Protein AF-A0A1I8M624-F1 (afdb_monomer)

InterPro domains:
  IPR000182 GNAT domain [PS51186] (148-276)
  IPR000182 GNAT domain [PS51186] (440-563)
  IPR013653 GCN5-related N-acetyltransferase Rv2170-like domain [PF08445] (186-267)
  IPR013653 GCN5-related N-acetyltransferase Rv2170-like domain [PF08445] (478-559)
  IPR016181 Acyl-CoA N-acyltransferase [SSF55729] (29-270)
  IPR016181 Acyl-CoA N-acyltransferase [SSF55729] (299-562)
  IPR053225 Acyl-CoA N-acyltransferase VerG-like [PTHR20958] (294-559)

Mean predicted aligned error: 15.52 Å

Radius of gyration: 29.76 Å; Cα contacts (8 Å, |Δi|>4): 1018; chains: 1; bounding box: 74×45×85 Å

Foldseek 3Di:
DQDKDWDDLVCLVLLLCVCPPVPLFQLSNLLSVLVNLQCVVPVPQPKIKIFRDVCCSPFSWIWIARPLQLEIETDTNDLDCPRNLVVLLVDAQQGWHPWAFPSCVVSVVVNCVSNPDDPVQKDKFKWFKWFDDLVLLLPDDLDDDPQKDKDQDALVCLCVLLLPDPPHDVVVSVVSNSQSVRFTKIFMDGPNDTFWIWTADSSREIDSGDGHPVCPPVCVSVNRLSVVSSVCSVVVHTYIHTGGPPPPVVVVSCVVSVIDGSGMIMTMHGLLLDQDDDDDDDDDDDDDDDPPPKGKYWDDLVCLVLLLVVCPVVLLFFQGNLLSVLVNLLCVVPVPQQKIKIFIPPCCNPWSWIWIARPLQLEIGTDTNDLDCVRVLVNLLSDALQHKDPWHAPSCVVSVVSSCVVNPDDPVFKDKFKWFKKFDDLVLLLPDDADDDPQKDKDQDALVCLCVLLVPDPPRDVCSSVVSNSQSVSFGKIFIDRDNDGAWIWTADSRREIDSTDGHPVCPPVCVSVNRLSVVSNVCSVVVHTYMHIGGPPPPVVVVSCVVSVIDGSGMTMIMHTD

Structure (mmCIF, N/CA/C/O backbone):
data_AF-A0A1I8M624-F1
#
_entry.id   AF-A0A1I8M624-F1
#
loop_
_atom_site.group_PDB
_atom_site.id
_atom_site.type_symbol
_atom_site.label_atom_id
_atom_site.label_alt_id
_atom_site.label_comp_id
_atom_site.label_asym_id
_atom_site.label_entity_id
_atom_site.label_seq_id
_atom_site.pdbx_PDB_ins_code
_atom_site.Cartn_x
_atom_site.Cartn_y
_atom_site.Cartn_z
_atom_site.occupancy
_atom_site.B_iso_or_equiv
_atom_site.auth_seq_id
_atom_site.auth_comp_id
_atom_site.auth_asym_id
_atom_site.auth_atom_id
_atom_site.pdbx_PDB_model_num
ATOM 1 N N . MET A 1 1 ? 33.980 -14.137 -7.070 1.00 47.69 1 MET A N 1
ATOM 2 C CA . MET A 1 1 ? 32.976 -13.184 -7.578 1.00 47.69 1 MET A CA 1
ATOM 3 C C . MET A 1 1 ? 33.209 -13.047 -9.061 1.00 47.69 1 MET A C 1
ATOM 5 O O . MET A 1 1 ? 34.289 -12.598 -9.438 1.00 47.69 1 MET A O 1
ATOM 9 N N . ASN A 1 2 ? 32.258 -13.488 -9.880 1.00 55.88 2 ASN A N 1
ATOM 10 C CA . ASN A 1 2 ? 32.285 -13.161 -11.298 1.00 55.88 2 ASN A CA 1
ATOM 11 C C . ASN A 1 2 ? 32.070 -11.649 -11.438 1.00 55.88 2 ASN A C 1
ATOM 13 O O . ASN A 1 2 ? 31.269 -11.053 -10.720 1.00 55.88 2 ASN A O 1
ATOM 17 N N . LYS A 1 3 ? 32.881 -11.004 -12.275 1.00 74.88 3 LYS A N 1
ATOM 18 C CA . LYS A 1 3 ? 32.845 -9.555 -12.479 1.00 74.88 3 LYS A CA 1
ATOM 19 C C . LYS A 1 3 ? 31.921 -9.279 -13.658 1.00 74.88 3 LYS A C 1
ATOM 21 O O . LYS A 1 3 ? 32.157 -9.836 -14.724 1.00 74.88 3 LYS A O 1
ATOM 26 N N . LEU A 1 4 ? 30.920 -8.414 -13.480 1.00 90.69 4 LEU A N 1
ATOM 27 C CA . LEU A 1 4 ? 30.087 -7.946 -14.590 1.00 90.69 4 LEU A CA 1
ATOM 28 C C . LEU A 1 4 ? 30.964 -7.380 -15.714 1.00 90.69 4 LEU A C 1
ATOM 30 O O . LEU A 1 4 ? 31.842 -6.545 -15.472 1.00 90.69 4 LEU A O 1
ATOM 34 N N . ILE A 1 5 ? 30.692 -7.818 -16.939 1.00 93.25 5 ILE A N 1
ATOM 35 C CA . ILE A 1 5 ? 31.308 -7.309 -18.160 1.00 93.25 5 ILE A CA 1
ATOM 36 C C . ILE A 1 5 ? 30.244 -6.526 -18.922 1.00 93.25 5 ILE A C 1
ATOM 38 O O . ILE A 1 5 ? 29.187 -7.058 -19.264 1.00 93.25 5 ILE A O 1
ATOM 42 N N . GLU A 1 6 ? 30.523 -5.250 -19.172 1.00 96.25 6 GLU A N 1
ATOM 43 C CA . GLU A 1 6 ? 29.693 -4.410 -20.033 1.00 96.25 6 GLU A CA 1
ATOM 44 C C . GLU A 1 6 ? 29.797 -4.905 -21.480 1.00 96.25 6 GLU A C 1
ATOM 46 O O . GLU A 1 6 ? 30.897 -5.085 -22.003 1.00 96.25 6 GLU A O 1
ATOM 51 N N . ILE A 1 7 ? 28.650 -5.137 -22.116 1.00 97.31 7 ILE A N 1
ATOM 52 C CA . ILE A 1 7 ? 28.550 -5.436 -23.541 1.00 97.31 7 ILE A CA 1
ATOM 53 C C . ILE A 1 7 ? 28.667 -4.099 -24.282 1.00 97.31 7 ILE A C 1
ATOM 55 O O . ILE A 1 7 ? 27.784 -3.248 -24.115 1.00 97.31 7 ILE A O 1
ATOM 59 N N . PRO A 1 8 ? 29.722 -3.895 -25.095 1.00 96.69 8 PRO A N 1
ATOM 60 C CA . PRO A 1 8 ? 29.909 -2.651 -25.836 1.00 96.69 8 PRO A CA 1
ATOM 61 C C . PRO A 1 8 ? 28.700 -2.319 -26.721 1.00 96.69 8 PRO A C 1
ATOM 63 O O . PRO A 1 8 ? 28.048 -3.224 -27.249 1.00 96.69 8 PRO A O 1
ATOM 66 N N . THR A 1 9 ? 28.384 -1.033 -26.888 1.00 96.94 9 THR A N 1
ATOM 67 C CA . THR A 1 9 ? 27.175 -0.580 -27.603 1.00 96.94 9 THR A CA 1
ATOM 68 C C . THR A 1 9 ? 27.160 -1.013 -29.070 1.00 96.94 9 THR A C 1
ATOM 70 O O . THR A 1 9 ? 26.095 -1.308 -29.613 1.00 96.94 9 THR A O 1
ATOM 73 N N . GLU A 1 10 ? 28.328 -1.155 -29.700 1.00 96.88 10 GLU A N 1
ATOM 74 C CA . GLU A 1 10 ? 28.492 -1.703 -31.051 1.00 96.88 10 GLU A CA 1
ATOM 75 C C . GLU A 1 10 ? 28.023 -3.160 -31.185 1.00 96.88 10 GLU A C 1
ATOM 77 O O . GLU A 1 10 ? 27.667 -3.593 -32.280 1.00 96.88 10 GLU A O 1
ATOM 82 N N . ASN A 1 11 ? 27.966 -3.896 -30.072 1.00 97.69 11 ASN A N 1
ATOM 83 C CA . ASN A 1 11 ? 27.562 -5.298 -30.018 1.00 97.69 11 ASN A CA 1
ATOM 84 C C . ASN A 1 11 ? 26.082 -5.482 -29.641 1.00 97.69 11 ASN A C 1
ATOM 86 O O . ASN A 1 11 ? 25.567 -6.598 -29.709 1.00 97.69 11 ASN A O 1
ATOM 90 N N . TRP A 1 12 ? 25.360 -4.417 -29.276 1.00 97.69 12 TRP A N 1
ATOM 91 C CA . TRP A 1 12 ? 23.930 -4.513 -28.957 1.00 97.69 12 TRP A CA 1
ATOM 92 C C . TRP A 1 12 ? 23.077 -5.005 -30.136 1.00 97.69 12 TRP A C 1
ATOM 94 O O . TRP A 1 12 ? 22.178 -5.807 -29.887 1.00 97.69 12 TRP A O 1
ATOM 104 N N . PRO A 1 13 ? 23.341 -4.626 -31.408 1.00 97.19 13 PRO A N 1
ATOM 105 C CA . PRO A 1 13 ? 22.649 -5.226 -32.549 1.00 97.19 13 PRO A CA 1
ATOM 106 C C . PRO A 1 13 ? 22.856 -6.741 -32.636 1.00 97.19 13 PRO A C 1
ATOM 108 O O . PRO A 1 13 ? 21.897 -7.463 -32.878 1.00 97.19 13 PRO A O 1
ATOM 111 N N . GLN A 1 14 ? 24.072 -7.233 -32.363 1.00 96.81 14 GLN A N 1
ATOM 112 C CA . GLN A 1 14 ? 24.344 -8.672 -32.333 1.00 96.81 14 GLN A CA 1
ATOM 113 C C . GLN A 1 14 ? 23.522 -9.362 -31.238 1.00 96.81 14 GLN A C 1
ATOM 115 O O . GLN A 1 14 ? 22.907 -10.387 -31.508 1.00 96.81 14 GLN A O 1
ATOM 120 N N . LEU A 1 15 ? 23.474 -8.794 -30.027 1.00 96.69 15 LEU A N 1
ATOM 121 C CA . LEU A 1 15 ? 22.658 -9.323 -28.929 1.00 96.69 15 LEU A CA 1
ATOM 122 C C . LEU A 1 15 ? 21.161 -9.315 -29.274 1.00 96.69 15 LEU A C 1
ATOM 124 O O . LEU A 1 15 ? 20.481 -10.311 -29.046 1.00 96.69 15 LEU A O 1
ATOM 128 N N . ARG A 1 16 ? 20.650 -8.213 -29.836 1.00 95.00 16 ARG A N 1
ATOM 129 C CA . ARG A 1 16 ? 19.259 -8.083 -30.299 1.00 95.00 16 ARG A CA 1
ATOM 130 C C . ARG A 1 16 ? 18.907 -9.194 -31.289 1.00 95.00 16 ARG A C 1
ATOM 132 O O . ARG A 1 16 ? 17.864 -9.825 -31.148 1.00 95.00 16 ARG A O 1
ATOM 139 N N . ASP A 1 17 ? 19.777 -9.440 -32.266 1.00 94.19 17 ASP A N 1
ATOM 140 C CA . ASP A 1 17 ? 19.519 -10.380 -33.359 1.00 94.19 17 ASP A CA 1
ATOM 141 C C . ASP A 1 17 ? 19.485 -11.844 -32.896 1.00 94.19 17 ASP A C 1
ATOM 143 O O . ASP A 1 17 ? 18.838 -12.660 -33.547 1.00 94.19 17 ASP A O 1
ATOM 147 N N . LEU A 1 18 ? 20.069 -12.177 -31.735 1.00 94.06 18 LEU A N 1
ATOM 148 C CA . LEU A 1 18 ? 19.888 -13.495 -31.108 1.00 94.06 18 LEU A CA 1
ATOM 149 C C . LEU A 1 18 ? 18.432 -13.762 -30.707 1.00 94.06 18 LEU A C 1
ATOM 151 O O . LEU A 1 18 ? 18.015 -14.912 -30.653 1.00 94.06 18 LEU A O 1
ATOM 155 N N . TYR A 1 19 ? 17.653 -12.714 -30.433 1.00 92.00 19 TYR A N 1
ATOM 156 C CA . TYR A 1 19 ? 16.232 -12.820 -30.100 1.00 92.00 19 TYR A CA 1
ATOM 157 C C . TYR A 1 19 ? 15.322 -12.767 -31.338 1.00 92.00 19 TYR A C 1
ATOM 159 O O . TYR A 1 19 ? 14.106 -12.926 -31.210 1.00 92.00 19 TYR A O 1
ATOM 167 N N . ALA A 1 20 ? 15.871 -12.561 -32.540 1.00 87.56 20 ALA A N 1
ATOM 168 C CA . ALA A 1 20 ? 15.082 -12.554 -33.767 1.00 87.56 20 ALA A CA 1
ATOM 169 C C . ALA A 1 20 ? 14.506 -13.953 -34.055 1.00 87.56 20 ALA A C 1
ATOM 171 O O . ALA A 1 20 ? 15.210 -14.957 -33.989 1.00 87.56 20 ALA A O 1
ATOM 172 N N . GLY A 1 21 ? 13.214 -14.029 -34.386 1.00 76.12 21 GLY A N 1
ATOM 173 C CA . GLY A 1 21 ? 12.532 -15.301 -34.667 1.00 76.12 21 GLY A CA 1
ATOM 174 C C . GLY A 1 21 ? 12.129 -16.113 -33.428 1.00 76.12 21 GLY A C 1
ATOM 175 O O . GLY A 1 21 ? 11.518 -17.168 -33.577 1.00 76.12 21 GLY A O 1
ATOM 176 N N . HIS A 1 22 ? 12.407 -15.620 -32.217 1.00 76.44 22 HIS A N 1
ATOM 177 C CA . HIS A 1 22 ? 11.886 -16.183 -30.972 1.00 76.44 22 HIS A CA 1
ATOM 178 C C . HIS A 1 22 ? 10.578 -15.484 -30.584 1.00 76.44 22 HIS A C 1
ATOM 180 O O . HIS A 1 22 ? 10.564 -14.580 -29.749 1.00 76.44 22 HIS A O 1
ATOM 186 N N . GLU A 1 23 ? 9.472 -15.893 -31.213 1.00 62.94 23 GLU A N 1
ATOM 187 C CA . GLU A 1 23 ? 8.129 -15.333 -30.965 1.00 62.94 23 GLU A CA 1
ATOM 188 C C . GLU A 1 23 ? 7.706 -15.452 -29.491 1.00 62.94 23 GLU A C 1
ATOM 190 O O . GLU A 1 23 ? 7.034 -14.577 -28.951 1.00 62.94 23 GLU A O 1
ATOM 195 N N . ASP A 1 24 ? 8.185 -16.486 -28.798 1.00 62.44 24 ASP A N 1
ATOM 196 C CA . ASP A 1 24 ? 7.971 -16.713 -27.370 1.00 62.44 24 ASP A CA 1
ATOM 197 C C . ASP A 1 24 ? 8.836 -15.817 -26.467 1.00 62.44 24 ASP A C 1
ATOM 199 O O . ASP A 1 24 ? 8.778 -15.952 -25.249 1.00 62.44 24 ASP A O 1
ATOM 203 N N . LYS A 1 25 ? 9.675 -14.939 -27.036 1.00 66.62 25 LYS A N 1
ATOM 204 C CA . LYS A 1 25 ? 10.601 -14.018 -26.341 1.00 66.62 25 LYS A CA 1
ATOM 205 C C . LYS A 1 25 ? 10.621 -12.627 -26.984 1.00 66.62 25 LYS A C 1
ATOM 207 O O . LYS A 1 25 ? 11.582 -11.869 -26.828 1.00 66.62 25 LYS A O 1
ATOM 212 N N . ALA A 1 26 ? 9.554 -12.284 -27.701 1.00 58.78 26 ALA A N 1
ATOM 213 C CA . ALA A 1 26 ? 9.524 -11.149 -28.616 1.00 58.78 26 ALA A CA 1
ATOM 214 C C . ALA A 1 26 ? 9.691 -9.777 -27.924 1.00 58.78 26 ALA A C 1
ATOM 216 O O . ALA A 1 26 ? 10.246 -8.840 -28.503 1.00 58.78 26 ALA A O 1
ATOM 217 N N . SER A 1 27 ? 9.341 -9.672 -26.632 1.00 72.12 27 SER A N 1
ATOM 218 C CA . SER A 1 27 ? 9.581 -8.455 -25.843 1.00 72.12 27 SER A CA 1
ATOM 219 C C . SER A 1 27 ? 11.064 -8.059 -25.787 1.00 72.12 27 SER A C 1
ATOM 221 O O . SER A 1 27 ? 11.374 -6.868 -25.732 1.00 72.12 27 SER A O 1
ATOM 223 N N . CYS A 1 28 ? 11.998 -9.011 -25.868 1.00 85.25 28 CYS A N 1
ATOM 224 C CA . CYS A 1 28 ? 13.434 -8.738 -25.767 1.00 85.25 28 CYS A CA 1
ATOM 225 C C . CYS A 1 28 ? 14.035 -8.095 -27.001 1.00 85.25 28 CYS A C 1
ATOM 227 O O . CYS A 1 28 ? 14.834 -7.167 -26.861 1.00 85.25 28 CYS A O 1
ATOM 229 N N . TYR A 1 29 ? 13.630 -8.543 -28.191 1.00 90.19 29 TYR A N 1
ATOM 230 C CA . TYR A 1 29 ? 14.084 -7.925 -29.431 1.00 90.19 29 TYR A CA 1
ATOM 231 C C . TYR A 1 29 ? 13.714 -6.435 -29.435 1.00 90.19 29 TYR A C 1
ATOM 233 O O . TYR A 1 29 ? 14.582 -5.577 -29.607 1.00 90.19 29 TYR A O 1
ATOM 241 N N . ASN A 1 30 ? 12.447 -6.119 -29.142 1.00 89.75 30 ASN A N 1
ATOM 242 C CA . ASN A 1 30 ? 11.951 -4.740 -29.120 1.00 89.75 30 ASN A CA 1
ATOM 243 C C . ASN A 1 30 ? 12.599 -3.902 -28.010 1.00 89.75 30 ASN A C 1
ATOM 245 O O . ASN A 1 30 ? 12.913 -2.733 -28.231 1.00 89.75 30 ASN A O 1
ATOM 249 N N . THR A 1 31 ? 12.856 -4.496 -26.840 1.00 94.75 31 THR A N 1
ATOM 250 C CA . THR A 1 31 ? 13.548 -3.819 -25.732 1.00 94.75 31 THR A CA 1
ATOM 251 C C . THR A 1 31 ? 14.966 -3.404 -26.133 1.00 94.75 31 THR A C 1
ATOM 253 O O . THR A 1 31 ? 15.327 -2.234 -26.021 1.00 94.75 31 THR A O 1
ATOM 256 N N . ILE A 1 32 ? 15.774 -4.334 -26.657 1.00 96.31 32 ILE A N 1
ATOM 257 C CA . ILE A 1 32 ? 17.158 -4.029 -27.052 1.00 96.31 32 ILE A CA 1
ATOM 258 C C . ILE A 1 32 ? 17.172 -3.071 -28.251 1.00 96.31 32 ILE A C 1
ATOM 260 O O . ILE A 1 32 ? 17.987 -2.150 -28.285 1.00 96.31 32 ILE A O 1
ATOM 264 N N . GLN A 1 33 ? 16.247 -3.226 -29.205 1.00 95.00 33 GLN A N 1
ATOM 265 C CA . GLN A 1 33 ? 16.088 -2.280 -30.311 1.00 95.00 33 GLN A CA 1
ATOM 266 C C . GLN A 1 33 ? 15.796 -0.860 -29.805 1.00 95.00 33 GLN A C 1
ATOM 268 O O . GLN A 1 33 ? 16.461 0.084 -30.227 1.00 95.00 33 GLN A O 1
ATOM 273 N N . THR A 1 34 ? 14.878 -0.720 -28.846 1.00 96.25 34 THR A N 1
ATOM 274 C CA . THR A 1 34 ? 14.554 0.564 -28.207 1.00 96.25 34 THR A CA 1
ATOM 275 C C . THR A 1 34 ? 15.799 1.183 -27.565 1.00 96.25 34 THR A C 1
ATOM 277 O O . THR A 1 34 ? 16.076 2.363 -27.760 1.00 96.25 34 THR A O 1
ATOM 280 N N . PHE A 1 35 ? 16.616 0.386 -26.872 1.00 98.00 35 PHE A N 1
ATOM 281 C CA . PHE A 1 35 ? 17.868 0.850 -26.264 1.00 98.00 35 PHE A CA 1
ATOM 282 C C . PHE A 1 35 ? 18.914 1.304 -27.286 1.00 98.00 35 PHE A C 1
ATOM 284 O O . PHE A 1 35 ? 19.569 2.327 -27.074 1.00 98.00 35 PHE A O 1
ATOM 291 N N . ILE A 1 36 ? 19.053 0.586 -28.405 1.00 97.94 36 ILE A N 1
ATOM 292 C CA . ILE A 1 36 ? 19.929 0.984 -29.519 1.00 97.94 36 ILE A CA 1
ATOM 293 C C . ILE A 1 36 ? 19.490 2.341 -30.075 1.00 97.94 36 ILE A C 1
ATOM 295 O O . ILE A 1 36 ? 20.326 3.221 -30.295 1.00 97.94 36 ILE A O 1
ATOM 299 N N . ASP A 1 37 ? 18.187 2.529 -30.287 1.00 97.12 37 ASP A N 1
ATOM 300 C CA . ASP A 1 37 ? 17.650 3.775 -30.828 1.00 97.12 37 ASP A CA 1
ATOM 301 C C . ASP A 1 37 ? 17.787 4.937 -29.837 1.00 97.12 37 ASP A C 1
ATOM 303 O O . ASP A 1 37 ? 18.104 6.055 -30.248 1.00 97.12 37 ASP A O 1
ATOM 307 N N . TRP A 1 38 ? 17.633 4.679 -28.536 1.00 97.81 38 TRP A N 1
ATOM 308 C CA . TRP A 1 38 ? 17.861 5.668 -27.484 1.00 97.81 38 TRP A CA 1
ATOM 309 C C . TRP A 1 38 ? 19.313 6.118 -27.409 1.00 97.81 38 TRP A C 1
ATOM 311 O O . TRP A 1 38 ? 19.559 7.316 -27.421 1.00 97.81 38 TRP A O 1
ATOM 321 N N . ILE A 1 39 ? 20.280 5.196 -27.396 1.00 97.62 39 ILE A N 1
ATOM 322 C CA . ILE A 1 39 ? 21.706 5.559 -27.357 1.00 97.62 39 ILE A CA 1
ATOM 323 C C . ILE A 1 39 ? 22.152 6.242 -28.652 1.00 97.62 39 ILE A C 1
ATOM 325 O O . ILE A 1 39 ? 23.014 7.118 -28.618 1.00 97.62 39 ILE A O 1
ATOM 329 N N . ARG A 1 40 ? 21.551 5.905 -29.800 1.00 97.06 40 ARG A N 1
ATOM 330 C CA . ARG A 1 40 ? 21.812 6.623 -31.055 1.00 97.06 40 ARG A CA 1
ATOM 331 C C . ARG A 1 40 ? 21.326 8.076 -30.994 1.00 97.06 40 ARG A C 1
ATOM 333 O O . ARG A 1 40 ? 21.998 8.951 -31.534 1.00 97.06 40 ARG A O 1
ATOM 340 N N . GLN A 1 41 ? 20.170 8.323 -30.377 1.00 97.31 41 GLN A N 1
ATOM 341 C CA . GLN A 1 41 ? 19.604 9.667 -30.218 1.00 97.31 41 GLN A CA 1
ATOM 342 C C . GLN A 1 41 ? 20.286 10.464 -29.095 1.00 97.31 41 GLN A C 1
ATOM 344 O O . GLN A 1 41 ? 20.544 11.655 -29.252 1.00 97.31 41 GLN A O 1
ATOM 349 N N . GLU A 1 42 ? 20.602 9.810 -27.980 1.00 96.88 42 GLU A N 1
ATOM 350 C CA . GLU A 1 42 ? 21.175 10.402 -26.774 1.00 96.88 42 GLU A CA 1
ATOM 351 C C . GLU A 1 42 ? 22.320 9.521 -26.236 1.00 96.88 42 GLU A C 1
ATOM 353 O O . GLU A 1 42 ? 22.131 8.749 -25.293 1.00 96.88 42 GLU A O 1
ATOM 358 N N . PRO A 1 43 ? 23.543 9.643 -26.794 1.00 95.88 43 PRO A N 1
ATOM 359 C CA . PRO A 1 43 ? 24.688 8.819 -26.390 1.00 95.88 43 PRO A CA 1
ATOM 360 C C . PRO A 1 43 ? 25.102 8.964 -24.918 1.00 95.88 43 PRO A C 1
ATOM 362 O O . PRO A 1 43 ? 25.837 8.129 -24.399 1.00 95.88 43 PRO A O 1
ATOM 365 N N . SER A 1 44 ? 24.667 10.037 -24.249 1.00 94.38 44 SER A N 1
ATOM 366 C CA . SER A 1 44 ? 24.919 10.299 -22.828 1.00 94.38 44 SER A CA 1
ATOM 367 C C . SER A 1 44 ? 23.918 9.634 -21.882 1.00 94.38 44 SER A C 1
ATOM 369 O O . SER A 1 44 ? 24.081 9.759 -20.667 1.00 94.38 44 SER A O 1
ATOM 371 N N . LEU A 1 45 ? 22.871 8.976 -22.396 1.00 94.81 45 LEU A N 1
ATOM 372 C CA . LEU A 1 45 ? 21.883 8.300 -21.561 1.00 94.81 45 LEU A CA 1
ATOM 373 C C . LEU A 1 45 ? 22.593 7.229 -20.709 1.00 94.81 45 LEU A C 1
ATOM 375 O O . LEU A 1 45 ? 23.295 6.384 -21.269 1.00 94.81 45 LEU A O 1
ATOM 379 N N . PRO A 1 46 ? 22.435 7.224 -19.371 1.00 94.06 46 PRO A N 1
ATOM 380 C CA . PRO A 1 46 ? 23.119 6.275 -18.500 1.00 94.06 46 PRO A CA 1
ATOM 381 C C . PRO A 1 46 ? 22.405 4.916 -18.552 1.00 94.06 46 PRO A C 1
ATOM 383 O O . PRO A 1 46 ? 21.688 4.516 -17.632 1.00 94.06 46 PRO A O 1
ATOM 386 N N . LEU A 1 47 ? 22.589 4.227 -19.675 1.00 97.62 47 LEU A N 1
ATOM 387 C CA . LEU A 1 47 ? 22.030 2.927 -20.006 1.00 97.62 47 LEU A CA 1
ATOM 388 C C . LEU A 1 47 ? 23.165 1.995 -20.423 1.00 97.62 47 LEU A C 1
ATOM 390 O O . LEU A 1 47 ? 23.929 2.303 -21.336 1.00 97.62 47 LEU A O 1
ATOM 394 N N . LYS A 1 48 ? 23.270 0.851 -19.749 1.00 97.56 48 LYS A N 1
ATOM 395 C CA . LYS A 1 48 ? 24.311 -0.153 -20.003 1.00 97.56 48 LYS A CA 1
ATOM 396 C C . LYS A 1 48 ? 23.719 -1.549 -20.057 1.00 97.56 48 LYS A C 1
ATOM 398 O O . LYS A 1 48 ? 22.734 -1.810 -19.374 1.00 97.56 48 LYS A O 1
ATOM 403 N N . ILE A 1 49 ? 24.338 -2.442 -20.826 1.00 98.25 49 ILE A N 1
ATOM 404 C CA . ILE A 1 49 ? 23.985 -3.866 -20.883 1.00 98.25 49 ILE A CA 1
ATOM 405 C C . ILE A 1 49 ? 25.172 -4.683 -20.378 1.00 98.25 49 ILE A C 1
ATOM 407 O O . ILE A 1 49 ? 26.308 -4.428 -20.771 1.00 98.25 49 ILE A O 1
ATOM 411 N N . TYR A 1 50 ? 24.912 -5.656 -19.510 1.00 97.12 50 TYR A N 1
ATOM 412 C CA . TYR A 1 50 ? 25.917 -6.477 -18.845 1.00 97.12 50 TYR A CA 1
ATOM 413 C C . TYR A 1 50 ? 25.706 -7.974 -19.087 1.00 97.12 50 TYR A C 1
ATOM 415 O O . TYR A 1 50 ? 24.587 -8.432 -19.317 1.00 97.12 50 TYR A O 1
ATOM 423 N N . SER A 1 51 ? 26.804 -8.720 -18.968 1.00 95.44 51 SER A N 1
ATOM 424 C CA . SER A 1 51 ? 26.906 -10.187 -18.981 1.00 95.44 51 SER A CA 1
ATOM 425 C C . SER A 1 51 ? 27.999 -10.643 -17.996 1.00 95.44 51 SER A C 1
ATOM 427 O O . SER A 1 51 ? 28.718 -9.801 -17.450 1.00 95.44 51 SER A O 1
ATOM 429 N N . LEU A 1 52 ? 28.160 -11.951 -17.752 1.00 91.00 52 LEU A N 1
ATOM 430 C CA . LEU A 1 52 ? 29.280 -12.471 -16.938 1.00 91.00 52 LEU A CA 1
ATOM 431 C C . LEU A 1 52 ? 30.549 -12.733 -17.750 1.00 91.00 52 LEU A C 1
ATOM 433 O O . LEU A 1 52 ? 31.654 -12.701 -17.212 1.00 91.00 52 LEU A O 1
ATOM 437 N N . ASN A 1 53 ? 30.394 -13.054 -19.029 1.00 86.19 53 ASN A N 1
ATOM 438 C CA . ASN A 1 53 ? 31.463 -13.509 -19.904 1.00 86.19 53 ASN A CA 1
ATOM 439 C C . ASN A 1 53 ? 31.062 -13.278 -21.372 1.00 86.19 53 ASN A C 1
ATOM 441 O O . ASN A 1 53 ? 29.950 -12.855 -21.667 1.00 86.19 53 ASN A O 1
ATOM 445 N N . SER A 1 54 ? 31.955 -13.586 -22.309 1.00 84.81 54 SER A N 1
ATOM 446 C CA . SER A 1 54 ? 31.668 -13.543 -23.747 1.00 84.81 54 SER A CA 1
ATOM 447 C C . SER A 1 54 ? 30.893 -14.770 -24.258 1.00 84.81 54 SER A C 1
ATOM 449 O O . SER A 1 54 ? 31.107 -15.192 -25.391 1.00 84.81 54 SER A O 1
ATOM 451 N N . GLU A 1 55 ? 30.074 -15.419 -23.430 1.00 89.56 55 GLU A N 1
ATOM 452 C CA . GLU A 1 55 ? 29.146 -16.464 -23.881 1.00 89.56 55 GLU A CA 1
ATOM 453 C C . GLU A 1 55 ? 27.757 -15.891 -24.183 1.00 89.56 55 GLU A C 1
ATOM 455 O O . GLU A 1 55 ? 26.954 -16.578 -24.816 1.00 89.56 55 GLU A O 1
ATOM 460 N N . TRP A 1 56 ? 27.492 -14.619 -23.840 1.00 92.94 56 TRP A N 1
ATOM 461 C CA . TRP A 1 56 ? 26.241 -13.928 -24.184 1.00 92.94 56 TRP A CA 1
ATOM 462 C C . TRP A 1 56 ? 25.939 -13.978 -25.688 1.00 92.94 56 TRP A C 1
ATOM 464 O O . TRP A 1 56 ? 24.773 -13.999 -26.072 1.00 92.94 56 TRP A O 1
ATOM 474 N N . GLN A 1 57 ? 26.966 -14.068 -26.546 1.00 93.56 57 GLN A N 1
ATOM 475 C CA . GLN A 1 57 ? 26.833 -14.233 -27.998 1.00 93.56 57 GLN A CA 1
ATOM 476 C C . GLN A 1 57 ? 26.105 -15.527 -28.399 1.00 93.56 57 GLN A C 1
ATOM 478 O O . GLN A 1 57 ? 25.643 -15.634 -29.530 1.00 93.56 57 GLN A O 1
ATOM 483 N N . MET A 1 58 ? 26.038 -16.517 -27.507 1.00 90.00 58 MET A N 1
ATOM 484 C CA . MET A 1 58 ? 25.346 -17.792 -27.716 1.00 90.00 58 MET A CA 1
ATOM 485 C C . MET A 1 58 ? 24.131 -17.929 -26.799 1.00 90.00 58 MET A C 1
ATOM 487 O O . MET A 1 58 ? 23.091 -18.424 -27.222 1.00 90.00 58 MET A O 1
ATOM 491 N N . THR A 1 59 ? 24.261 -17.517 -25.535 1.00 92.31 59 THR A N 1
ATOM 492 C CA . THR A 1 59 ? 23.215 -17.694 -24.518 1.00 92.31 59 THR A CA 1
ATOM 493 C C . THR A 1 59 ? 22.145 -16.612 -24.588 1.00 92.31 59 THR A C 1
ATOM 495 O O . THR A 1 59 ? 21.060 -16.783 -24.034 1.00 92.31 59 THR A O 1
ATOM 498 N N . GLY A 1 60 ? 22.447 -15.476 -25.223 1.00 93.94 60 GLY A N 1
ATOM 499 C CA . GLY A 1 60 ? 21.612 -14.281 -25.197 1.00 93.94 60 GLY A CA 1
ATOM 500 C C . GLY A 1 60 ? 21.402 -13.719 -23.789 1.00 93.94 60 GLY A C 1
ATOM 501 O O . GLY A 1 60 ? 20.551 -12.851 -23.625 1.00 93.94 60 GLY A O 1
ATOM 502 N N . THR A 1 61 ? 22.108 -14.210 -22.764 1.00 95.88 61 THR A N 1
ATOM 503 C CA . THR A 1 61 ? 21.915 -13.787 -21.375 1.00 95.88 61 THR A CA 1
ATOM 504 C C . THR A 1 61 ? 22.389 -12.346 -21.196 1.00 95.88 61 THR A C 1
ATOM 506 O O . THR A 1 61 ? 23.550 -12.032 -21.459 1.00 95.88 61 THR A O 1
ATOM 509 N N . TYR A 1 62 ? 21.504 -11.466 -20.724 1.00 96.50 62 TYR A N 1
ATOM 510 C CA . TYR A 1 62 ? 21.844 -10.073 -20.449 1.00 96.50 62 TYR A CA 1
ATOM 511 C C . TYR A 1 62 ? 21.050 -9.479 -19.283 1.00 96.50 62 TYR A C 1
ATOM 513 O O . TYR A 1 62 ? 19.913 -9.870 -19.002 1.00 96.50 62 TYR A O 1
ATOM 521 N N . VAL A 1 63 ? 21.640 -8.455 -18.665 1.00 97.50 63 VAL A N 1
ATOM 522 C CA . VAL A 1 63 ? 20.956 -7.518 -17.767 1.00 97.50 63 VAL A CA 1
ATOM 523 C C . VAL A 1 63 ? 21.269 -6.094 -18.219 1.00 97.50 63 VAL A C 1
ATOM 525 O O . VAL A 1 63 ? 22.424 -5.680 -18.243 1.00 97.50 63 VAL A O 1
ATOM 528 N N . ALA A 1 64 ? 20.245 -5.342 -18.606 1.00 97.81 64 ALA A N 1
ATOM 529 C CA . ALA A 1 64 ? 20.328 -3.939 -18.975 1.00 97.81 64 ALA A CA 1
ATOM 530 C C . ALA A 1 64 ? 19.903 -3.053 -17.801 1.00 97.81 64 ALA A C 1
ATOM 532 O O . ALA A 1 64 ? 18.846 -3.270 -17.217 1.00 97.81 64 ALA A O 1
ATOM 533 N N . HIS A 1 65 ? 20.698 -2.038 -17.478 1.00 96.75 65 HIS A N 1
ATOM 534 C CA . HIS A 1 65 ? 20.455 -1.115 -16.376 1.00 96.75 65 HIS A CA 1
ATOM 535 C C . HIS A 1 65 ? 20.253 0.302 -16.908 1.00 96.75 65 HIS A C 1
ATOM 537 O O . HIS A 1 65 ? 21.193 0.936 -17.394 1.00 96.75 65 HIS A O 1
ATOM 543 N N . LEU A 1 66 ? 19.023 0.798 -16.787 1.00 93.88 66 LEU A N 1
ATOM 544 C CA . LEU A 1 66 ? 18.661 2.189 -17.019 1.00 93.88 66 LEU A CA 1
ATOM 545 C C . LEU A 1 66 ? 18.784 2.958 -15.696 1.00 93.88 66 LEU A C 1
ATOM 547 O O . LEU A 1 66 ? 17.827 3.078 -14.926 1.00 93.88 66 LEU A O 1
ATOM 551 N N . MET A 1 67 ? 19.984 3.476 -15.435 1.00 88.50 67 MET A N 1
ATOM 552 C CA . MET A 1 67 ? 20.365 4.030 -14.130 1.00 88.50 67 MET A CA 1
ATOM 553 C C . MET A 1 67 ? 19.549 5.265 -13.743 1.00 88.50 67 MET A C 1
ATOM 555 O O . MET A 1 67 ? 19.194 5.421 -12.581 1.00 88.50 67 MET A O 1
ATOM 559 N N . ALA A 1 68 ? 19.196 6.119 -14.712 1.00 79.94 68 ALA A N 1
ATOM 560 C CA . ALA A 1 68 ? 18.450 7.358 -14.460 1.00 79.94 68 ALA A CA 1
ATOM 561 C C . ALA A 1 68 ? 17.080 7.136 -13.789 1.00 79.94 68 ALA A C 1
ATOM 563 O O . ALA A 1 68 ? 16.533 8.065 -13.201 1.00 79.94 68 ALA A O 1
ATOM 564 N N . PHE A 1 69 ? 16.529 5.921 -13.883 1.00 84.81 69 PHE A N 1
ATOM 565 C CA . PHE A 1 69 ? 15.200 5.579 -13.371 1.00 84.81 69 PHE A CA 1
ATOM 566 C C . PHE A 1 69 ? 15.189 4.321 -12.506 1.00 84.81 69 PHE A C 1
ATOM 568 O O . PHE A 1 69 ? 14.114 3.820 -12.185 1.00 84.81 69 PHE A O 1
ATOM 575 N N . ASN A 1 70 ? 16.368 3.816 -12.132 1.00 86.25 70 ASN A N 1
ATOM 576 C CA . ASN A 1 70 ? 16.511 2.636 -11.288 1.00 86.25 70 ASN A CA 1
ATOM 577 C C . ASN A 1 70 ? 15.785 1.387 -11.838 1.00 86.25 70 ASN A C 1
ATOM 579 O O . ASN A 1 70 ? 15.200 0.611 -11.079 1.00 86.25 70 ASN A O 1
ATOM 583 N N . GLN A 1 71 ? 15.772 1.220 -13.168 1.00 93.62 71 GLN A N 1
ATOM 584 C CA . GLN A 1 71 ? 15.103 0.102 -13.843 1.00 93.62 71 GLN A CA 1
ATOM 585 C C . GLN A 1 71 ? 16.117 -0.867 -14.438 1.00 93.62 71 GLN A C 1
ATOM 587 O O . GLN A 1 71 ? 17.075 -0.462 -15.102 1.00 93.62 71 GLN A O 1
ATOM 592 N N . VAL A 1 72 ? 15.855 -2.154 -14.245 1.00 97.25 72 VAL A N 1
ATOM 593 C CA . VAL A 1 72 ? 16.662 -3.251 -14.761 1.00 97.25 72 VAL A CA 1
ATOM 594 C C . VAL A 1 72 ? 15.801 -4.135 -15.656 1.00 97.25 72 VAL A C 1
ATOM 596 O O . VAL A 1 72 ? 14.728 -4.575 -15.259 1.00 97.25 72 VAL A O 1
ATOM 599 N N . PHE A 1 73 ? 16.279 -4.426 -16.859 1.00 97.44 73 PHE A N 1
ATOM 600 C CA . PHE A 1 73 ? 15.632 -5.309 -17.830 1.00 97.44 73 PHE A CA 1
ATOM 601 C C . PHE A 1 73 ? 16.533 -6.509 -18.050 1.00 97.44 73 PHE A C 1
ATOM 603 O O . PHE A 1 73 ? 17.746 -6.350 -18.146 1.00 97.44 73 PHE A O 1
ATOM 610 N N . CYS A 1 74 ? 15.983 -7.711 -18.133 1.00 96.56 74 CYS A N 1
ATOM 611 C CA . CYS A 1 74 ? 16.823 -8.898 -18.192 1.00 96.56 74 CYS A CA 1
ATOM 612 C C . CYS A 1 74 ? 16.160 -10.026 -18.969 1.00 96.56 74 CYS A C 1
ATOM 614 O O . CYS A 1 74 ? 14.933 -10.150 -18.958 1.00 96.56 74 CYS A O 1
ATOM 616 N N . ASN A 1 75 ? 16.976 -10.836 -19.647 1.00 95.12 75 ASN A N 1
ATOM 617 C CA . ASN A 1 75 ? 16.528 -12.101 -20.212 1.00 95.12 75 ASN A CA 1
ATOM 618 C C . ASN A 1 75 ? 17.698 -13.035 -20.578 1.00 95.12 75 ASN A C 1
ATOM 620 O O . ASN A 1 75 ? 18.865 -12.660 -20.486 1.00 95.12 75 ASN A O 1
ATOM 624 N N . THR A 1 76 ? 17.373 -14.264 -20.979 1.00 94.50 76 THR A N 1
ATOM 625 C CA . THR A 1 76 ? 18.294 -15.289 -21.494 1.00 94.50 76 THR A CA 1
ATOM 626 C C . THR A 1 76 ? 17.582 -16.209 -22.485 1.00 94.50 76 THR A C 1
ATOM 628 O O . THR A 1 76 ? 16.395 -16.473 -22.309 1.00 94.50 76 THR A O 1
ATOM 631 N N . LEU A 1 77 ? 18.266 -16.743 -23.500 1.00 93.06 77 LEU A N 1
ATOM 632 C CA . LEU A 1 77 ? 17.720 -17.798 -24.368 1.00 93.06 77 LEU A CA 1
ATOM 633 C C . LEU A 1 77 ? 17.805 -19.192 -23.729 1.0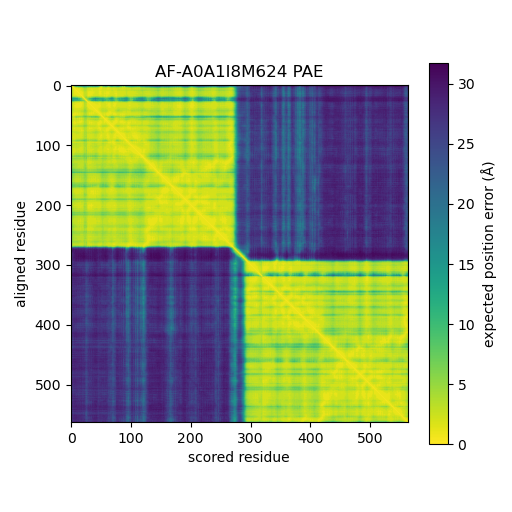0 93.06 77 LEU A C 1
ATOM 635 O O . LEU A 1 77 ? 17.175 -20.121 -24.230 1.00 93.06 77 LEU A O 1
ATOM 639 N N . LYS A 1 78 ? 18.556 -19.346 -22.632 1.00 92.62 78 LYS A N 1
ATOM 640 C CA . LYS A 1 78 ? 18.685 -20.617 -21.915 1.00 92.62 78 LYS A CA 1
ATOM 641 C C . LYS A 1 78 ? 17.438 -20.936 -21.084 1.00 92.62 78 LYS A C 1
ATOM 643 O O . LYS A 1 78 ? 16.818 -20.049 -20.498 1.00 92.62 78 LYS A O 1
ATOM 648 N N . ASP A 1 79 ? 17.147 -22.229 -20.957 1.00 91.25 79 ASP A N 1
ATOM 649 C CA . ASP A 1 79 ? 16.182 -22.739 -19.972 1.00 91.25 79 ASP A CA 1
ATOM 650 C C . ASP A 1 79 ? 16.754 -22.684 -18.547 1.00 91.25 79 ASP A C 1
ATOM 652 O O . ASP A 1 79 ? 16.038 -22.425 -17.582 1.00 91.25 79 ASP A O 1
ATOM 656 N N . ASP A 1 80 ? 18.064 -22.909 -18.413 1.00 95.00 80 ASP A N 1
ATOM 657 C CA . ASP A 1 80 ? 18.792 -2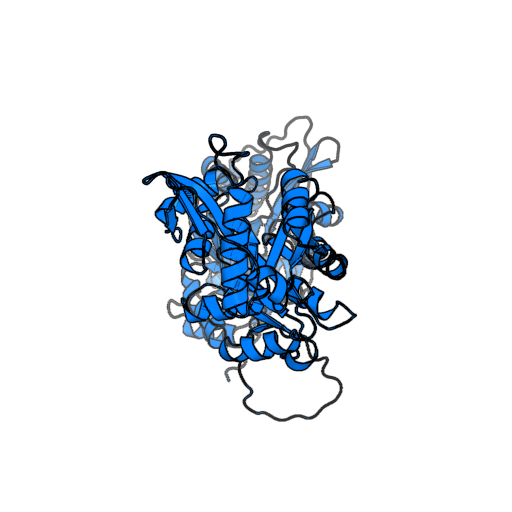2.745 -17.157 1.00 95.00 80 ASP A CA 1
ATOM 658 C C . ASP A 1 80 ? 19.018 -21.258 -16.855 1.00 95.00 80 ASP A C 1
ATOM 660 O O . ASP A 1 80 ? 19.793 -20.579 -17.533 1.00 95.00 80 ASP A O 1
ATOM 664 N N . LEU A 1 81 ? 18.358 -20.777 -15.800 1.00 96.38 81 LEU A N 1
ATOM 665 C CA . LEU A 1 81 ? 18.368 -19.375 -15.389 1.00 96.38 81 LEU A CA 1
ATOM 666 C C . LEU A 1 81 ? 19.511 -19.018 -14.423 1.00 96.38 81 LEU A C 1
ATOM 668 O O . LEU A 1 81 ? 19.590 -17.871 -13.987 1.00 96.38 81 LEU A O 1
ATOM 672 N N . SER A 1 82 ? 20.392 -19.965 -14.078 1.00 94.88 82 SER A N 1
ATOM 673 C CA . SER A 1 82 ? 21.444 -19.763 -13.067 1.00 94.88 82 SER A CA 1
ATOM 674 C C . SER A 1 82 ? 22.384 -18.605 -13.416 1.00 94.88 82 SER A C 1
ATOM 676 O O . SER A 1 82 ? 22.697 -17.784 -12.558 1.00 94.88 82 SER A O 1
ATOM 678 N N . GLU A 1 83 ? 22.778 -18.503 -14.689 1.00 94.69 83 GLU A N 1
ATOM 679 C CA . GLU A 1 83 ? 23.618 -17.410 -15.200 1.00 94.69 83 GLU A CA 1
ATOM 680 C C . GLU A 1 83 ? 22.918 -16.051 -15.045 1.00 94.69 83 GLU A C 1
ATOM 682 O O . GLU A 1 83 ? 23.516 -15.086 -14.576 1.00 94.69 83 GLU A O 1
ATOM 687 N N . LEU A 1 84 ? 21.624 -15.983 -15.378 1.00 96.25 84 LEU A N 1
ATOM 688 C CA . LEU A 1 84 ? 20.829 -14.762 -15.259 1.00 96.25 84 LEU A CA 1
ATOM 689 C C . LEU A 1 84 ? 20.694 -14.319 -13.797 1.00 96.25 84 LEU A C 1
ATOM 691 O O . LEU A 1 84 ? 20.877 -13.141 -13.496 1.00 96.25 84 LEU A O 1
ATOM 695 N N . THR A 1 85 ? 20.411 -15.257 -12.887 1.00 96.31 85 THR A N 1
ATOM 696 C CA . THR A 1 85 ? 20.366 -14.983 -11.446 1.00 96.31 85 THR A CA 1
ATOM 697 C C . THR A 1 85 ? 21.710 -14.473 -10.934 1.00 96.31 85 THR A C 1
ATOM 699 O O . THR A 1 85 ? 21.740 -13.526 -10.155 1.00 96.31 85 THR A O 1
ATOM 702 N N . GLU A 1 86 ? 22.827 -15.052 -11.378 1.00 95.00 86 GLU A N 1
ATOM 703 C CA . GLU A 1 86 ? 24.157 -14.607 -10.959 1.00 95.00 86 GLU A CA 1
ATOM 704 C C . GLU A 1 86 ? 24.468 -13.173 -11.424 1.00 95.00 86 GLU A C 1
ATOM 706 O O . GLU A 1 86 ? 25.015 -12.387 -10.647 1.00 95.00 86 GLU A O 1
ATOM 711 N N . ILE A 1 87 ? 24.061 -12.793 -12.642 1.00 95.06 87 ILE A N 1
ATOM 712 C CA . ILE A 1 87 ? 24.172 -11.401 -13.107 1.00 95.06 87 ILE A CA 1
ATOM 713 C C . ILE A 1 87 ? 23.299 -10.482 -12.250 1.00 95.06 87 ILE A C 1
ATOM 715 O O . ILE A 1 87 ? 23.784 -9.451 -11.792 1.00 95.06 87 ILE A O 1
ATOM 719 N N . LEU A 1 88 ? 22.032 -10.844 -12.011 1.00 95.56 88 LEU A N 1
ATOM 720 C CA . LEU A 1 88 ? 21.113 -10.049 -11.187 1.00 95.56 88 LEU A CA 1
ATOM 721 C C . LEU A 1 88 ? 21.646 -9.858 -9.758 1.00 95.56 88 LEU A C 1
ATOM 723 O O . LEU A 1 88 ? 21.586 -8.751 -9.236 1.00 95.56 88 LEU A O 1
ATOM 727 N N . ASN A 1 89 ? 22.265 -10.882 -9.165 1.00 94.06 89 ASN A N 1
ATOM 728 C CA . ASN A 1 89 ? 22.881 -10.828 -7.831 1.00 94.06 89 ASN A CA 1
ATOM 729 C C . ASN A 1 89 ? 24.084 -9.872 -7.727 1.00 94.06 89 ASN A C 1
ATOM 731 O O . ASN A 1 89 ? 24.588 -9.636 -6.630 1.00 94.06 89 ASN A O 1
ATOM 735 N N . CYS A 1 90 ? 24.561 -9.317 -8.845 1.00 91.31 90 CYS A N 1
ATOM 736 C CA . CYS A 1 90 ? 25.561 -8.251 -8.842 1.00 91.31 90 CYS A CA 1
ATOM 737 C C . CYS A 1 90 ? 24.953 -6.850 -8.636 1.00 91.31 90 CYS A C 1
ATOM 739 O O . CYS A 1 90 ? 25.705 -5.888 -8.481 1.00 91.31 90 CYS A O 1
ATOM 741 N N . PHE A 1 91 ? 23.624 -6.726 -8.663 1.00 87.12 91 PHE A N 1
ATOM 742 C CA . PHE A 1 91 ? 22.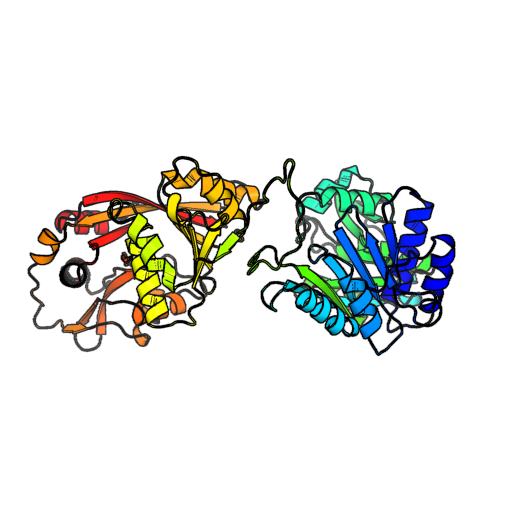885 -5.486 -8.443 1.00 87.12 91 PHE A CA 1
ATOM 743 C C . PHE A 1 91 ? 22.289 -5.453 -7.030 1.00 87.12 91 PHE A C 1
ATOM 745 O O . PHE A 1 91 ? 21.998 -6.498 -6.445 1.00 87.12 91 PHE A O 1
ATOM 752 N N . ASP A 1 92 ? 22.088 -4.255 -6.475 1.00 85.81 92 ASP A N 1
ATOM 753 C CA . ASP A 1 92 ? 21.340 -4.110 -5.224 1.00 85.81 92 ASP A CA 1
ATOM 754 C C . ASP A 1 92 ? 19.843 -4.381 -5.441 1.00 85.81 92 ASP A C 1
ATOM 756 O O . ASP A 1 92 ? 19.373 -4.437 -6.573 1.00 85.81 92 ASP A O 1
ATOM 760 N N . ASN A 1 93 ? 19.085 -4.591 -4.365 1.00 83.75 93 ASN A N 1
ATOM 761 C CA . ASN A 1 93 ? 17.661 -4.938 -4.429 1.00 83.75 93 ASN A CA 1
ATOM 762 C C . ASN A 1 93 ? 16.714 -3.732 -4.533 1.00 83.75 93 ASN A C 1
ATOM 764 O O . ASN A 1 93 ? 15.500 -3.907 -4.469 1.00 83.75 93 ASN A O 1
ATOM 768 N N . GLY A 1 94 ? 17.237 -2.518 -4.715 1.00 82.00 94 GLY A N 1
ATOM 769 C CA . GLY A 1 94 ? 16.437 -1.306 -4.861 1.00 82.00 94 GLY A CA 1
ATOM 770 C C . GLY A 1 94 ? 15.819 -1.139 -6.250 1.00 82.00 94 GLY A C 1
ATOM 771 O O . GLY A 1 94 ? 14.924 -0.309 -6.414 1.00 82.00 94 GLY A O 1
ATOM 772 N N . HIS A 1 95 ? 16.277 -1.892 -7.251 1.00 86.25 95 HIS A N 1
ATOM 773 C CA . HIS A 1 95 ? 15.843 -1.740 -8.639 1.00 86.25 95 HIS A CA 1
ATOM 774 C C . HIS A 1 95 ? 14.439 -2.302 -8.913 1.00 86.25 95 HIS A C 1
ATOM 776 O O . HIS A 1 95 ? 14.032 -3.343 -8.390 1.00 86.25 95 HIS A O 1
ATOM 782 N N . LEU A 1 96 ? 13.717 -1.653 -9.831 1.00 91.25 96 LEU A N 1
ATOM 783 C CA . LEU A 1 96 ? 12.561 -2.261 -10.489 1.00 91.25 96 LEU A CA 1
ATOM 784 C C . LEU A 1 96 ? 13.066 -3.227 -11.564 1.00 91.25 96 LEU A C 1
ATOM 786 O O . LEU A 1 96 ? 13.625 -2.784 -12.570 1.00 91.25 96 LEU A O 1
ATOM 790 N N . ILE A 1 97 ? 12.813 -4.524 -11.393 1.00 97.00 97 ILE A N 1
ATOM 791 C CA . ILE A 1 97 ? 13.044 -5.515 -12.444 1.00 97.00 97 ILE A CA 1
ATOM 792 C C . ILE A 1 97 ? 11.836 -5.503 -13.376 1.00 97.00 97 ILE A C 1
ATOM 794 O O . ILE A 1 97 ? 10.705 -5.833 -13.003 1.00 97.00 97 ILE A O 1
ATOM 798 N N . ALA A 1 98 ? 12.076 -5.040 -14.591 1.00 94.12 98 ALA A N 1
ATOM 799 C CA . ALA A 1 98 ? 11.081 -4.410 -15.422 1.00 94.12 98 ALA A CA 1
ATOM 800 C C . ALA A 1 98 ? 10.757 -5.282 -16.646 1.00 94.12 98 ALA A C 1
ATOM 802 O O . ALA A 1 98 ? 11.606 -5.509 -17.505 1.00 94.12 98 ALA A O 1
ATOM 803 N N . GLY A 1 99 ? 9.512 -5.756 -16.741 1.00 92.44 99 GLY A N 1
ATOM 804 C CA . GLY A 1 99 ? 8.938 -6.253 -17.991 1.00 92.44 99 GLY A CA 1
ATOM 805 C C . GLY A 1 99 ? 9.485 -7.595 -18.465 1.00 92.44 99 GLY A C 1
ATOM 806 O O . GLY A 1 99 ? 9.576 -7.826 -19.669 1.00 92.44 99 GLY A O 1
ATOM 807 N N . PHE A 1 100 ? 9.858 -8.469 -17.532 1.00 93.81 100 PHE A N 1
ATOM 808 C CA . PHE A 1 100 ? 10.372 -9.801 -17.841 1.00 93.81 100 PHE A CA 1
ATOM 809 C C . PHE A 1 100 ? 9.234 -10.822 -17.949 1.00 93.81 100 PHE A C 1
ATOM 811 O O . PHE A 1 100 ? 8.156 -10.648 -17.384 1.00 93.81 100 PHE A O 1
ATOM 818 N N . GLN A 1 101 ? 9.470 -11.899 -18.686 1.00 91.38 101 GLN A N 1
ATOM 819 C CA . GLN A 1 101 ? 8.460 -12.916 -18.989 1.00 91.38 101 GLN A CA 1
ATOM 820 C C . GLN A 1 101 ? 8.238 -13.880 -17.820 1.00 91.38 101 GLN A C 1
ATOM 822 O O . GLN A 1 101 ? 9.144 -14.085 -17.013 1.00 91.38 101 GLN A O 1
ATOM 827 N N . GLU A 1 102 ? 7.079 -14.545 -17.765 1.00 92.12 102 GLU A N 1
ATOM 828 C CA . GLU A 1 102 ? 6.717 -15.483 -16.684 1.00 92.12 102 GLU A CA 1
ATOM 829 C C . GLU A 1 102 ? 7.808 -16.531 -16.401 1.00 92.12 102 GLU A C 1
ATOM 831 O O . GLU A 1 102 ? 8.113 -16.804 -15.242 1.00 92.12 102 GLU A O 1
ATOM 836 N N . ARG A 1 103 ? 8.484 -17.051 -17.436 1.00 92.69 103 ARG A N 1
ATOM 837 C CA . ARG A 1 103 ? 9.574 -18.033 -17.271 1.00 92.69 103 ARG A CA 1
ATOM 838 C C . ARG A 1 103 ? 10.790 -17.509 -16.503 1.00 92.69 103 ARG A C 1
ATOM 840 O O . ARG A 1 103 ? 11.536 -18.305 -15.954 1.00 92.69 103 ARG A O 1
ATOM 847 N N . VAL A 1 104 ? 11.021 -16.195 -16.508 1.00 94.88 104 VAL A N 1
ATOM 848 C CA . VAL A 1 104 ? 12.167 -15.541 -15.853 1.00 94.88 104 VAL A CA 1
ATOM 849 C C . VAL A 1 104 ? 11.860 -15.256 -14.376 1.00 94.88 104 VAL A C 1
ATOM 851 O O . VAL A 1 104 ? 12.778 -15.054 -13.580 1.00 94.88 104 VAL A O 1
ATOM 854 N N . LEU A 1 105 ? 10.585 -15.333 -13.973 1.00 95.06 105 LEU A N 1
ATOM 855 C CA . LEU A 1 105 ? 10.134 -15.093 -12.601 1.00 95.06 105 LEU A CA 1
ATOM 856 C C . LEU A 1 105 ? 10.905 -15.886 -11.535 1.00 95.06 105 LEU A C 1
ATOM 858 O O . LEU A 1 105 ? 11.286 -15.265 -10.547 1.00 95.06 105 LEU A O 1
ATOM 862 N N . PRO A 1 106 ? 11.231 -17.186 -11.703 1.00 96.81 106 PRO A N 1
ATOM 863 C CA . PRO A 1 106 ? 12.015 -17.915 -10.708 1.00 96.81 106 PRO A CA 1
ATOM 864 C C . PRO A 1 106 ? 13.416 -17.330 -10.476 1.00 96.81 106 PRO A C 1
ATOM 866 O O . PRO A 1 106 ? 13.889 -17.329 -9.341 1.00 96.81 106 PRO A O 1
ATOM 869 N N . ALA A 1 107 ? 14.073 -16.808 -11.517 1.00 97.44 107 ALA A N 1
ATOM 870 C CA . ALA A 1 107 ? 15.384 -16.173 -11.381 1.00 97.44 107 ALA A CA 1
ATOM 871 C C . ALA A 1 107 ? 15.309 -14.827 -10.664 1.00 97.44 107 ALA A C 1
ATOM 873 O O . ALA A 1 107 ? 16.169 -14.546 -9.832 1.00 97.44 107 ALA A O 1
ATOM 874 N N . VAL A 1 108 ? 14.286 -14.021 -10.957 1.00 97.31 108 VAL A N 1
ATOM 875 C CA . VAL A 1 108 ? 14.081 -12.718 -10.307 1.00 97.31 108 VAL A CA 1
ATOM 876 C C . VAL A 1 108 ? 13.663 -12.903 -8.849 1.00 97.31 108 VAL A C 1
ATOM 878 O O . VAL A 1 108 ? 14.213 -12.254 -7.962 1.00 97.31 108 VAL A O 1
ATOM 881 N N . ASP A 1 109 ? 12.772 -13.860 -8.577 1.00 96.62 109 ASP A N 1
ATOM 882 C CA . ASP A 1 109 ? 12.422 -14.284 -7.223 1.00 96.62 109 ASP A CA 1
ATOM 883 C C . ASP A 1 109 ? 13.661 -14.725 -6.442 1.00 96.62 109 ASP A C 1
ATOM 885 O O . ASP A 1 109 ? 13.839 -14.325 -5.293 1.00 96.62 109 ASP A O 1
ATOM 889 N N . LYS A 1 110 ? 14.513 -15.553 -7.058 1.00 96.81 110 LYS A N 1
ATOM 890 C CA . LYS A 1 110 ? 15.758 -16.009 -6.442 1.00 96.81 110 LYS A CA 1
ATOM 891 C C . LYS A 1 110 ? 16.712 -14.849 -6.175 1.00 96.81 110 LYS A C 1
ATOM 893 O O . LYS A 1 110 ? 17.287 -14.818 -5.098 1.00 96.81 110 LYS A O 1
ATOM 898 N N . TYR A 1 111 ? 16.836 -13.894 -7.091 1.00 95.75 111 TYR A N 1
ATOM 899 C CA . TYR A 1 111 ? 17.657 -12.700 -6.895 1.00 95.75 111 TYR A CA 1
ATOM 900 C C . TYR A 1 111 ? 17.214 -11.881 -5.672 1.00 95.75 111 TYR A C 1
ATOM 902 O O . TYR A 1 111 ? 18.030 -11.577 -4.803 1.00 95.75 111 TYR A O 1
ATOM 910 N N . PHE A 1 112 ? 15.914 -11.591 -5.534 1.00 93.81 112 PHE A N 1
ATOM 911 C CA . PHE A 1 112 ? 15.423 -10.868 -4.359 1.00 93.81 112 PHE A CA 1
ATOM 912 C C . PHE A 1 112 ? 15.659 -11.663 -3.063 1.00 93.81 112 PHE A C 1
ATOM 914 O O . PHE A 1 112 ? 16.085 -11.083 -2.064 1.00 93.81 112 PHE A O 1
ATOM 921 N N . LEU A 1 113 ? 15.464 -12.986 -3.076 1.00 93.38 113 LEU A N 1
ATOM 922 C CA . LEU A 1 113 ? 15.762 -13.846 -1.922 1.00 93.38 113 LEU A CA 1
ATOM 923 C C . LEU A 1 113 ? 17.261 -13.871 -1.573 1.00 93.38 113 LEU A C 1
ATOM 925 O O . LEU A 1 113 ? 17.624 -13.720 -0.409 1.00 93.38 113 LEU A O 1
ATOM 929 N N . ASP A 1 114 ? 18.130 -14.032 -2.572 1.00 92.25 114 ASP A N 1
ATOM 930 C CA . ASP A 1 114 ? 19.588 -14.062 -2.415 1.00 92.25 114 ASP A CA 1
ATOM 931 C C . ASP A 1 114 ? 20.124 -12.705 -1.920 1.00 92.25 114 ASP A C 1
ATOM 933 O O . ASP A 1 114 ? 21.126 -12.662 -1.206 1.00 92.25 114 ASP A O 1
ATOM 937 N N . SER A 1 115 ? 19.421 -11.603 -2.215 1.00 86.00 115 SER A N 1
ATOM 938 C CA . SER A 1 115 ? 19.710 -10.266 -1.674 1.00 86.00 115 SER A CA 1
ATOM 939 C C . SER A 1 115 ? 19.348 -10.091 -0.187 1.00 86.00 115 SER A C 1
ATOM 941 O O . SER A 1 115 ? 19.588 -9.029 0.388 1.00 86.00 115 SER A O 1
ATOM 943 N N . GLY A 1 116 ? 18.772 -11.120 0.446 1.00 84.38 116 GLY A N 1
ATOM 944 C CA . GLY A 1 116 ? 18.425 -11.142 1.868 1.00 84.38 116 GLY A CA 1
ATOM 945 C C . GLY A 1 116 ? 16.976 -10.770 2.191 1.00 84.38 116 GLY A C 1
ATOM 946 O O . GLY A 1 116 ? 16.652 -10.614 3.368 1.00 84.38 116 GLY A O 1
ATOM 947 N N . LEU A 1 117 ? 16.105 -10.636 1.187 1.00 81.69 117 LEU A N 1
ATOM 948 C CA . LEU A 1 117 ? 14.682 -10.361 1.396 1.00 81.69 117 LEU A CA 1
ATOM 949 C C . LEU A 1 117 ? 13.872 -11.647 1.604 1.00 81.69 117 LEU A C 1
ATOM 951 O O . LEU A 1 117 ? 14.138 -12.674 0.984 1.00 81.69 117 LEU A O 1
ATOM 955 N N . SER A 1 118 ? 12.817 -11.585 2.413 1.00 85.44 118 SER A N 1
ATOM 956 C CA . SER A 1 118 ? 11.762 -12.598 2.476 1.00 85.44 118 SER A CA 1
ATOM 957 C C . SER A 1 118 ? 10.651 -12.326 1.454 1.00 85.44 118 SER A C 1
ATOM 959 O O . SER A 1 118 ? 10.528 -11.230 0.907 1.00 85.44 118 SER A O 1
ATOM 961 N N . LYS A 1 119 ? 9.823 -13.343 1.174 1.00 82.88 119 LYS A N 1
ATOM 962 C CA . LYS A 1 119 ? 8.764 -13.302 0.141 1.00 82.88 119 LYS A CA 1
ATOM 963 C C . LYS A 1 119 ? 7.724 -12.190 0.329 1.00 82.88 119 LYS A C 1
ATOM 965 O O . LYS A 1 119 ? 7.056 -11.832 -0.630 1.00 82.88 119 LYS A O 1
ATOM 970 N N . ASP A 1 120 ? 7.570 -11.668 1.537 1.00 78.44 120 ASP A N 1
ATOM 971 C CA . ASP A 1 120 ? 6.679 -10.556 1.881 1.00 78.44 120 ASP A CA 1
ATOM 972 C C . ASP A 1 120 ? 7.302 -9.167 1.641 1.00 78.44 120 ASP A C 1
ATOM 974 O O . ASP A 1 120 ? 6.582 -8.169 1.594 1.00 78.44 120 ASP A O 1
ATOM 978 N N . GLN A 1 121 ? 8.622 -9.090 1.438 1.00 72.69 121 GLN A N 1
ATOM 979 C CA . GLN A 1 121 ? 9.365 -7.833 1.274 1.00 72.69 121 GLN A CA 1
ATOM 980 C C . GLN A 1 121 ? 9.533 -7.406 -0.190 1.00 72.69 121 GLN A C 1
ATOM 982 O O . GLN A 1 121 ? 10.060 -6.332 -0.468 1.00 72.69 121 GLN A O 1
ATOM 987 N N . PHE A 1 122 ? 9.078 -8.209 -1.146 1.00 86.56 122 PHE A N 1
ATOM 988 C CA . PHE A 1 122 ? 9.062 -7.848 -2.558 1.00 86.56 122 PHE A CA 1
ATOM 989 C C . PHE A 1 122 ? 7.783 -8.354 -3.213 1.00 86.56 122 PHE A C 1
ATOM 991 O O . PHE A 1 122 ? 7.188 -9.345 -2.796 1.00 86.56 122 PHE A O 1
ATOM 998 N N . GLY A 1 123 ? 7.329 -7.639 -4.232 1.00 87.19 123 GLY A N 1
ATOM 999 C CA . GLY A 1 123 ? 6.060 -7.902 -4.892 1.00 87.19 123 GLY A CA 1
ATOM 1000 C C . GLY A 1 123 ? 6.195 -7.753 -6.391 1.00 87.19 123 GLY A C 1
ATOM 1001 O O . GLY A 1 123 ? 7.134 -7.133 -6.887 1.00 87.19 123 GLY A O 1
ATOM 1002 N N . ASN A 1 124 ? 5.248 -8.325 -7.124 1.00 90.81 124 ASN A N 1
ATOM 1003 C CA . ASN A 1 124 ? 5.179 -8.151 -8.563 1.00 90.81 124 ASN A CA 1
ATOM 1004 C C . ASN A 1 124 ? 3.803 -7.657 -9.006 1.00 90.81 124 ASN A C 1
ATOM 1006 O O . ASN A 1 124 ? 2.775 -7.917 -8.379 1.00 90.81 124 ASN A O 1
ATOM 1010 N N . THR A 1 125 ? 3.797 -6.926 -10.115 1.00 89.81 125 THR A N 1
ATOM 1011 C CA . THR A 1 125 ? 2.597 -6.656 -10.899 1.00 89.81 125 THR A CA 1
ATOM 1012 C C . THR A 1 125 ? 2.634 -7.530 -12.139 1.00 89.81 125 THR A C 1
ATOM 1014 O O . THR A 1 125 ? 3.544 -7.414 -12.958 1.00 89.81 125 THR A O 1
ATOM 1017 N N . CYS A 1 126 ? 1.625 -8.385 -12.285 1.00 92.94 126 CYS A N 1
ATOM 1018 C CA . CYS A 1 126 ? 1.425 -9.191 -13.480 1.00 92.94 126 CYS A CA 1
ATOM 1019 C C . CYS A 1 126 ? 0.618 -8.408 -14.527 1.00 92.94 126 CYS A C 1
ATOM 1021 O O . CYS A 1 126 ? -0.427 -7.811 -14.230 1.00 92.94 126 CYS A O 1
ATOM 1023 N N . THR A 1 127 ? 1.094 -8.443 -15.766 1.00 94.38 127 THR A N 1
ATOM 1024 C CA . THR A 1 127 ? 0.420 -7.887 -16.938 1.00 94.38 127 THR A CA 1
ATOM 1025 C C . THR A 1 127 ? 0.300 -8.953 -18.019 1.00 94.38 127 THR A C 1
ATOM 1027 O O . THR A 1 127 ? 1.203 -9.766 -18.202 1.00 94.38 127 THR A O 1
ATOM 1030 N N . ILE A 1 128 ? -0.823 -8.954 -18.728 1.00 95.19 128 ILE A N 1
ATOM 1031 C CA . ILE A 1 128 ? -1.027 -9.778 -19.916 1.00 95.19 128 ILE A CA 1
ATOM 1032 C C . ILE A 1 128 ? -0.283 -9.118 -21.069 1.00 95.19 128 ILE A C 1
ATOM 1034 O O . ILE A 1 128 ? -0.443 -7.915 -21.292 1.00 95.19 128 ILE A O 1
ATOM 1038 N N . TRP A 1 129 ? 0.526 -9.898 -21.778 1.00 94.75 129 TRP A N 1
ATOM 1039 C CA . TRP A 1 129 ? 1.222 -9.459 -22.975 1.00 94.75 129 TRP A CA 1
ATOM 1040 C C . TRP A 1 129 ? 0.331 -9.701 -24.188 1.00 94.75 129 TRP A C 1
ATOM 1042 O O . TRP A 1 129 ? 0.101 -10.842 -24.596 1.00 94.75 129 TRP A O 1
ATOM 1052 N N . TYR A 1 130 ? -0.207 -8.616 -24.733 1.00 96.12 130 TYR A N 1
ATOM 1053 C CA . TYR A 1 130 ? -1.001 -8.651 -25.949 1.00 96.12 130 TYR A CA 1
ATOM 1054 C C . TYR A 1 130 ? -0.120 -8.442 -27.174 1.00 96.12 130 TYR A C 1
ATOM 1056 O O . TYR A 1 130 ? 0.759 -7.583 -27.159 1.00 96.12 130 TYR A O 1
ATOM 1064 N N . HIS A 1 131 ? -0.420 -9.167 -28.245 1.00 94.81 131 HIS A N 1
ATOM 1065 C CA . HIS A 1 131 ? 0.205 -9.041 -29.558 1.00 94.81 131 HIS A CA 1
ATOM 1066 C C . HIS A 1 131 ? -0.873 -8.929 -30.643 1.00 94.81 131 HIS A C 1
ATOM 1068 O O . HIS A 1 131 ? -1.931 -9.552 -30.538 1.00 94.81 131 HIS A O 1
ATOM 1074 N N . ILE A 1 132 ? -0.603 -8.169 -31.702 1.00 95.88 132 ILE A N 1
ATOM 1075 C CA . ILE A 1 132 ? -1.397 -8.185 -32.935 1.00 95.88 132 ILE A CA 1
ATOM 1076 C C . ILE A 1 132 ? -0.474 -8.334 -34.144 1.00 95.88 132 ILE A C 1
ATOM 1078 O O . ILE A 1 132 ? 0.622 -7.768 -34.169 1.00 95.88 132 ILE A O 1
ATOM 1082 N N . SER A 1 133 ? -0.924 -9.078 -35.157 1.00 94.81 133 SER A N 1
ATOM 1083 C CA . SER A 1 133 ? -0.119 -9.279 -36.357 1.00 94.81 133 SER A CA 1
ATOM 1084 C C . SER A 1 133 ? 0.074 -7.971 -37.125 1.00 94.81 133 SER A C 1
ATOM 1086 O O . SER A 1 133 ? -0.772 -7.070 -37.113 1.00 94.81 133 SER A O 1
ATOM 1088 N N . ARG A 1 134 ? 1.190 -7.884 -37.854 1.00 94.19 134 ARG A N 1
ATOM 1089 C CA . ARG A 1 134 ? 1.507 -6.730 -38.701 1.00 94.19 134 ARG A CA 1
ATOM 1090 C C . ARG A 1 134 ? 0.386 -6.431 -39.699 1.00 94.19 134 ARG A C 1
ATOM 1092 O O . ARG A 1 134 ? -0.004 -5.276 -39.841 1.00 94.19 134 ARG A O 1
ATOM 1099 N N . ASP A 1 135 ? -0.147 -7.455 -40.358 1.00 97.12 135 ASP A N 1
ATOM 1100 C CA . ASP A 1 135 ? -1.188 -7.289 -41.375 1.00 97.12 135 ASP A CA 1
ATOM 1101 C C . ASP A 1 135 ? -2.501 -6.770 -40.773 1.00 97.12 135 ASP A C 1
ATOM 1103 O O . ASP A 1 135 ? -3.135 -5.881 -41.342 1.00 97.12 135 ASP A O 1
ATOM 1107 N N . GLU A 1 136 ? -2.902 -7.263 -39.599 1.00 97.56 136 GLU A N 1
ATOM 1108 C CA . GLU A 1 136 ? -4.081 -6.749 -38.891 1.00 97.56 136 GLU A CA 1
ATOM 1109 C C . GLU A 1 136 ? -3.878 -5.289 -38.452 1.00 97.56 136 GLU A C 1
ATOM 1111 O O . GLU A 1 136 ? -4.765 -4.458 -38.657 1.00 97.56 136 GLU A O 1
ATOM 1116 N N . ALA A 1 137 ? -2.695 -4.947 -37.929 1.00 97.62 137 ALA A N 1
ATOM 1117 C CA . ALA A 1 137 ? -2.374 -3.585 -37.505 1.00 97.62 137 ALA A CA 1
ATOM 1118 C C . ALA A 1 137 ? -2.321 -2.582 -38.674 1.00 97.62 137 ALA A C 1
ATOM 1120 O O . ALA A 1 137 ? -2.827 -1.463 -38.553 1.00 97.62 137 ALA A O 1
ATOM 1121 N N . LEU A 1 138 ? -1.768 -2.973 -39.830 1.00 98.25 138 LEU A N 1
ATOM 1122 C CA . LEU A 1 138 ? -1.754 -2.145 -41.047 1.00 98.25 138 LEU A CA 1
ATOM 1123 C C . LEU A 1 138 ? -3.168 -1.831 -41.555 1.00 98.25 138 LEU A C 1
ATOM 1125 O O . LEU A 1 138 ? -3.428 -0.736 -42.069 1.00 98.25 138 LEU A O 1
ATOM 1129 N N . ASN A 1 139 ? -4.090 -2.775 -41.367 1.00 98.06 139 ASN A N 1
ATOM 1130 C CA . ASN A 1 139 ? -5.486 -2.658 -41.775 1.00 98.06 139 ASN A CA 1
ATOM 1131 C C . ASN A 1 139 ? -6.355 -1.848 -40.802 1.00 98.06 139 ASN A C 1
ATOM 1133 O O . ASN A 1 139 ? -7.553 -1.687 -41.046 1.00 98.06 139 ASN A O 1
ATOM 1137 N N . PHE A 1 140 ? -5.795 -1.294 -39.721 1.00 98.25 140 PHE A N 1
ATOM 1138 C CA . PHE A 1 140 ? -6.569 -0.435 -38.836 1.00 98.25 140 PHE A CA 1
ATOM 1139 C C . PHE A 1 140 ? -7.109 0.809 -39.552 1.00 98.25 140 PHE A C 1
ATOM 1141 O O . PHE A 1 140 ? -6.370 1.573 -40.181 1.00 98.25 140 PHE A O 1
ATOM 1148 N N . ASP A 1 141 ? -8.413 1.041 -39.378 1.00 96.12 141 ASP A N 1
ATOM 1149 C CA . ASP A 1 141 ? -9.046 2.318 -39.698 1.00 96.12 141 ASP A CA 1
ATOM 1150 C C . ASP A 1 141 ? -8.647 3.368 -38.656 1.00 96.12 141 ASP A C 1
ATOM 1152 O O . ASP A 1 141 ? -9.030 3.293 -37.481 1.00 96.12 141 ASP A O 1
ATOM 1156 N N . THR A 1 142 ? -7.854 4.329 -39.116 1.00 96.00 142 THR A N 1
ATOM 1157 C CA . THR A 1 142 ? -7.285 5.428 -38.337 1.00 96.00 142 THR A CA 1
ATOM 1158 C C . THR A 1 142 ? -7.919 6.777 -38.680 1.00 96.00 142 THR A C 1
ATOM 1160 O O . THR A 1 142 ? -7.327 7.820 -38.397 1.00 96.00 142 THR A O 1
ATOM 1163 N N . LYS A 1 143 ? -9.107 6.790 -39.306 1.00 96.62 143 LYS A N 1
ATOM 1164 C CA . LYS A 1 143 ? -9.817 8.033 -39.624 1.00 96.62 143 LYS A CA 1
ATOM 1165 C C . LYS A 1 143 ? -10.133 8.819 -38.347 1.00 96.62 143 LYS A C 1
ATOM 1167 O O . LYS A 1 143 ? -10.738 8.303 -37.408 1.00 96.62 143 LYS A O 1
ATOM 1172 N N . LEU A 1 144 ? -9.735 10.089 -38.333 1.00 96.69 144 LEU A N 1
ATOM 1173 C CA . LEU A 1 144 ? -10.001 10.999 -37.223 1.00 96.69 144 LEU A CA 1
ATOM 1174 C C . LEU A 1 144 ? -11.418 11.597 -37.337 1.00 96.69 144 LEU A C 1
ATOM 1176 O O . LEU A 1 144 ? -11.852 11.913 -38.449 1.00 96.69 144 LEU A O 1
ATOM 1180 N N . PRO A 1 145 ? -12.143 11.773 -36.216 1.00 95.19 145 PRO A N 1
ATOM 1181 C CA . PRO A 1 145 ? -13.337 12.621 -36.166 1.00 95.19 145 PRO A CA 1
ATOM 1182 C C . PRO A 1 145 ? -13.028 14.075 -36.566 1.00 95.19 145 PRO A C 1
ATOM 1184 O O . PRO A 1 145 ? -11.912 14.539 -36.353 1.00 95.19 145 PRO A O 1
ATOM 1187 N N . GLU A 1 146 ? -14.014 14.810 -37.098 1.00 90.62 146 GLU A N 1
ATOM 1188 C CA . GLU A 1 146 ? -13.815 16.162 -37.667 1.00 90.62 146 GLU A CA 1
ATOM 1189 C C . GLU A 1 146 ? -13.187 17.176 -36.695 1.00 90.62 146 GLU A C 1
ATOM 1191 O O . GLU A 1 146 ? -12.421 18.038 -37.117 1.00 90.62 146 GLU A O 1
ATOM 1196 N N . ASN A 1 147 ? -13.475 17.067 -35.396 1.00 94.00 147 ASN A N 1
ATOM 1197 C CA . ASN A 1 147 ? -12.993 17.980 -34.358 1.00 94.00 147 ASN A CA 1
ATOM 1198 C C . ASN A 1 147 ? -11.762 17.458 -33.591 1.00 94.00 147 ASN A C 1
ATOM 1200 O O . ASN A 1 147 ? -11.375 18.040 -32.577 1.00 94.00 147 ASN A O 1
ATOM 1204 N N . ILE A 1 148 ? -11.153 16.362 -34.052 1.00 98.12 148 ILE A N 1
ATOM 1205 C CA . ILE A 1 148 ? -10.007 15.728 -33.401 1.00 98.12 148 ILE A CA 1
ATOM 1206 C C . ILE A 1 148 ? -8.781 15.800 -34.302 1.00 98.12 148 ILE A C 1
ATOM 1208 O O . ILE A 1 148 ? -8.809 15.415 -35.468 1.00 98.12 148 ILE A O 1
ATOM 1212 N N . THR A 1 149 ? -7.659 16.221 -33.723 1.00 98.00 149 THR A N 1
ATOM 1213 C CA . THR A 1 149 ? -6.342 16.150 -34.372 1.00 98.00 149 THR A CA 1
ATOM 1214 C C . THR A 1 149 ? -5.443 15.164 -33.638 1.00 98.00 149 THR A C 1
ATOM 1216 O O . THR A 1 149 ? -5.510 15.062 -32.416 1.00 98.00 149 THR A O 1
ATOM 1219 N N . ALA A 1 150 ? -4.601 14.435 -34.371 1.00 98.12 150 ALA A N 1
ATOM 1220 C CA . ALA A 1 150 ? -3.599 13.535 -33.803 1.00 98.12 150 ALA A CA 1
ATOM 1221 C C . ALA A 1 150 ? -2.196 14.103 -34.035 1.00 98.12 150 ALA A C 1
ATOM 1223 O O . ALA A 1 150 ? -1.899 14.570 -35.135 1.00 98.12 150 ALA A O 1
ATOM 1224 N N . LYS A 1 151 ? -1.346 14.090 -33.005 1.00 97.12 151 LYS A N 1
ATOM 1225 C CA . LYS A 1 151 ? 0.026 14.623 -33.065 1.00 97.12 151 LYS A CA 1
ATOM 1226 C C . LYS A 1 151 ? 0.951 13.828 -32.154 1.00 97.12 151 LYS A C 1
ATOM 1228 O O . LYS A 1 151 ? 0.485 13.227 -31.184 1.00 97.12 151 LYS A O 1
ATOM 1233 N N . ASP A 1 152 ? 2.247 13.930 -32.411 1.00 97.56 152 ASP A N 1
ATOM 1234 C CA . ASP A 1 152 ? 3.261 13.530 -31.438 1.00 97.56 152 ASP A CA 1
ATOM 1235 C C . ASP A 1 152 ? 3.213 14.469 -30.232 1.00 97.56 152 ASP A C 1
ATOM 1237 O O . ASP A 1 152 ? 2.927 15.667 -30.353 1.00 97.56 152 ASP A O 1
ATOM 1241 N N . LEU A 1 153 ? 3.467 13.912 -29.054 1.00 98.25 153 LEU A N 1
ATOM 1242 C CA . LEU A 1 153 ? 3.573 14.688 -27.830 1.00 98.25 153 LEU A CA 1
ATOM 1243 C C . LEU A 1 153 ? 4.960 15.319 -27.731 1.00 98.25 153 LEU A C 1
ATOM 1245 O O . LEU A 1 153 ? 5.940 14.813 -28.267 1.00 98.25 153 LEU A O 1
ATOM 1249 N N . ASN A 1 154 ? 5.037 16.421 -26.995 1.00 97.25 154 ASN A N 1
ATOM 1250 C CA . ASN A 1 154 ? 6.290 16.987 -26.514 1.00 97.25 154 ASN A CA 1
ATOM 1251 C C . ASN A 1 154 ? 6.298 16.985 -24.974 1.00 97.25 154 ASN A C 1
ATOM 1253 O O . ASN A 1 154 ? 5.270 16.734 -24.334 1.00 97.25 154 ASN A O 1
ATOM 1257 N N . GLU A 1 155 ? 7.455 17.261 -24.376 1.00 97.56 155 GLU A N 1
ATOM 1258 C CA . GLU A 1 155 ? 7.670 17.152 -22.928 1.00 97.56 155 GLU A CA 1
ATOM 1259 C C . GLU A 1 155 ? 6.731 18.027 -22.076 1.00 97.56 155 GLU A C 1
ATOM 1261 O O . GLU A 1 155 ? 6.531 17.720 -20.900 1.00 97.56 155 GLU A O 1
ATOM 1266 N N . SER A 1 156 ? 6.092 19.066 -22.638 1.00 97.56 156 SER A N 1
ATOM 1267 C CA . SER A 1 156 ? 5.130 19.896 -21.898 1.00 97.56 156 SER A CA 1
ATOM 1268 C C . SER A 1 156 ? 3.892 19.120 -21.436 1.00 97.56 156 SER A C 1
ATOM 1270 O O . SER A 1 156 ? 3.206 19.567 -20.522 1.00 97.56 156 SER A O 1
ATOM 1272 N N . TYR A 1 157 ? 3.586 17.973 -22.053 1.00 97.81 157 TYR A N 1
ATOM 1273 C CA . TYR A 1 157 ? 2.460 17.116 -21.661 1.00 97.81 157 TYR A CA 1
ATOM 1274 C C . TYR A 1 157 ? 2.822 16.084 -20.587 1.00 97.81 157 TYR A C 1
ATOM 1276 O O . TYR A 1 157 ? 1.931 15.410 -20.073 1.00 97.81 157 TYR A O 1
ATOM 1284 N N . ALA A 1 158 ? 4.102 15.956 -20.220 1.00 96.00 158 ALA A N 1
ATOM 1285 C CA . ALA A 1 158 ? 4.553 14.917 -19.299 1.00 96.00 158 ALA A CA 1
ATOM 1286 C C . ALA A 1 158 ? 3.867 14.999 -17.928 1.00 96.00 158 ALA A C 1
ATOM 1288 O O . ALA A 1 158 ? 3.487 13.965 -17.389 1.00 96.00 158 ALA A O 1
ATOM 1289 N N . GLU A 1 159 ? 3.643 16.206 -17.399 1.00 93.62 159 GLU A N 1
ATOM 1290 C CA . GLU A 1 159 ? 2.931 16.411 -16.128 1.00 93.62 159 GLU A CA 1
ATOM 1291 C C . GLU A 1 159 ? 1.490 15.896 -16.187 1.00 93.62 159 GLU A C 1
ATOM 1293 O O . GLU A 1 159 ? 1.066 15.124 -15.330 1.00 93.62 159 GLU A O 1
ATOM 1298 N N . GLN A 1 160 ? 0.740 16.260 -17.235 1.00 95.25 160 GLN A N 1
ATOM 1299 C CA . GLN A 1 160 ? -0.642 15.802 -17.414 1.00 95.25 160 GLN A CA 1
ATOM 1300 C C . GLN A 1 160 ? -0.716 14.269 -17.440 1.00 95.25 160 GLN A C 1
ATOM 1302 O O . GLN A 1 160 ? -1.566 13.677 -16.776 1.00 95.25 160 GLN A O 1
ATOM 1307 N N . ILE A 1 161 ? 0.202 13.630 -18.168 1.00 95.19 161 ILE A N 1
ATOM 1308 C CA . ILE A 1 161 ? 0.272 12.171 -18.277 1.00 95.19 161 ILE A CA 1
ATOM 1309 C C . ILE A 1 161 ? 0.661 11.539 -16.937 1.00 95.19 161 ILE A C 1
ATOM 1311 O O . ILE A 1 161 ? 0.026 10.577 -16.502 1.00 95.19 161 ILE A O 1
ATOM 1315 N N . ASN A 1 162 ? 1.678 12.087 -16.269 1.00 87.50 162 ASN A N 1
ATOM 1316 C CA . ASN A 1 162 ? 2.189 11.560 -15.009 1.00 87.50 162 ASN A CA 1
ATOM 1317 C C . ASN A 1 162 ? 1.149 11.649 -13.884 1.00 87.50 162 ASN A C 1
ATOM 1319 O O . ASN A 1 162 ? 0.987 10.701 -13.119 1.00 87.50 162 ASN A O 1
ATOM 1323 N N . ASN A 1 163 ? 0.386 12.743 -13.824 1.00 85.31 163 ASN A N 1
ATOM 1324 C CA . ASN A 1 163 ? -0.622 12.989 -12.789 1.00 85.31 163 ASN A CA 1
ATOM 1325 C C . ASN A 1 163 ? -1.719 11.921 -12.737 1.00 85.31 163 ASN A C 1
ATOM 1327 O O . ASN A 1 163 ? -2.242 11.615 -11.665 1.00 85.31 163 ASN A O 1
ATOM 1331 N N . VAL A 1 164 ? -2.054 11.324 -13.881 1.00 80.31 164 VAL A N 1
ATOM 1332 C CA . VAL A 1 164 ? -3.082 10.279 -13.975 1.00 80.31 164 VAL A CA 1
ATOM 1333 C C . VAL A 1 164 ? -2.496 8.870 -14.078 1.00 80.31 164 VAL A C 1
ATOM 1335 O O . VAL A 1 164 ? -3.258 7.907 -14.191 1.00 80.31 164 VAL A O 1
ATOM 1338 N N . TRP A 1 165 ? -1.167 8.725 -14.035 1.00 82.38 165 TRP A N 1
ATOM 1339 C CA . TRP A 1 165 ? -0.505 7.426 -14.062 1.00 82.38 165 TRP A CA 1
ATOM 1340 C C . TRP A 1 165 ? -0.639 6.736 -12.690 1.00 82.38 165 TRP A C 1
ATOM 1342 O O . TRP A 1 165 ? -0.175 7.279 -11.683 1.00 82.38 165 TRP A O 1
ATOM 1352 N N . PRO A 1 166 ? -1.257 5.536 -12.607 1.00 72.44 166 PRO A N 1
ATOM 1353 C CA . PRO A 1 166 ? -1.463 4.850 -11.326 1.00 72.44 166 PRO A CA 1
ATOM 1354 C C . PRO A 1 166 ? -0.172 4.415 -10.626 1.00 72.44 166 PRO A C 1
ATOM 1356 O O . PRO A 1 166 ? -0.193 4.170 -9.427 1.00 72.44 166 PRO A O 1
ATOM 1359 N N . HIS A 1 167 ? 0.931 4.310 -11.372 1.00 73.62 167 HIS A N 1
ATOM 1360 C CA . HIS A 1 167 ? 2.238 3.887 -10.866 1.00 73.62 167 HIS A CA 1
ATOM 1361 C C . HIS A 1 167 ? 3.234 5.052 -10.761 1.00 73.62 167 HIS A C 1
ATOM 1363 O O . HIS A 1 167 ? 4.440 4.821 -10.715 1.00 73.62 167 HIS A O 1
ATOM 1369 N N . ARG A 1 168 ? 2.747 6.302 -10.753 1.00 76.75 168 ARG A N 1
ATOM 1370 C CA . ARG A 1 168 ? 3.607 7.473 -10.557 1.00 76.75 168 ARG A CA 1
ATOM 1371 C C . ARG A 1 168 ? 4.298 7.418 -9.193 1.00 76.75 168 ARG A C 1
ATOM 1373 O O . ARG A 1 168 ? 3.715 6.987 -8.201 1.00 76.75 168 ARG A O 1
ATOM 1380 N N . SER A 1 169 ? 5.518 7.924 -9.155 1.00 65.81 169 SER A N 1
ATOM 1381 C CA . SER A 1 169 ? 6.345 8.089 -7.958 1.00 65.81 169 SER A CA 1
ATOM 1382 C C . SER A 1 169 ? 7.041 9.448 -7.990 1.00 65.81 169 SER A C 1
ATOM 1384 O O . SER A 1 169 ? 6.973 10.168 -8.990 1.00 65.81 169 SER A O 1
ATOM 1386 N N . GLU A 1 170 ? 7.767 9.812 -6.940 1.00 64.56 170 GLU A N 1
ATOM 1387 C CA . GLU A 1 170 ? 8.691 10.942 -7.033 1.00 64.56 170 GLU A CA 1
ATOM 1388 C C . GLU A 1 170 ? 9.660 10.750 -8.219 1.00 64.56 170 GLU A C 1
ATOM 1390 O O . GLU A 1 170 ? 10.068 9.630 -8.534 1.00 64.56 170 GLU A O 1
ATOM 1395 N N . GLY A 1 171 ? 9.935 11.825 -8.965 1.00 71.88 171 GLY A N 1
ATOM 1396 C CA . GLY A 1 171 ? 10.797 11.799 -10.154 1.00 71.88 171 GLY A CA 1
ATOM 1397 C C . GLY A 1 171 ? 10.204 11.140 -11.411 1.00 71.88 171 GLY A C 1
ATOM 1398 O O . GLY A 1 171 ? 10.741 11.340 -12.502 1.00 71.88 171 GLY A O 1
ATOM 1399 N N . SER A 1 172 ? 9.073 10.430 -11.315 1.00 82.25 172 SER A N 1
ATOM 1400 C CA . SER A 1 172 ? 8.456 9.705 -12.444 1.00 82.25 172 SER A CA 1
ATOM 1401 C C . SER A 1 172 ? 8.091 10.579 -13.650 1.00 82.25 172 SER A C 1
ATOM 1403 O O . SER A 1 172 ? 8.148 10.112 -14.786 1.00 82.25 172 SER A O 1
ATOM 1405 N N . VAL A 1 173 ? 7.809 11.870 -13.453 1.00 89.75 173 VAL A N 1
ATOM 1406 C CA . VAL A 1 173 ? 7.567 12.798 -14.569 1.00 89.75 173 VAL A CA 1
ATOM 1407 C C . VAL A 1 173 ? 8.770 12.891 -15.512 1.00 89.75 173 VAL A C 1
ATOM 1409 O O . VAL A 1 173 ? 8.592 13.012 -16.722 1.00 89.75 173 VAL A O 1
ATOM 1412 N N . ASN A 1 174 ? 9.998 12.765 -14.999 1.00 91.06 174 ASN A N 1
ATOM 1413 C CA . ASN A 1 174 ? 11.203 12.768 -15.829 1.00 91.06 174 ASN A CA 1
ATOM 1414 C C . ASN A 1 174 ? 11.302 11.497 -16.681 1.00 91.06 174 ASN A C 1
ATOM 1416 O O . ASN A 1 174 ? 11.800 11.555 -17.804 1.00 91.06 174 ASN A O 1
ATOM 1420 N N . PHE A 1 175 ? 10.765 10.375 -16.193 1.00 92.12 175 PHE A N 1
ATOM 1421 C CA . PHE A 1 175 ? 10.644 9.150 -16.981 1.00 92.12 175 PHE A CA 1
ATOM 1422 C C . PHE A 1 175 ? 9.657 9.357 -18.129 1.00 92.12 175 PHE A C 1
ATOM 1424 O O . PHE A 1 175 ? 9.977 9.065 -19.277 1.00 92.12 175 PHE A O 1
ATOM 1431 N N . VAL A 1 176 ? 8.496 9.959 -17.853 1.00 96.75 176 VAL A N 1
ATOM 1432 C CA . VAL A 1 176 ? 7.510 10.299 -18.890 1.00 96.75 176 VAL A CA 1
ATOM 1433 C C . VAL A 1 176 ? 8.096 11.267 -19.926 1.00 96.75 176 VAL A C 1
ATOM 1435 O O . VAL A 1 176 ? 7.917 11.047 -21.122 1.00 96.75 176 VAL A O 1
ATOM 1438 N N . LYS A 1 177 ? 8.841 12.297 -19.497 1.00 97.50 177 LYS A N 1
ATOM 1439 C CA . LYS A 1 177 ? 9.562 13.208 -20.405 1.00 97.50 177 LYS A CA 1
ATOM 1440 C C . LYS A 1 177 ? 10.529 12.455 -21.312 1.00 97.50 177 LYS A C 1
ATOM 1442 O O . LYS A 1 177 ? 10.501 12.667 -22.520 1.00 97.50 177 LYS A O 1
ATOM 1447 N N . MET A 1 178 ? 11.332 11.547 -20.751 1.00 97.25 178 MET A N 1
ATOM 1448 C CA . MET A 1 178 ? 12.255 10.721 -21.530 1.00 97.25 178 MET A CA 1
ATOM 1449 C C . MET A 1 178 ? 11.507 9.864 -22.560 1.00 97.25 178 MET A C 1
ATOM 1451 O O . MET A 1 178 ? 11.907 9.844 -23.721 1.00 97.25 178 MET A O 1
ATOM 1455 N N . LEU A 1 179 ? 10.408 9.203 -22.174 1.00 97.75 179 LEU A N 1
ATOM 1456 C CA . LEU A 1 179 ? 9.613 8.402 -23.112 1.00 97.75 179 LEU A CA 1
ATOM 1457 C C . LEU A 1 179 ? 9.045 9.258 -24.250 1.00 97.75 179 LEU A C 1
ATOM 1459 O O . LEU A 1 179 ? 9.091 8.838 -25.398 1.00 97.75 179 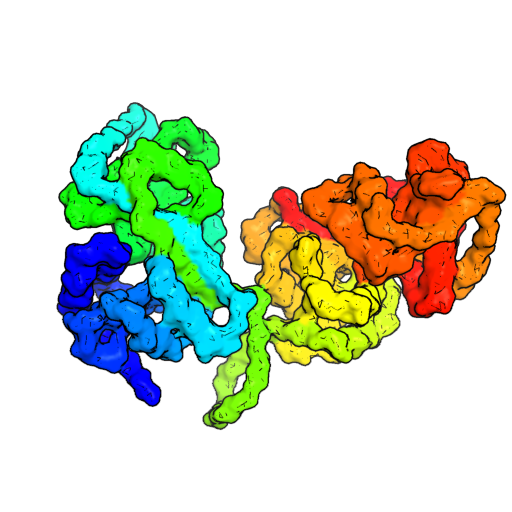LEU A O 1
ATOM 1463 N N . ILE A 1 180 ? 8.540 10.460 -23.962 1.00 98.38 180 ILE A N 1
ATOM 1464 C CA . ILE A 1 180 ? 8.038 11.371 -25.001 1.00 98.38 180 ILE A CA 1
ATOM 1465 C C . ILE A 1 180 ? 9.168 11.847 -25.923 1.00 98.38 180 ILE A C 1
ATOM 1467 O O . ILE A 1 180 ? 8.964 11.954 -27.128 1.00 98.38 180 ILE A O 1
ATOM 1471 N N . ARG A 1 181 ? 10.344 12.150 -25.364 1.00 97.31 181 ARG A N 1
ATOM 1472 C CA . ARG A 1 181 ? 11.493 12.660 -26.119 1.00 97.31 181 ARG A CA 1
ATOM 1473 C C . ARG A 1 181 ? 12.109 11.604 -27.033 1.00 97.31 181 ARG A C 1
ATOM 1475 O O . ARG A 1 181 ? 12.460 11.928 -28.161 1.00 97.31 181 ARG A O 1
ATOM 1482 N N . LEU A 1 182 ? 12.289 10.381 -26.532 1.00 97.31 182 LEU A N 1
ATOM 1483 C CA . LEU A 1 182 ? 13.082 9.344 -27.200 1.00 97.31 182 LEU A CA 1
ATOM 1484 C C . LEU A 1 182 ? 12.248 8.346 -28.013 1.00 97.31 182 LEU A C 1
ATOM 1486 O O . LEU A 1 182 ? 12.816 7.614 -28.825 1.00 97.31 182 LEU A O 1
ATOM 1490 N N . ASN A 1 183 ? 10.924 8.315 -27.820 1.00 97.12 183 ASN A N 1
ATOM 1491 C CA . ASN A 1 183 ? 10.023 7.414 -28.535 1.00 97.12 183 ASN A CA 1
ATOM 1492 C C . ASN A 1 183 ? 8.937 8.150 -29.319 1.00 97.12 183 ASN A C 1
ATOM 1494 O O . ASN A 1 183 ? 8.516 9.259 -28.993 1.00 97.12 183 ASN A O 1
ATOM 1498 N N . LYS A 1 184 ? 8.375 7.443 -30.305 1.00 96.19 184 LYS A N 1
ATOM 1499 C CA . LYS A 1 184 ? 7.097 7.828 -30.901 1.00 96.19 184 LYS A CA 1
ATOM 1500 C C . LYS A 1 184 ? 5.997 7.839 -29.834 1.00 96.19 184 LYS A C 1
ATOM 1502 O O . LYS A 1 184 ? 5.908 6.946 -28.991 1.00 96.19 184 LYS A O 1
ATOM 1507 N N . SER A 1 185 ? 5.116 8.826 -29.921 1.00 97.81 185 SER A N 1
ATOM 1508 C CA . SER A 1 185 ? 3.904 8.933 -29.114 1.00 97.81 185 SER A CA 1
ATOM 1509 C C . SER A 1 185 ? 2.726 9.326 -29.996 1.00 97.81 185 SER A C 1
ATOM 1511 O O . SER A 1 185 ? 2.911 9.821 -31.104 1.00 97.81 185 SER A O 1
ATOM 1513 N N . VAL A 1 186 ? 1.504 9.109 -29.518 1.00 98.50 186 VAL A N 1
ATOM 1514 C CA . VAL A 1 186 ? 0.297 9.645 -30.156 1.00 98.50 186 VAL A CA 1
ATOM 1515 C C . VAL A 1 186 ? -0.550 10.321 -29.094 1.00 98.50 186 VAL A C 1
ATOM 1517 O O . VAL A 1 186 ? -0.924 9.688 -28.110 1.00 98.50 186 VAL A O 1
ATOM 1520 N N . GLY A 1 187 ? -0.886 11.589 -29.318 1.00 98.56 187 GLY A N 1
ATOM 1521 C CA . GLY A 1 187 ? -1.892 12.340 -28.575 1.00 98.56 187 GLY A CA 1
ATOM 1522 C C . GLY A 1 187 ? -3.055 12.755 -29.468 1.00 98.56 187 GLY A C 1
ATOM 1523 O O . GLY A 1 187 ? -2.840 13.210 -30.591 1.00 98.56 187 GLY A O 1
ATOM 1524 N N . LEU A 1 188 ? -4.282 12.629 -28.964 1.00 98.69 188 LEU A N 1
ATOM 1525 C CA . LEU A 1 188 ? -5.482 13.202 -29.573 1.00 98.69 188 LEU A CA 1
ATOM 1526 C C . LEU A 1 188 ? -5.828 14.523 -28.910 1.00 98.69 188 LEU A C 1
ATOM 1528 O O . LEU A 1 188 ? -5.832 14.626 -27.682 1.00 98.69 188 LEU A O 1
ATOM 1532 N N . PHE A 1 189 ? -6.176 15.503 -29.734 1.00 98.44 189 PHE A N 1
ATOM 1533 C CA . PHE A 1 189 ? -6.489 16.851 -29.303 1.00 98.44 189 PHE A CA 1
ATOM 1534 C C . PHE A 1 189 ? -7.863 17.287 -29.798 1.00 98.44 189 PHE A C 1
ATOM 1536 O O . PHE A 1 189 ? -8.113 17.254 -31.003 1.00 98.44 189 PHE A O 1
ATOM 1543 N N . GLU A 1 190 ? -8.697 17.750 -28.870 1.00 97.50 190 GLU A N 1
ATOM 1544 C CA . GLU A 1 190 ? -9.971 18.435 -29.125 1.00 97.50 190 GLU A CA 1
ATOM 1545 C C . GLU A 1 190 ? -9.779 19.903 -28.711 1.00 97.50 190 GLU A C 1
ATOM 1547 O O . GLU A 1 190 ? -9.312 20.174 -27.602 1.00 97.50 190 GLU A O 1
ATOM 1552 N N . ASP A 1 191 ? -10.019 20.850 -29.623 1.00 94.81 191 ASP A N 1
ATOM 1553 C CA . ASP A 1 191 ? -9.812 22.295 -29.396 1.00 94.81 191 ASP A CA 1
ATOM 1554 C C . ASP A 1 191 ? -8.427 22.656 -28.816 1.00 94.81 191 ASP A C 1
ATOM 1556 O O . ASP A 1 191 ? -8.272 23.517 -27.949 1.00 94.81 191 ASP A O 1
ATOM 1560 N N . GLY A 1 192 ? -7.390 21.950 -29.276 1.00 93.75 192 GLY A N 1
ATOM 1561 C CA . GLY A 1 192 ? -6.004 22.155 -28.846 1.00 93.75 192 GLY A CA 1
ATOM 1562 C C . GLY A 1 192 ? -5.639 21.549 -27.485 1.00 93.75 192 GLY A C 1
ATOM 1563 O O . GLY A 1 192 ? -4.470 21.614 -27.105 1.00 93.75 192 GLY A O 1
ATOM 1564 N N . LYS A 1 193 ? -6.578 20.914 -26.776 1.00 97.00 193 LYS A N 1
ATOM 1565 C CA . LYS A 1 193 ? -6.340 20.246 -25.486 1.00 97.00 193 LYS A CA 1
ATOM 1566 C C . LYS A 1 193 ? -6.090 18.757 -25.679 1.00 97.00 193 LYS A C 1
ATOM 1568 O O . LYS A 1 193 ? -6.817 18.118 -26.429 1.00 97.00 193 LYS A O 1
ATOM 1573 N N . LEU A 1 194 ? -5.093 18.203 -24.991 1.00 98.31 194 LEU A N 1
ATOM 1574 C CA . LEU A 1 194 ? -4.807 16.767 -25.016 1.00 98.31 194 LEU A CA 1
ATOM 1575 C C . LEU A 1 194 ? -5.909 16.004 -24.266 1.00 98.31 194 LEU A C 1
ATOM 1577 O O . LEU A 1 194 ? -6.129 16.261 -23.084 1.00 98.31 194 LEU A O 1
ATOM 1581 N N . VAL A 1 195 ? -6.587 15.075 -24.946 1.00 98.06 195 VAL A N 1
ATOM 1582 C CA . VAL A 1 195 ? -7.747 14.336 -24.403 1.00 98.06 195 VAL A CA 1
ATOM 1583 C C . VAL A 1 195 ? -7.565 12.817 -24.358 1.00 98.06 195 VAL A C 1
ATOM 1585 O O . VAL A 1 195 ? -8.296 12.128 -23.647 1.00 98.06 195 VAL A O 1
ATOM 1588 N N . ALA A 1 196 ? -6.609 12.271 -25.106 1.00 98.44 196 ALA A N 1
ATOM 1589 C CA . ALA A 1 196 ? -6.218 10.864 -25.040 1.00 98.44 196 ALA A CA 1
ATOM 1590 C C . ALA A 1 196 ? -4.795 10.692 -25.564 1.00 98.44 196 ALA A C 1
ATOM 1592 O O . ALA A 1 196 ? -4.368 11.462 -26.423 1.00 98.44 196 ALA A O 1
ATOM 1593 N N . TRP A 1 197 ? -4.076 9.679 -25.091 1.00 98.75 197 TRP A N 1
ATOM 1594 C CA . TRP A 1 197 ? -2.715 9.414 -25.546 1.00 98.75 197 TRP A CA 1
ATOM 1595 C C . TRP A 1 197 ? -2.303 7.954 -25.391 1.00 98.75 197 TRP A C 1
ATOM 1597 O O . TRP A 1 197 ? -2.901 7.197 -24.628 1.00 98.75 197 TRP A O 1
ATOM 1607 N N . CYS A 1 198 ? -1.245 7.582 -26.106 1.00 98.56 198 CYS A N 1
ATOM 1608 C CA . CYS A 1 198 ? -0.496 6.346 -25.925 1.00 98.56 198 CYS A CA 1
ATOM 1609 C C . CYS A 1 198 ? 0.994 6.620 -26.186 1.00 98.56 198 CYS A C 1
ATOM 1611 O O . CYS A 1 198 ? 1.337 7.339 -27.129 1.00 98.56 198 CYS A O 1
ATOM 1613 N N . LEU A 1 199 ? 1.865 6.075 -25.336 1.00 98.44 199 LEU A N 1
ATOM 1614 C CA . LEU A 1 199 ? 3.324 6.159 -25.452 1.00 98.44 199 LEU A CA 1
ATOM 1615 C C . LEU A 1 199 ? 3.912 4.779 -25.767 1.00 98.44 199 LEU A C 1
ATOM 1617 O O . LEU A 1 199 ? 3.220 3.767 -25.651 1.00 98.44 199 LEU A O 1
ATOM 1621 N N . LEU A 1 200 ? 5.203 4.736 -26.095 1.00 97.31 200 LEU A N 1
ATOM 1622 C CA . LEU A 1 200 ? 5.980 3.497 -26.087 1.00 97.31 200 LEU A CA 1
ATOM 1623 C C . LEU A 1 200 ? 6.804 3.388 -24.805 1.00 97.31 200 LEU A C 1
ATOM 1625 O O . LEU A 1 200 ? 7.455 4.347 -24.383 1.00 97.31 200 LEU A O 1
ATOM 1629 N N . LEU A 1 201 ? 6.763 2.206 -24.199 1.00 96.12 201 LEU A N 1
ATOM 1630 C CA . LEU A 1 201 ? 7.561 1.819 -23.040 1.00 96.12 201 LEU A CA 1
ATOM 1631 C C . LEU A 1 201 ? 9.006 1.483 -23.444 1.00 96.12 201 LEU A C 1
ATOM 1633 O O . LEU A 1 201 ? 9.265 1.250 -24.624 1.00 96.12 201 LEU A O 1
ATOM 1637 N N . PRO A 1 202 ? 9.933 1.345 -22.473 1.00 95.88 202 PRO A N 1
ATOM 1638 C CA . PRO A 1 202 ? 11.274 0.812 -22.735 1.00 95.88 202 PRO A CA 1
ATOM 1639 C C . PRO A 1 202 ? 11.271 -0.560 -23.433 1.00 95.88 202 PRO A C 1
ATOM 1641 O O . PRO A 1 202 ? 12.222 -0.902 -24.122 1.00 95.88 202 PRO A O 1
ATOM 1644 N N . LEU A 1 203 ? 10.184 -1.328 -23.290 1.00 93.81 203 LEU A N 1
ATOM 1645 C CA . LEU A 1 203 ? 9.998 -2.615 -23.967 1.00 93.81 203 LEU A CA 1
ATOM 1646 C C . LEU A 1 203 ? 9.693 -2.505 -25.475 1.00 93.81 203 LEU A C 1
ATOM 1648 O O . LEU A 1 203 ? 9.430 -3.520 -26.112 1.00 93.81 203 LEU A O 1
ATOM 1652 N N . GLY A 1 204 ? 9.607 -1.293 -26.032 1.00 93.62 204 GLY A N 1
ATOM 1653 C CA . GLY A 1 204 ? 9.105 -1.049 -27.391 1.00 93.62 204 GLY A CA 1
ATOM 1654 C C . GLY A 1 204 ? 7.597 -1.291 -27.556 1.00 93.62 204 GLY A C 1
ATOM 1655 O O . GLY A 1 204 ? 7.083 -1.281 -28.669 1.00 93.62 204 GLY A O 1
ATOM 1656 N N . ALA A 1 205 ? 6.877 -1.500 -26.451 1.00 95.56 205 ALA A N 1
ATOM 1657 C CA . ALA A 1 205 ? 5.454 -1.827 -26.432 1.00 95.56 205 ALA A CA 1
ATOM 1658 C C . ALA A 1 205 ? 4.572 -0.606 -26.147 1.00 95.56 205 ALA A C 1
ATOM 1660 O O . ALA A 1 205 ? 4.991 0.342 -25.476 1.00 95.56 205 ALA A O 1
ATOM 1661 N N . LEU A 1 206 ? 3.317 -0.667 -26.594 1.00 98.06 206 LEU A N 1
ATOM 1662 C CA . LEU A 1 206 ? 2.287 0.324 -26.291 1.00 98.06 206 LEU A CA 1
ATOM 1663 C C . LEU A 1 206 ? 2.063 0.401 -24.776 1.00 98.06 206 LEU A C 1
ATOM 1665 O O . LEU A 1 206 ? 1.791 -0.604 -24.122 1.00 98.06 206 LEU A O 1
ATOM 1669 N N . GLY A 1 207 ? 2.115 1.601 -24.208 1.00 95.69 207 GLY A N 1
ATOM 1670 C CA . GLY A 1 207 ? 1.897 1.813 -22.784 1.00 95.69 207 GLY A CA 1
ATOM 1671 C C . GLY A 1 207 ? 1.506 3.241 -22.443 1.00 95.69 207 GLY A C 1
ATOM 1672 O O . GLY A 1 207 ? 1.275 4.077 -23.318 1.00 95.69 207 GLY A O 1
ATOM 1673 N N . LEU A 1 208 ? 1.343 3.488 -21.139 1.00 95.44 208 LEU A N 1
ATOM 1674 C CA . LEU A 1 208 ? 0.812 4.742 -20.583 1.00 95.44 208 LEU A CA 1
ATOM 1675 C C . LEU A 1 208 ? -0.459 5.223 -21.322 1.00 95.44 208 LEU A C 1
ATOM 1677 O O . LEU A 1 208 ? -0.708 6.418 -21.442 1.00 95.44 208 LEU A O 1
ATOM 1681 N N . LEU A 1 209 ? -1.261 4.274 -21.821 1.00 97.12 209 LEU A N 1
ATOM 1682 C CA . LEU A 1 209 ? -2.510 4.526 -22.531 1.00 97.12 209 LEU A CA 1
ATOM 1683 C C . LEU A 1 209 ? -3.532 5.132 -21.574 1.00 97.12 209 LEU A C 1
ATOM 1685 O O . LEU A 1 209 ? -3.857 4.528 -20.550 1.00 97.12 209 LEU A O 1
ATOM 1689 N N . GLN A 1 210 ? -4.089 6.282 -21.939 1.00 96.25 210 GLN A N 1
ATOM 1690 C CA . GLN A 1 210 ? -5.142 6.906 -21.153 1.00 96.25 210 GLN A CA 1
ATOM 1691 C C . GLN A 1 210 ? -6.070 7.761 -22.014 1.00 96.25 210 GLN A C 1
ATOM 1693 O O . GLN A 1 210 ? -5.704 8.278 -23.069 1.00 96.25 210 GLN A O 1
ATOM 1698 N N . VAL A 1 211 ? -7.300 7.902 -21.527 1.00 95.56 211 VAL A N 1
ATOM 1699 C CA . VAL A 1 211 ? -8.292 8.848 -22.036 1.00 95.56 211 VAL A CA 1
ATOM 1700 C C . VAL A 1 211 ? -8.761 9.698 -20.867 1.00 95.56 211 VAL A C 1
ATOM 1702 O O . VAL A 1 211 ? -9.118 9.150 -19.818 1.00 95.56 211 VAL A O 1
ATOM 1705 N N . GLU A 1 212 ? -8.797 11.013 -21.059 1.00 91.44 212 GLU A N 1
ATOM 1706 C CA . GLU A 1 212 ? -9.344 11.948 -20.080 1.00 91.44 212 GLU A CA 1
ATOM 1707 C C . GLU A 1 212 ? -10.755 11.531 -19.666 1.00 91.44 212 GLU A C 1
ATOM 1709 O O . GLU A 1 212 ? -11.561 11.096 -20.493 1.00 91.44 212 GLU A O 1
ATOM 1714 N N . ASN A 1 213 ? -11.082 11.672 -18.379 1.00 88.19 213 ASN A N 1
ATOM 1715 C CA . ASN A 1 213 ? -12.357 11.189 -17.833 1.00 88.19 213 ASN A CA 1
ATOM 1716 C C . ASN A 1 213 ? -13.572 11.750 -18.591 1.00 88.19 213 ASN A C 1
ATOM 1718 O O . ASN A 1 213 ? -14.529 11.023 -18.848 1.00 88.19 213 ASN A O 1
ATOM 1722 N N . THR A 1 214 ? -13.487 13.008 -19.022 1.00 90.88 214 THR A N 1
ATOM 1723 C CA . THR A 1 214 ? -14.505 13.726 -19.807 1.00 90.88 214 THR A CA 1
ATOM 1724 C C . THR A 1 214 ? -14.660 13.224 -21.252 1.00 90.88 214 THR A C 1
ATOM 1726 O O . THR A 1 214 ? -15.638 13.559 -21.917 1.00 90.88 214 THR A O 1
ATOM 1729 N N . HIS A 1 215 ? -13.729 12.401 -21.744 1.00 94.00 215 HIS A N 1
ATOM 1730 C CA . HIS A 1 215 ? -13.672 11.904 -23.127 1.00 94.00 215 HIS A CA 1
ATOM 1731 C C . HIS A 1 215 ? -13.717 10.373 -23.221 1.00 94.00 215 HIS A C 1
ATOM 1733 O O . HIS A 1 215 ? -13.607 9.794 -24.309 1.00 94.00 215 HIS A O 1
ATOM 1739 N N . LYS A 1 216 ? -13.918 9.688 -22.090 1.00 90.12 216 LYS A N 1
ATOM 1740 C CA . LYS A 1 216 ? -14.118 8.238 -22.061 1.00 90.12 216 LYS A CA 1
ATOM 1741 C C . LYS A 1 216 ? -15.367 7.849 -22.852 1.00 90.12 216 LYS A C 1
ATOM 1743 O O . LYS A 1 216 ? -16.293 8.629 -23.039 1.00 90.12 216 LYS A O 1
ATOM 1748 N N . ARG A 1 217 ? -15.388 6.598 -23.326 1.00 90.75 217 ARG A N 1
ATOM 1749 C CA . ARG A 1 217 ? -16.491 6.003 -24.112 1.00 90.75 217 ARG A CA 1
ATOM 1750 C C . ARG A 1 217 ? -16.748 6.641 -25.491 1.00 90.75 217 ARG A C 1
ATOM 1752 O O . ARG A 1 217 ? -17.661 6.193 -26.170 1.00 90.75 217 ARG A O 1
ATOM 1759 N N . LYS A 1 218 ? -15.905 7.574 -25.953 1.00 94.06 218 LYS A N 1
ATOM 1760 C CA . LYS A 1 218 ? -15.929 8.135 -27.323 1.00 94.06 218 LYS A CA 1
ATOM 1761 C C . LYS A 1 218 ? -15.100 7.338 -28.352 1.00 94.06 218 LYS A C 1
ATOM 1763 O O . LYS A 1 218 ? -14.928 7.771 -29.482 1.00 94.06 218 LYS A O 1
ATOM 1768 N N . GLY A 1 219 ? -14.525 6.195 -27.961 1.00 95.38 219 GLY A N 1
ATOM 1769 C CA . GLY A 1 219 ? -13.641 5.387 -28.821 1.00 95.38 219 GLY A CA 1
ATOM 1770 C C . GLY A 1 219 ? -12.186 5.874 -28.908 1.00 95.38 219 GLY A C 1
ATOM 1771 O O . GLY A 1 219 ? -11.369 5.234 -29.563 1.00 95.38 219 GLY A O 1
ATOM 1772 N N . PHE A 1 220 ? -11.825 6.956 -28.211 1.00 97.81 220 PHE A N 1
ATOM 1773 C CA . PHE A 1 220 ? -10.499 7.582 -28.313 1.00 97.81 220 PHE A CA 1
ATOM 1774 C C . PHE A 1 220 ? -9.341 6.706 -27.835 1.00 97.81 220 PHE A C 1
ATOM 1776 O O . PHE A 1 220 ? -8.280 6.740 -28.447 1.00 97.81 220 PHE A O 1
ATOM 1783 N N . GLY A 1 221 ? -9.554 5.869 -26.813 1.00 97.19 221 GLY A N 1
ATOM 1784 C CA . GLY A 1 221 ? -8.542 4.902 -26.371 1.00 97.19 221 GLY A CA 1
ATOM 1785 C C . GLY A 1 221 ? -8.188 3.910 -27.482 1.00 97.19 221 GLY A C 1
ATOM 1786 O O . GLY A 1 221 ? -7.020 3.684 -27.772 1.00 97.19 221 GLY A O 1
ATOM 1787 N N . SER A 1 222 ? -9.201 3.398 -28.184 1.00 98.19 222 SER A N 1
ATOM 1788 C CA . SER A 1 222 ? -8.985 2.526 -29.338 1.00 98.19 222 SER A CA 1
ATOM 1789 C C . SER A 1 222 ? -8.317 3.261 -30.498 1.00 98.19 222 SER A C 1
ATOM 1791 O O . SER A 1 222 ? -7.490 2.676 -31.185 1.00 98.19 222 SER A O 1
ATOM 1793 N N . LEU A 1 223 ? -8.652 4.534 -30.723 1.00 98.50 223 LEU A N 1
ATOM 1794 C CA . LEU A 1 223 ? -8.083 5.321 -31.816 1.00 98.50 223 LEU A CA 1
ATOM 1795 C C . LEU A 1 223 ? -6.578 5.577 -31.630 1.00 98.50 223 LEU A C 1
ATOM 1797 O O . LEU A 1 223 ? -5.826 5.358 -32.576 1.00 98.50 223 LEU A O 1
ATOM 1801 N N . VAL A 1 224 ? -6.115 5.960 -30.430 1.00 98.50 224 VAL A N 1
ATOM 1802 C CA . VAL A 1 224 ? -4.666 6.125 -30.173 1.00 98.50 224 VAL A CA 1
ATOM 1803 C C . VAL A 1 224 ? -3.903 4.809 -30.294 1.00 98.50 224 VAL A C 1
ATOM 1805 O O . VAL A 1 224 ? -2.817 4.798 -30.867 1.00 98.50 224 VAL A O 1
ATOM 1808 N N . VAL A 1 225 ? -4.492 3.698 -29.831 1.00 98.62 225 VAL A N 1
ATOM 1809 C CA . VAL A 1 225 ? -3.907 2.358 -29.990 1.00 98.62 225 VAL A CA 1
ATOM 1810 C C . VAL A 1 225 ? -3.770 2.017 -31.469 1.00 98.62 225 VAL A C 1
ATOM 1812 O O . VAL A 1 225 ? -2.684 1.644 -31.893 1.00 98.62 225 VAL A O 1
ATOM 1815 N N . LYS A 1 226 ? -4.824 2.195 -32.275 1.00 98.69 226 LYS A N 1
ATOM 1816 C CA . LYS A 1 226 ? -4.789 1.928 -33.721 1.00 98.69 226 LYS A CA 1
ATOM 1817 C C . LYS A 1 226 ? -3.745 2.771 -34.450 1.00 98.69 226 LYS A C 1
ATOM 1819 O O . LYS A 1 226 ? -2.990 2.230 -35.249 1.00 98.69 226 LYS A O 1
ATOM 1824 N N . LEU A 1 227 ? -3.698 4.075 -34.169 1.00 98.62 227 LEU A N 1
ATOM 1825 C CA . LEU A 1 227 ? -2.746 5.005 -34.784 1.00 98.62 227 LEU A CA 1
ATOM 1826 C C . LEU A 1 227 ? -1.299 4.586 -34.509 1.00 98.62 227 LEU A C 1
ATOM 1828 O O . LEU A 1 227 ? -0.514 4.451 -35.445 1.00 98.62 227 LEU A O 1
ATOM 1832 N N . LEU A 1 228 ? -0.959 4.344 -33.239 1.00 98.44 228 LEU A N 1
ATOM 1833 C CA . LEU A 1 228 ? 0.403 3.971 -32.868 1.00 98.44 228 LEU A CA 1
ATOM 1834 C C . LEU A 1 228 ? 0.748 2.550 -33.338 1.00 98.44 228 LEU A C 1
ATOM 1836 O O . LEU A 1 228 ? 1.836 2.336 -33.857 1.00 98.44 228 LEU A O 1
ATOM 1840 N N . SER A 1 229 ? -0.194 1.605 -33.264 1.00 98.44 229 SER A N 1
ATOM 1841 C CA . SER A 1 229 ? -0.018 0.239 -33.787 1.00 98.44 229 SER A CA 1
ATOM 1842 C C . SER A 1 229 ? 0.264 0.222 -35.285 1.00 98.44 229 SER A C 1
ATOM 1844 O O . SER A 1 229 ? 1.164 -0.478 -35.738 1.00 98.44 229 SER A O 1
ATOM 1846 N N . LYS A 1 230 ? -0.489 1.008 -36.062 1.00 98.50 230 LYS A N 1
ATOM 1847 C CA . LYS A 1 230 ? -0.296 1.110 -37.508 1.00 98.50 230 LYS A CA 1
ATOM 1848 C C . LYS A 1 230 ? 1.071 1.698 -37.843 1.00 98.50 230 LYS A C 1
ATOM 1850 O O . LYS A 1 230 ? 1.767 1.139 -38.681 1.00 98.50 230 LYS A O 1
ATOM 1855 N N . PHE A 1 231 ? 1.488 2.748 -37.130 1.00 97.50 231 PHE A N 1
ATOM 1856 C CA . PHE A 1 231 ? 2.833 3.308 -37.266 1.00 97.50 231 PHE A CA 1
ATOM 1857 C C . PHE A 1 231 ? 3.923 2.262 -36.978 1.00 97.50 231 PHE A C 1
ATOM 1859 O O . PHE A 1 231 ? 4.858 2.127 -37.764 1.00 97.50 231 PHE A O 1
ATOM 1866 N N . LEU A 1 232 ? 3.810 1.502 -35.883 1.00 95.75 232 LEU A N 1
ATOM 1867 C CA . LEU A 1 232 ? 4.770 0.440 -35.563 1.00 95.75 232 LEU A CA 1
ATOM 1868 C C . LEU A 1 232 ? 4.830 -0.610 -36.686 1.00 95.75 232 LEU A C 1
ATOM 1870 O O . LEU A 1 232 ? 5.913 -0.924 -37.179 1.00 95.75 232 LEU A O 1
ATOM 1874 N N . ALA A 1 233 ? 3.672 -1.065 -37.168 1.00 96.06 233 ALA A N 1
ATOM 1875 C CA . ALA A 1 233 ? 3.572 -2.050 -38.240 1.00 96.06 233 ALA A CA 1
ATOM 1876 C C . ALA A 1 233 ? 4.165 -1.557 -39.579 1.00 96.06 233 ALA A C 1
ATOM 1878 O O . ALA A 1 233 ? 4.871 -2.308 -40.258 1.00 96.06 233 ALA A O 1
ATOM 1879 N N . GLU A 1 234 ? 3.938 -0.289 -39.943 1.00 97.25 234 GLU A N 1
ATOM 1880 C CA . GLU A 1 234 ? 4.537 0.365 -41.121 1.00 97.25 234 GLU A CA 1
ATOM 1881 C C . GLU A 1 234 ? 6.070 0.402 -41.043 1.00 97.25 234 GLU A C 1
ATOM 1883 O O . GLU A 1 234 ? 6.743 0.285 -42.067 1.00 97.25 234 GLU A O 1
ATOM 1888 N N . ASN A 1 235 ? 6.622 0.484 -39.829 1.00 93.06 235 ASN A N 1
ATOM 1889 C CA . ASN A 1 235 ? 8.061 0.499 -39.568 1.00 93.06 235 ASN A CA 1
ATOM 1890 C C . ASN A 1 235 ? 8.648 -0.892 -39.269 1.00 93.06 235 ASN A C 1
ATOM 1892 O O . ASN A 1 235 ? 9.805 -0.993 -38.871 1.00 93.06 235 ASN A O 1
ATOM 1896 N N . ASN A 1 236 ? 7.881 -1.968 -39.488 1.00 89.81 236 ASN A N 1
ATOM 1897 C CA . ASN A 1 236 ? 8.275 -3.352 -39.189 1.00 89.81 236 ASN A CA 1
ATOM 1898 C C . ASN A 1 236 ? 8.672 -3.574 -37.721 1.00 89.81 236 ASN A C 1
ATOM 1900 O O . ASN A 1 236 ? 9.503 -4.428 -37.421 1.00 89.81 236 ASN A O 1
ATOM 1904 N N . ILE A 1 237 ? 8.066 -2.808 -36.816 1.00 89.00 237 ILE A N 1
ATOM 1905 C CA . ILE A 1 237 ? 8.174 -3.009 -35.376 1.00 89.00 237 ILE A CA 1
ATOM 1906 C C . ILE A 1 237 ? 6.968 -3.834 -34.942 1.00 89.00 237 ILE A C 1
ATOM 1908 O O . ILE A 1 237 ? 5.832 -3.580 -35.351 1.00 89.00 237 ILE A O 1
ATOM 1912 N N . GLU A 1 238 ? 7.222 -4.849 -34.128 1.00 90.00 238 GLU A N 1
ATOM 1913 C CA . GLU A 1 238 ? 6.170 -5.697 -33.594 1.00 90.00 238 GLU A CA 1
ATOM 1914 C C . GLU A 1 238 ? 5.230 -4.898 -32.677 1.00 90.00 238 GLU A C 1
ATOM 1916 O O . GLU A 1 238 ? 5.655 -4.063 -31.877 1.00 90.00 238 GLU A O 1
ATOM 1921 N N . VAL A 1 239 ? 3.928 -5.165 -32.779 1.00 94.94 239 VAL A N 1
ATOM 1922 C CA . VAL A 1 239 ? 2.909 -4.427 -32.036 1.00 94.94 239 VAL A CA 1
ATOM 1923 C C . VAL A 1 239 ? 2.490 -5.214 -30.803 1.00 94.94 239 VAL A C 1
ATOM 1925 O O . VAL A 1 239 ? 1.719 -6.172 -30.886 1.00 94.94 239 VAL A O 1
ATOM 1928 N N . THR A 1 240 ? 2.970 -4.770 -29.644 1.00 95.25 240 THR A N 1
ATOM 1929 C CA . THR A 1 240 ? 2.704 -5.416 -28.356 1.00 95.25 240 THR A CA 1
ATOM 1930 C C . THR A 1 240 ? 2.201 -4.432 -27.303 1.00 95.25 240 THR A C 1
ATOM 1932 O O . THR A 1 240 ? 2.397 -3.221 -27.424 1.00 95.25 240 THR A O 1
ATOM 1935 N N . ALA A 1 241 ? 1.522 -4.936 -26.269 1.00 96.50 241 ALA A N 1
ATOM 1936 C CA . ALA A 1 241 ? 1.028 -4.123 -25.159 1.00 96.50 241 ALA A CA 1
ATOM 1937 C C . ALA A 1 241 ? 0.947 -4.922 -23.842 1.00 96.50 241 ALA A C 1
ATOM 1939 O O . ALA A 1 241 ? 0.170 -5.877 -23.763 1.00 96.50 241 ALA A O 1
ATOM 1940 N N . PRO A 1 242 ? 1.667 -4.525 -22.775 1.00 95.62 242 PRO A N 1
ATOM 1941 C CA . PRO A 1 242 ? 1.423 -5.042 -21.434 1.00 95.62 242 PRO A CA 1
ATOM 1942 C C . PRO A 1 242 ? 0.181 -4.386 -20.819 1.00 95.62 242 PRO A C 1
ATOM 1944 O O . PRO A 1 242 ? 0.113 -3.165 -20.659 1.00 95.62 242 PRO A O 1
ATOM 1947 N N . VAL A 1 243 ? -0.798 -5.193 -20.406 1.00 94.31 243 VAL A N 1
ATOM 1948 C CA . VAL A 1 243 ? -2.026 -4.710 -19.756 1.00 94.31 243 VAL A CA 1
ATOM 1949 C C . VAL A 1 243 ? -2.218 -5.390 -18.404 1.00 94.31 243 VAL A C 1
ATOM 1951 O O . VAL A 1 243 ? -2.275 -6.612 -18.311 1.00 94.31 243 VAL A O 1
ATOM 1954 N N . VAL A 1 244 ? -2.359 -4.606 -17.331 1.00 89.94 244 VAL A N 1
ATOM 1955 C CA . VAL A 1 244 ? -2.603 -5.131 -15.973 1.00 89.94 244 VAL A CA 1
ATOM 1956 C C . VAL A 1 244 ? -3.834 -6.040 -15.959 1.00 89.94 244 VAL A C 1
ATOM 1958 O O . VAL A 1 244 ? -4.905 -5.638 -16.411 1.00 89.94 244 VAL A O 1
ATOM 1961 N N . VAL A 1 245 ? -3.708 -7.235 -15.370 1.00 85.31 245 VAL A N 1
ATOM 1962 C CA . VAL A 1 245 ? -4.766 -8.273 -15.345 1.00 85.31 245 VAL A CA 1
ATOM 1963 C C . VAL A 1 245 ? -6.102 -7.731 -14.810 1.00 85.31 245 VAL A C 1
ATOM 1965 O O . VAL A 1 245 ? -7.180 -8.036 -15.326 1.00 85.31 245 VAL A O 1
ATOM 1968 N N . LYS A 1 246 ? -6.046 -6.854 -13.802 1.00 82.38 246 LYS A N 1
ATOM 1969 C CA . LYS A 1 246 ? -7.228 -6.229 -13.187 1.00 82.38 246 LYS A CA 1
ATOM 1970 C C . LYS A 1 246 ? -7.901 -5.162 -14.068 1.00 82.38 246 LYS A C 1
ATOM 1972 O O . LYS A 1 246 ? -9.049 -4.809 -13.814 1.00 82.38 246 LYS A O 1
ATOM 1977 N N . ASN A 1 247 ? -7.242 -4.657 -15.114 1.00 84.50 247 ASN A N 1
ATOM 1978 C CA . ASN A 1 247 ? -7.785 -3.622 -15.999 1.00 84.50 247 ASN A CA 1
ATOM 1979 C C . ASN A 1 247 ? -8.682 -4.227 -17.093 1.00 84.50 247 ASN A C 1
ATOM 1981 O O . ASN A 1 247 ? -8.335 -4.252 -18.274 1.00 84.50 247 ASN A O 1
ATOM 1985 N N . VAL A 1 248 ? -9.859 -4.710 -16.686 1.00 88.31 248 VAL A N 1
ATOM 1986 C CA . VAL A 1 248 ? -10.845 -5.351 -17.576 1.00 88.31 248 VAL A CA 1
ATOM 1987 C C . VAL A 1 248 ? -11.209 -4.455 -18.764 1.00 88.31 248 VAL A C 1
ATOM 1989 O O . VAL A 1 248 ? -11.302 -4.933 -19.889 1.00 88.31 248 VAL A O 1
ATOM 1992 N N . ALA A 1 249 ? -11.360 -3.145 -18.545 1.00 87.12 249 ALA A N 1
ATOM 1993 C CA . ALA A 1 249 ? -11.730 -2.210 -19.605 1.00 87.12 249 ALA A CA 1
ATOM 1994 C C . ALA A 1 249 ? -10.679 -2.135 -20.723 1.00 87.12 249 ALA A C 1
ATOM 1996 O O . ALA A 1 249 ? -11.044 -2.135 -21.899 1.00 87.12 249 ALA A O 1
ATOM 1997 N N . SER A 1 250 ? -9.390 -2.081 -20.369 1.00 91.25 250 SER A N 1
ATOM 1998 C CA . SER A 1 250 ? -8.309 -2.077 -21.356 1.00 91.25 250 SER A CA 1
ATOM 1999 C C . SER A 1 250 ? -8.188 -3.431 -22.049 1.00 91.25 250 SER A C 1
ATOM 2001 O O . SER A 1 250 ? -8.105 -3.465 -23.270 1.00 91.25 250 SER A O 1
ATOM 2003 N N . ARG A 1 251 ? -8.254 -4.542 -21.305 1.00 95.94 251 ARG A N 1
ATOM 2004 C CA . ARG A 1 251 ? -8.193 -5.898 -21.880 1.00 95.94 251 ARG A CA 1
ATOM 2005 C C . ARG A 1 251 ? -9.274 -6.130 -22.931 1.00 95.94 251 ARG A C 1
ATOM 2007 O O . ARG A 1 251 ? -8.967 -6.372 -24.094 1.00 95.94 251 ARG A O 1
ATOM 2014 N N . SER A 1 252 ? -10.530 -5.868 -22.571 1.00 95.88 252 SER A N 1
ATOM 2015 C CA . SER A 1 252 ? -11.652 -5.979 -23.506 1.00 95.88 252 SER A CA 1
ATOM 2016 C C . SER A 1 252 ? -11.549 -5.031 -24.704 1.00 95.88 252 SER A C 1
ATOM 2018 O O . SER A 1 252 ? -12.177 -5.275 -25.730 1.00 95.88 252 SER A O 1
ATOM 2020 N N . MET A 1 253 ? -10.819 -3.918 -24.589 1.00 97.62 253 MET A N 1
ATOM 2021 C CA . MET A 1 253 ? -10.555 -3.033 -25.723 1.00 97.62 253 MET A CA 1
ATOM 2022 C C . MET A 1 253 ? -9.536 -3.654 -26.682 1.00 97.62 253 MET A C 1
ATOM 2024 O O . MET A 1 253 ? -9.810 -3.702 -27.877 1.00 97.62 253 MET A O 1
ATOM 2028 N N . PHE A 1 254 ? -8.396 -4.126 -26.169 1.00 98.25 254 PHE A N 1
ATOM 2029 C CA . PHE A 1 254 ? -7.346 -4.764 -26.967 1.00 98.25 254 PHE A CA 1
ATOM 2030 C C . PHE A 1 254 ? -7.876 -6.012 -27.686 1.00 98.25 254 PHE A C 1
ATOM 2032 O O . PHE A 1 254 ? -7.727 -6.120 -28.901 1.00 98.25 254 PHE A O 1
ATOM 2039 N N . GLU A 1 255 ? -8.608 -6.879 -26.984 1.00 98.06 255 GLU A N 1
ATOM 2040 C CA . GLU A 1 255 ? -9.242 -8.075 -27.563 1.00 98.06 255 GLU A CA 1
ATOM 2041 C C . GLU A 1 255 ? -10.198 -7.724 -28.718 1.00 98.06 255 GLU A C 1
ATOM 2043 O O . GLU A 1 255 ? -10.170 -8.346 -29.778 1.00 98.06 255 GLU A O 1
ATOM 2048 N N . LYS A 1 256 ? -11.011 -6.668 -28.567 1.00 97.62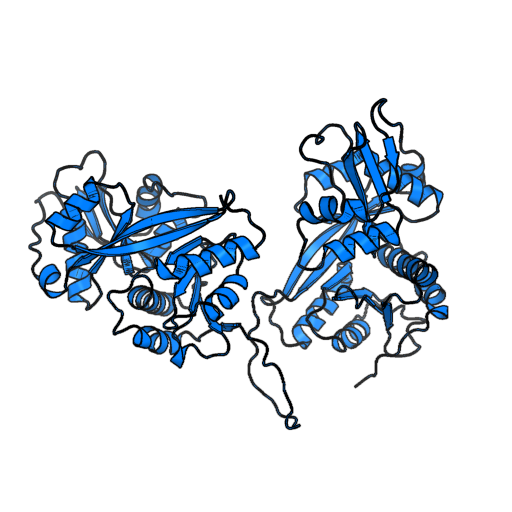 256 LYS A N 1
ATOM 2049 C CA . LYS A 1 256 ? -11.906 -6.182 -29.637 1.00 97.62 256 LYS A CA 1
ATOM 2050 C C . LYS A 1 256 ? -11.167 -5.600 -30.836 1.00 97.62 256 LYS A C 1
ATOM 2052 O O . LYS A 1 256 ? -11.739 -5.542 -31.921 1.00 97.62 256 LYS A O 1
ATOM 2057 N N . LEU A 1 257 ? -9.942 -5.125 -30.638 1.00 98.06 257 LEU A N 1
ATOM 2058 C CA . LEU A 1 257 ? -9.076 -4.643 -31.710 1.00 98.06 257 LEU A CA 1
ATOM 2059 C C . LEU A 1 257 ? -8.334 -5.781 -32.423 1.00 98.06 257 LEU A C 1
ATOM 2061 O O . LEU A 1 257 ? -7.627 -5.501 -33.382 1.00 98.06 257 LEU A O 1
ATOM 2065 N N . GLY A 1 258 ? -8.509 -7.035 -31.995 1.00 97.56 258 GLY A N 1
ATOM 2066 C CA . GLY A 1 258 ? -7.855 -8.201 -32.594 1.00 97.56 258 GLY A CA 1
ATOM 2067 C C . GLY A 1 258 ? -6.533 -8.584 -31.932 1.00 97.56 258 GLY A C 1
ATOM 2068 O O . GLY A 1 258 ? -5.892 -9.531 -32.378 1.00 97.56 258 GLY A O 1
ATOM 2069 N N . PHE A 1 259 ? -6.133 -7.902 -30.854 1.00 97.88 259 PHE A N 1
ATOM 2070 C CA . PHE A 1 259 ? -4.973 -8.329 -30.082 1.00 97.88 259 PHE A CA 1
ATOM 2071 C C . PHE A 1 259 ? -5.264 -9.641 -29.351 1.00 97.88 259 PHE A C 1
ATOM 2073 O O . PHE A 1 259 ? -6.356 -9.847 -28.818 1.00 97.88 259 PHE A O 1
ATOM 2080 N N . LYS A 1 260 ? -4.252 -10.502 -29.279 1.00 96.00 260 LYS A N 1
ATOM 2081 C CA . LYS A 1 260 ? -4.300 -11.817 -28.640 1.00 96.00 260 LYS A CA 1
ATOM 2082 C C . LYS A 1 260 ? -3.339 -11.855 -27.463 1.00 96.00 260 LYS A C 1
ATOM 2084 O O . LYS A 1 260 ? -2.251 -11.291 -27.535 1.00 96.00 260 LYS A O 1
ATOM 2089 N N . GLU A 1 261 ? -3.754 -12.513 -26.389 1.00 94.38 261 GLU A N 1
ATOM 2090 C CA . GLU A 1 261 ? -2.881 -12.825 -25.257 1.00 94.38 261 GLU A CA 1
ATOM 2091 C C . GLU A 1 261 ? -1.853 -13.866 -25.714 1.00 94.38 261 GLU A C 1
ATOM 2093 O O . GLU A 1 261 ? -2.244 -14.926 -26.205 1.00 94.38 261 GLU A O 1
ATOM 2098 N N . VAL A 1 262 ? -0.560 -13.565 -25.587 1.00 91.44 262 VAL A N 1
ATOM 2099 C CA . VAL A 1 262 ? 0.514 -14.491 -26.002 1.00 91.44 262 VAL A CA 1
ATOM 2100 C C . VAL A 1 262 ? 1.467 -14.860 -24.867 1.00 91.44 262 VAL A C 1
ATOM 2102 O O . VAL A 1 262 ? 2.130 -15.886 -24.954 1.00 91.44 262 VAL A O 1
ATOM 2105 N N . ASP A 1 263 ? 1.521 -14.060 -23.797 1.00 90.88 263 ASP A N 1
ATOM 2106 C CA . ASP A 1 263 ? 2.372 -14.309 -22.627 1.00 90.88 263 ASP A CA 1
ATOM 2107 C C . ASP A 1 263 ? 1.884 -13.497 -21.406 1.00 90.88 263 ASP A C 1
ATOM 2109 O O . ASP A 1 263 ? 0.943 -12.697 -21.494 1.00 90.88 263 ASP A O 1
ATOM 2113 N N . LYS A 1 264 ? 2.554 -13.653 -20.261 1.00 92.75 264 LYS A N 1
ATOM 2114 C CA . LYS A 1 264 ? 2.496 -12.727 -19.129 1.00 92.75 264 LYS A CA 1
ATOM 2115 C C . LYS A 1 264 ? 3.865 -12.105 -18.893 1.00 92.75 264 LYS A C 1
ATOM 2117 O O . LYS A 1 264 ? 4.880 -12.798 -18.846 1.00 92.75 264 LYS A O 1
ATOM 2122 N N . VAL A 1 265 ? 3.877 -10.797 -18.649 1.00 93.12 265 VAL A N 1
ATOM 2123 C CA . VAL A 1 265 ? 5.082 -10.083 -18.214 1.00 93.12 265 VAL A CA 1
ATOM 2124 C C . VAL A 1 265 ? 4.895 -9.478 -16.832 1.00 93.12 265 VAL A C 1
ATOM 2126 O O . VAL A 1 265 ? 3.797 -9.057 -16.446 1.00 93.12 265 VAL A O 1
ATOM 2129 N N . TYR A 1 266 ? 5.987 -9.456 -16.085 1.00 95.00 266 TYR A N 1
ATOM 2130 C CA . TYR A 1 266 ? 6.038 -9.111 -14.679 1.00 95.00 266 TYR A CA 1
ATOM 2131 C C . TYR A 1 266 ? 6.899 -7.873 -14.463 1.00 95.00 266 TYR A C 1
ATOM 2133 O O . TYR A 1 266 ? 7.921 -7.657 -15.113 1.00 95.00 266 TYR A O 1
ATOM 2141 N N . TRP A 1 267 ? 6.460 -7.065 -13.508 1.00 94.25 267 TRP A N 1
ATOM 2142 C CA . TRP A 1 267 ? 7.182 -5.911 -12.989 1.00 94.25 267 TRP A CA 1
ATOM 2143 C C . TRP A 1 267 ? 7.404 -6.177 -11.511 1.00 94.25 267 TRP A C 1
ATOM 2145 O O . TRP A 1 267 ? 6.437 -6.141 -10.748 1.00 94.25 267 TRP A O 1
ATOM 2155 N N . GLN A 1 268 ? 8.627 -6.524 -11.122 1.00 94.38 268 GLN A N 1
ATOM 2156 C CA . GLN A 1 268 ? 8.940 -6.948 -9.762 1.00 94.38 268 GLN A CA 1
ATOM 2157 C C . GLN A 1 268 ? 9.826 -5.926 -9.075 1.00 94.38 268 GLN A C 1
ATOM 2159 O O . GLN A 1 268 ? 10.810 -5.455 -9.636 1.00 94.38 268 GLN A O 1
ATOM 2164 N N . PHE A 1 269 ? 9.439 -5.562 -7.866 1.00 88.06 269 PHE A N 1
ATOM 2165 C CA . PHE A 1 269 ? 10.047 -4.479 -7.121 1.00 88.06 269 PHE A CA 1
ATOM 2166 C C . PHE A 1 269 ? 10.184 -4.879 -5.664 1.00 88.06 269 PHE A C 1
ATOM 2168 O O . PHE A 1 269 ? 9.345 -5.597 -5.105 1.00 88.06 269 PHE A O 1
ATOM 2175 N N . TYR A 1 270 ? 11.227 -4.353 -5.038 1.00 79.31 270 TYR A N 1
ATOM 2176 C CA . TYR A 1 270 ? 11.287 -4.303 -3.594 1.00 79.31 270 TYR A CA 1
ATOM 2177 C C . TYR A 1 270 ? 10.098 -3.500 -3.063 1.00 79.31 270 TYR A C 1
ATOM 2179 O O . TYR A 1 270 ? 9.839 -2.363 -3.469 1.00 79.31 270 TYR A O 1
ATOM 2187 N N . CYS A 1 271 ? 9.345 -4.105 -2.152 1.00 66.75 271 CYS A N 1
ATOM 2188 C CA . CYS A 1 271 ? 8.310 -3.399 -1.430 1.00 66.75 271 CYS A CA 1
ATOM 2189 C C . CYS A 1 271 ? 9.013 -2.576 -0.350 1.00 66.75 271 CYS A C 1
ATOM 2191 O O . CYS A 1 271 ? 9.357 -3.107 0.704 1.00 66.75 271 CYS A O 1
ATOM 2193 N N . PHE A 1 272 ? 9.126 -1.260 -0.562 1.00 44.09 272 PHE A N 1
ATOM 2194 C CA . PHE A 1 272 ? 9.613 -0.280 0.430 1.00 44.09 272 PHE A CA 1
ATOM 2195 C C . PHE A 1 272 ? 8.923 -0.360 1.811 1.00 44.09 272 PHE A C 1
ATOM 2197 O O . PHE A 1 272 ? 9.348 0.279 2.767 1.00 44.09 272 PHE A O 1
ATOM 2204 N N . ARG A 1 273 ? 7.871 -1.173 1.932 1.00 40.81 273 ARG A N 1
ATOM 2205 C CA . ARG A 1 273 ? 7.078 -1.406 3.138 1.00 40.81 273 ARG A CA 1
ATOM 2206 C C . ARG A 1 273 ? 7.714 -2.304 4.191 1.00 40.81 273 ARG A C 1
ATOM 2208 O O . ARG A 1 273 ? 7.154 -2.401 5.277 1.00 40.81 273 ARG A O 1
ATOM 2215 N N . PHE A 1 274 ? 8.848 -2.946 3.920 1.00 35.00 274 PHE A N 1
ATOM 2216 C CA . PHE A 1 274 ? 9.482 -3.827 4.901 1.00 35.00 274 PHE A CA 1
ATOM 2217 C C . PHE A 1 274 ? 11.008 -3.731 4.858 1.00 35.00 274 PHE A C 1
ATOM 2219 O O . PHE A 1 274 ? 11.680 -4.686 4.487 1.00 35.00 274 PHE A O 1
ATOM 2226 N N . CYS A 1 275 ? 11.587 -2.617 5.306 1.00 26.91 275 CYS A N 1
ATOM 2227 C CA . CYS A 1 275 ? 13.032 -2.544 5.543 1.00 26.91 275 CYS A CA 1
ATOM 2228 C C . CYS A 1 275 ? 13.407 -3.150 6.911 1.00 26.91 275 CYS A C 1
ATOM 2230 O O . CYS A 1 275 ? 13.973 -2.485 7.770 1.00 26.91 275 CYS A O 1
ATOM 2232 N N . LYS A 1 276 ? 13.106 -4.436 7.134 1.00 29.72 276 LYS A N 1
ATOM 2233 C CA . LYS A 1 276 ? 13.758 -5.208 8.202 1.00 29.72 276 LYS A CA 1
ATOM 2234 C C . LYS A 1 276 ? 15.095 -5.710 7.667 1.00 29.72 276 LYS A C 1
ATOM 2236 O O . LYS A 1 276 ? 15.104 -6.592 6.816 1.00 29.72 276 LYS A O 1
ATOM 2241 N N . VAL A 1 277 ? 16.213 -5.230 8.208 1.00 30.03 277 VAL A N 1
ATOM 2242 C CA . VAL A 1 277 ? 17.492 -5.948 8.089 1.00 30.03 277 VAL A CA 1
ATOM 2243 C C . VAL A 1 277 ? 17.963 -6.364 9.473 1.00 30.03 277 VAL A C 1
ATOM 2245 O O . VAL A 1 277 ? 18.168 -5.535 10.360 1.00 30.03 277 VAL A O 1
ATOM 2248 N N . ARG A 1 278 ? 18.148 -7.677 9.633 1.00 25.12 278 ARG A N 1
ATOM 2249 C CA . ARG A 1 278 ? 18.872 -8.296 10.740 1.00 25.12 278 ARG A CA 1
ATOM 2250 C C . ARG A 1 278 ? 20.382 -8.237 10.482 1.00 25.12 278 ARG A C 1
ATOM 2252 O O . ARG A 1 278 ? 20.846 -8.621 9.418 1.00 25.12 278 ARG A O 1
ATOM 2259 N N . SER A 1 279 ? 21.084 -7.796 11.527 1.00 26.97 279 SER A N 1
ATOM 2260 C CA . SER A 1 279 ? 22.419 -8.197 12.001 1.00 26.97 279 SER A CA 1
ATOM 2261 C C . SER A 1 279 ? 23.581 -8.300 11.003 1.00 26.97 279 SER A C 1
ATOM 2263 O O . SER A 1 279 ? 23.778 -9.314 10.341 1.00 26.97 279 SER A O 1
ATOM 2265 N N . SER A 1 280 ? 24.405 -7.251 11.052 1.00 29.91 280 SER A N 1
ATOM 2266 C CA . SER A 1 280 ? 25.876 -7.250 11.082 1.00 29.91 280 SER A CA 1
ATOM 2267 C C . SER A 1 280 ? 26.606 -8.596 10.943 1.00 29.91 280 SER A C 1
ATOM 2269 O O . SER A 1 280 ? 26.570 -9.430 11.850 1.00 29.91 280 SER A O 1
ATOM 2271 N N . GLY A 1 281 ? 27.402 -8.699 9.879 1.00 24.38 281 GLY A N 1
ATOM 2272 C CA . GLY A 1 281 ? 28.640 -9.471 9.822 1.00 24.38 281 GLY A CA 1
ATOM 2273 C C . GLY A 1 281 ? 29.732 -8.581 9.221 1.00 24.38 281 GLY A C 1
ATOM 2274 O O . GLY A 1 281 ? 29.507 -7.958 8.187 1.00 24.38 281 GLY A O 1
ATOM 2275 N N . ASP A 1 282 ? 30.849 -8.468 9.934 1.00 28.75 282 ASP A N 1
ATOM 2276 C CA . ASP A 1 282 ? 32.022 -7.623 9.680 1.00 28.75 282 ASP A CA 1
ATOM 2277 C C . ASP A 1 282 ? 32.460 -7.482 8.216 1.00 28.75 282 ASP A C 1
ATOM 2279 O O . ASP A 1 282 ? 32.634 -8.483 7.537 1.00 28.75 282 ASP A O 1
ATOM 2283 N N . PHE A 1 283 ? 32.792 -6.253 7.800 1.00 28.97 283 PHE A N 1
ATOM 2284 C CA . PHE A 1 283 ? 34.107 -5.908 7.236 1.00 28.97 283 PHE A CA 1
ATOM 2285 C C . PHE A 1 283 ? 34.382 -4.416 7.481 1.00 28.97 283 PHE A C 1
ATOM 2287 O O . PHE A 1 283 ? 33.554 -3.551 7.193 1.00 28.97 283 PHE A O 1
ATOM 2294 N N . GLY A 1 284 ? 35.536 -4.142 8.091 1.00 29.77 284 GLY A N 1
ATOM 2295 C CA . GLY A 1 284 ? 35.915 -2.844 8.637 1.00 29.77 284 GLY A CA 1
ATOM 2296 C C . GLY A 1 284 ? 36.254 -1.761 7.611 1.00 29.77 284 GLY A C 1
ATOM 2297 O O . GLY A 1 284 ? 36.754 -2.028 6.520 1.00 29.77 284 GLY A O 1
ATOM 2298 N N . GLY A 1 285 ? 36.023 -0.519 8.043 1.00 25.88 285 GLY A N 1
ATOM 2299 C CA . GLY A 1 285 ? 36.460 0.731 7.423 1.00 25.88 285 GLY A CA 1
ATOM 2300 C C . GLY A 1 285 ? 35.830 1.925 8.156 1.00 25.88 285 GLY A C 1
ATOM 2301 O O . GLY A 1 285 ? 34.621 2.121 8.065 1.00 25.88 285 GLY A O 1
ATOM 2302 N N . ASP A 1 286 ? 36.637 2.671 8.912 1.00 26.95 286 ASP A N 1
ATOM 2303 C CA . ASP A 1 286 ? 36.261 3.831 9.747 1.00 26.95 286 ASP A CA 1
ATOM 2304 C C . ASP A 1 286 ? 36.452 5.168 8.974 1.00 26.95 286 ASP A C 1
ATOM 2306 O O . ASP A 1 286 ? 37.082 5.162 7.914 1.00 26.95 286 ASP A O 1
ATOM 2310 N N . PRO A 1 287 ? 35.954 6.328 9.444 1.00 41.66 287 PRO A N 1
ATOM 2311 C CA . PRO A 1 287 ? 34.652 6.907 9.133 1.00 41.66 287 PRO A CA 1
ATOM 2312 C C . PRO A 1 287 ? 34.852 8.339 8.589 1.00 41.66 287 PRO A C 1
ATOM 2314 O O . PRO A 1 287 ? 35.972 8.815 8.410 1.00 41.66 287 PRO A O 1
ATOM 2317 N N . THR A 1 288 ? 33.786 9.092 8.338 1.00 25.98 288 THR A N 1
ATOM 2318 C CA . THR A 1 288 ? 33.916 10.340 7.569 1.00 25.98 288 THR A CA 1
ATOM 2319 C C . THR A 1 288 ? 32.601 10.777 6.952 1.00 25.98 288 THR A C 1
ATOM 2321 O O . THR A 1 288 ? 32.527 10.828 5.733 1.00 25.98 288 THR A O 1
ATOM 2324 N N . THR A 1 289 ? 31.551 10.980 7.758 1.00 27.95 289 THR A N 1
ATOM 2325 C CA . THR A 1 289 ? 30.177 11.340 7.333 1.00 27.95 289 THR A CA 1
ATOM 2326 C C . THR A 1 289 ? 29.461 10.295 6.460 1.00 27.95 289 THR A C 1
ATOM 2328 O O . THR A 1 289 ? 29.239 10.489 5.271 1.00 27.95 289 THR A O 1
ATOM 2331 N N . ARG A 1 290 ? 29.048 9.179 7.079 1.00 30.22 290 ARG A N 1
ATOM 2332 C CA . ARG A 1 290 ? 27.881 8.413 6.611 1.00 30.22 290 ARG A CA 1
ATOM 2333 C C . ARG A 1 290 ? 26.646 9.114 7.167 1.00 30.22 290 ARG A C 1
ATOM 2335 O O . ARG A 1 290 ? 26.441 9.078 8.376 1.00 30.22 290 ARG A O 1
ATOM 2342 N N . GLU A 1 291 ? 25.848 9.736 6.309 1.00 32.16 291 GLU A N 1
ATOM 2343 C CA . GLU A 1 291 ? 24.444 9.984 6.632 1.00 32.16 291 GLU A CA 1
ATOM 2344 C C . GLU A 1 291 ? 23.806 8.615 6.891 1.00 32.16 291 GLU A C 1
ATOM 2346 O O . GLU A 1 291 ? 23.701 7.766 6.003 1.00 32.16 291 GLU A O 1
ATOM 2351 N N . THR A 1 292 ? 23.501 8.332 8.151 1.00 36.75 292 THR A N 1
ATOM 2352 C CA . THR A 1 292 ? 22.744 7.149 8.541 1.00 36.75 292 THR A CA 1
ATOM 2353 C C . THR A 1 292 ? 21.342 7.297 7.969 1.00 36.75 292 THR A C 1
ATOM 2355 O O . THR A 1 292 ? 20.560 8.085 8.482 1.00 36.75 292 THR A O 1
ATOM 2358 N N . MET A 1 293 ? 21.040 6.581 6.881 1.00 50.03 293 MET A N 1
ATOM 2359 C CA . MET A 1 293 ? 19.672 6.495 6.367 1.00 50.03 293 MET A CA 1
ATOM 2360 C C . MET A 1 293 ? 18.761 5.904 7.443 1.00 50.03 293 MET A C 1
ATOM 2362 O O . MET A 1 293 ? 19.083 4.855 8.011 1.00 50.03 293 MET A O 1
ATOM 2366 N N . ASP A 1 294 ? 17.630 6.560 7.676 1.00 62.38 294 ASP A N 1
ATOM 2367 C CA . ASP A 1 294 ? 16.609 6.123 8.617 1.00 62.38 294 ASP A CA 1
ATOM 2368 C C . ASP A 1 294 ? 16.009 4.764 8.219 1.00 62.38 294 ASP A C 1
ATOM 2370 O O . ASP A 1 294 ? 15.615 4.537 7.073 1.00 62.38 294 ASP A O 1
ATOM 2374 N N . LYS A 1 295 ? 15.943 3.831 9.174 1.00 70.81 295 LYS A N 1
ATOM 2375 C CA . LYS A 1 295 ? 15.475 2.452 8.980 1.00 70.81 295 LYS A CA 1
ATOM 2376 C C . LYS A 1 295 ? 14.198 2.199 9.763 1.00 70.81 295 LYS A C 1
ATOM 2378 O O . LYS A 1 295 ? 14.185 2.340 10.981 1.00 70.81 295 LYS A O 1
ATOM 2383 N N . LEU A 1 296 ? 13.152 1.732 9.085 1.00 84.88 296 LEU A N 1
ATOM 2384 C CA . LEU A 1 296 ? 11.931 1.265 9.737 1.00 84.88 296 LEU A CA 1
ATOM 2385 C C . LEU A 1 296 ? 12.118 -0.158 10.281 1.00 84.88 296 LEU A C 1
ATOM 2387 O O . LEU A 1 296 ? 12.161 -1.119 9.517 1.00 84.88 296 LEU A O 1
ATOM 2391 N N . LEU A 1 297 ? 12.173 -0.309 11.599 1.00 85.69 297 LEU A N 1
ATOM 2392 C CA . LEU A 1 297 ? 12.383 -1.588 12.269 1.00 85.69 297 LEU A CA 1
ATOM 2393 C C . LEU A 1 297 ? 11.136 -2.004 13.044 1.00 85.69 297 LEU A C 1
ATOM 2395 O O . LEU A 1 297 ? 10.534 -1.208 13.762 1.00 85.69 297 LEU A O 1
ATOM 2399 N N . GLU A 1 298 ? 10.750 -3.274 12.919 1.00 93.88 298 GLU A N 1
ATOM 2400 C CA . GLU A 1 298 ? 9.711 -3.834 13.783 1.00 93.88 298 GLU A CA 1
ATOM 2401 C C . GLU A 1 298 ? 10.254 -4.018 15.195 1.00 93.88 298 GLU A C 1
ATOM 2403 O O . GLU A 1 298 ? 11.315 -4.613 15.392 1.00 93.88 298 GLU A O 1
ATOM 2408 N N . ILE A 1 299 ? 9.478 -3.559 16.166 1.00 94.75 299 ILE A N 1
ATOM 2409 C CA . ILE A 1 299 ? 9.678 -3.833 17.577 1.00 94.75 299 ILE A CA 1
ATOM 2410 C C . ILE A 1 299 ? 9.165 -5.255 17.828 1.00 94.75 299 ILE A C 1
ATOM 2412 O O . ILE A 1 299 ? 7.963 -5.499 17.663 1.00 94.75 299 ILE A O 1
ATOM 2416 N N . PRO A 1 300 ? 10.030 -6.200 18.228 1.00 93.81 300 PRO A N 1
ATOM 2417 C CA . PRO A 1 300 ? 9.605 -7.565 18.507 1.00 93.81 300 PRO A CA 1
ATOM 2418 C C . PRO A 1 300 ? 8.522 -7.615 19.605 1.00 93.81 300 PRO A C 1
ATOM 2420 O O . PRO A 1 300 ? 8.616 -6.831 20.558 1.00 93.81 300 PRO A O 1
ATOM 2423 N N . PRO A 1 301 ? 7.514 -8.510 19.519 1.00 94.62 301 PRO A N 1
ATOM 2424 C CA . PRO A 1 301 ? 6.424 -8.600 20.498 1.00 94.62 301 PRO A CA 1
ATOM 2425 C C . PRO A 1 301 ? 6.876 -8.702 21.960 1.00 94.62 301 PRO A C 1
ATOM 2427 O O . PRO A 1 301 ? 6.266 -8.100 22.842 1.00 94.62 301 PRO A O 1
ATOM 2430 N N . GLU A 1 302 ? 7.991 -9.382 22.231 1.00 96.12 302 GLU A N 1
ATOM 2431 C CA . GLU A 1 302 ? 8.583 -9.499 23.567 1.00 96.12 302 GLU A CA 1
ATOM 2432 C C . GLU A 1 302 ? 9.055 -8.159 24.156 1.00 96.12 302 GLU A C 1
ATOM 2434 O O . GLU A 1 302 ? 9.190 -8.028 25.373 1.00 96.12 302 GLU A O 1
ATOM 2439 N N . LYS A 1 303 ? 9.281 -7.146 23.310 1.00 97.31 303 LYS A N 1
ATOM 2440 C CA . LYS A 1 303 ? 9.661 -5.789 23.718 1.00 97.31 303 LYS A CA 1
ATOM 2441 C C . LYS A 1 303 ? 8.465 -4.835 23.828 1.00 97.31 303 LYS A C 1
ATOM 2443 O O . LYS A 1 303 ? 8.622 -3.744 24.371 1.00 97.31 303 LYS A O 1
ATOM 2448 N N . TRP A 1 304 ? 7.264 -5.215 23.382 1.00 97.50 304 TRP A N 1
ATOM 2449 C CA . TRP A 1 304 ? 6.078 -4.349 23.477 1.00 97.50 304 TRP A CA 1
ATOM 2450 C C . TRP A 1 304 ? 5.733 -3.931 24.914 1.00 97.50 304 TRP A C 1
ATOM 2452 O O . 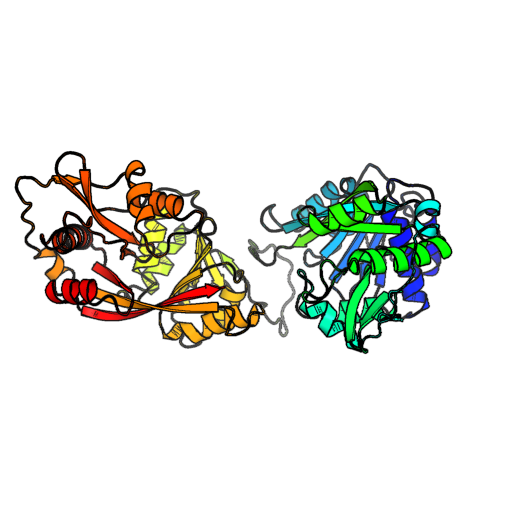TRP A 1 304 ? 5.353 -2.774 25.091 1.00 97.50 304 TRP A O 1
ATOM 2462 N N . PRO A 1 305 ? 5.898 -4.778 25.956 1.00 97.25 305 PRO A N 1
ATOM 2463 C CA . PRO A 1 305 ? 5.746 -4.329 27.339 1.00 97.25 305 PRO A CA 1
ATOM 2464 C C . PRO A 1 305 ? 6.703 -3.189 27.707 1.00 97.25 305 PRO A C 1
ATOM 2466 O O . PRO A 1 305 ? 6.280 -2.246 28.361 1.00 97.25 305 PRO A O 1
ATOM 2469 N N . GLN A 1 306 ? 7.952 -3.222 27.228 1.00 97.44 306 GLN A N 1
ATOM 2470 C CA . GLN A 1 306 ? 8.923 -2.149 27.475 1.00 97.44 306 GLN A CA 1
ATOM 2471 C C . GLN A 1 306 ? 8.481 -0.848 26.800 1.00 97.44 306 GLN A C 1
ATOM 2473 O O . GLN A 1 306 ? 8.488 0.196 27.441 1.00 97.44 306 GLN A O 1
ATOM 2478 N N . LEU A 1 307 ? 8.031 -0.916 25.540 1.00 97.06 307 LEU A N 1
ATOM 2479 C CA . LEU A 1 307 ? 7.476 0.242 24.832 1.00 97.06 307 LEU A CA 1
ATOM 2480 C C . LEU A 1 307 ? 6.245 0.802 25.555 1.00 97.06 307 LEU A C 1
ATOM 2482 O O . LEU A 1 307 ? 6.139 2.009 25.750 1.00 97.06 307 LEU A O 1
ATOM 2486 N N . ARG A 1 308 ? 5.316 -0.068 25.972 1.00 96.00 308 ARG A N 1
ATOM 2487 C CA . ARG A 1 308 ? 4.132 0.309 26.756 1.00 96.00 308 ARG A CA 1
ATOM 2488 C C . ARG A 1 308 ? 4.538 1.044 28.030 1.00 96.00 308 ARG A C 1
ATOM 2490 O O . ARG A 1 308 ? 3.915 2.047 28.368 1.00 96.00 308 ARG A O 1
ATOM 2497 N N . ASP A 1 309 ? 5.563 0.556 28.720 1.00 95.62 309 ASP A N 1
ATOM 2498 C CA . ASP A 1 309 ? 5.958 1.080 30.024 1.00 95.62 309 ASP A CA 1
ATOM 2499 C C . ASP A 1 309 ? 6.582 2.483 29.951 1.00 95.62 309 ASP A C 1
ATOM 2501 O O . ASP A 1 309 ? 6.452 3.243 30.909 1.00 95.62 309 ASP A O 1
ATOM 2505 N N . LEU A 1 310 ? 7.106 2.900 28.788 1.00 95.56 310 LEU A N 1
ATOM 2506 C CA . LEU A 1 310 ? 7.488 4.301 28.533 1.00 95.56 310 LEU A CA 1
ATOM 2507 C C . LEU A 1 310 ? 6.303 5.275 28.644 1.00 95.56 310 LEU A C 1
ATOM 2509 O O . LEU A 1 310 ? 6.487 6.462 28.896 1.00 95.56 310 LEU A O 1
ATOM 2513 N N . TYR A 1 311 ? 5.077 4.780 28.466 1.00 94.38 311 TYR A N 1
ATOM 2514 C CA . TYR A 1 311 ? 3.850 5.572 28.508 1.00 94.38 311 TYR A CA 1
ATOM 2515 C C . TYR A 1 311 ? 3.097 5.481 29.847 1.00 94.38 311 TYR A C 1
ATOM 2517 O O . TYR A 1 311 ? 1.965 5.954 29.936 1.00 94.38 311 TYR A O 1
ATOM 2525 N N . VAL A 1 312 ? 3.683 4.899 30.904 1.00 91.38 312 VAL A N 1
ATOM 2526 C CA . VAL A 1 312 ? 3.024 4.752 32.224 1.00 91.38 312 VAL A CA 1
ATOM 2527 C C . VAL A 1 312 ? 2.633 6.096 32.841 1.00 91.38 312 VAL A C 1
ATOM 2529 O O . VAL A 1 312 ? 1.515 6.231 33.339 1.00 91.38 312 VAL A O 1
ATOM 2532 N N . ASP A 1 313 ? 3.495 7.107 32.740 1.00 87.62 313 ASP A N 1
ATOM 2533 C CA . ASP A 1 313 ? 3.210 8.464 33.237 1.00 87.62 313 ASP A CA 1
ATOM 2534 C C . ASP A 1 313 ? 2.264 9.249 32.310 1.00 87.62 313 ASP A C 1
ATOM 2536 O O . ASP A 1 313 ? 1.858 10.377 32.592 1.00 87.62 313 ASP A O 1
ATOM 2540 N N . HIS A 1 314 ? 1.879 8.624 31.199 1.00 84.56 314 HIS A N 1
ATOM 2541 C CA . HIS A 1 314 ? 1.000 9.150 30.169 1.00 84.56 314 HIS A CA 1
ATOM 2542 C C . HIS A 1 314 ? -0.249 8.273 29.995 1.00 84.56 314 HIS A C 1
ATOM 2544 O O . HIS A 1 314 ? -0.869 8.286 28.942 1.00 84.56 314 HIS A O 1
ATOM 2550 N N . LYS A 1 315 ? -0.678 7.518 31.014 1.00 79.38 315 LYS A N 1
ATOM 2551 C CA . LYS A 1 315 ? -1.909 6.696 30.948 1.00 79.38 315 LYS A CA 1
ATOM 2552 C C . LYS A 1 315 ? -3.180 7.488 30.624 1.00 79.38 315 LYS A C 1
ATOM 2554 O O . LYS A 1 315 ? -4.144 6.928 30.108 1.00 79.38 315 LYS A O 1
ATOM 2559 N N . ASN A 1 316 ? -3.181 8.782 30.934 1.00 67.50 316 ASN A N 1
ATOM 2560 C CA . ASN A 1 316 ? -4.259 9.711 30.610 1.00 67.50 316 ASN A CA 1
ATOM 2561 C C . ASN A 1 316 ? -4.253 10.165 29.141 1.00 67.50 316 ASN A C 1
ATOM 2563 O O . ASN A 1 316 ? -5.282 10.632 28.658 1.00 67.50 316 ASN A O 1
ATOM 2567 N N . ARG A 1 317 ? -3.120 10.037 28.445 1.00 71.88 317 ARG A N 1
ATOM 2568 C CA . ARG A 1 317 ? -2.989 10.349 27.024 1.00 71.88 317 ARG A CA 1
ATOM 2569 C C . ARG A 1 317 ? -3.672 9.283 26.197 1.00 71.88 317 ARG A C 1
ATOM 2571 O O . ARG A 1 317 ? -3.561 8.081 26.466 1.00 71.88 317 ARG A O 1
ATOM 2578 N N . ALA A 1 318 ? -4.399 9.712 25.180 1.00 65.38 318 ALA A N 1
ATOM 2579 C CA . ALA A 1 318 ? -5.059 8.753 24.328 1.00 65.38 318 ALA A CA 1
ATOM 2580 C C . ALA A 1 318 ? -4.041 7.967 23.490 1.00 65.38 318 ALA A C 1
ATOM 2582 O O . ALA A 1 318 ? -2.971 8.453 23.126 1.00 65.38 318 ALA A O 1
ATOM 2583 N N . SER A 1 319 ? -4.398 6.726 23.162 1.00 65.88 319 SER A N 1
ATOM 2584 C CA . SER A 1 319 ? -3.727 5.955 22.107 1.00 65.88 319 SER A CA 1
ATOM 2585 C C . SER A 1 319 ? -2.230 5.722 22.309 1.00 65.88 319 SER A C 1
ATOM 2587 O O . SER A 1 319 ? -1.434 5.719 21.371 1.00 65.88 319 SER A O 1
ATOM 2589 N N . CYS A 1 320 ? -1.835 5.519 23.563 1.00 84.19 320 CYS A N 1
ATOM 2590 C CA . CYS A 1 320 ? -0.498 5.074 23.933 1.00 84.19 320 CYS A CA 1
ATOM 2591 C C . CYS A 1 320 ? -0.562 3.813 24.805 1.00 84.19 320 CYS A C 1
ATOM 2593 O O . CYS A 1 320 ? -0.695 2.709 24.275 1.00 84.19 320 CYS A O 1
ATOM 2595 N N . TYR A 1 321 ? -0.549 3.967 26.132 1.00 93.19 321 TYR A N 1
ATOM 2596 C CA . TYR A 1 321 ? -0.472 2.874 27.102 1.00 93.19 321 TYR A CA 1
ATOM 2597 C C . TYR A 1 321 ? -1.572 1.822 26.901 1.00 93.19 321 TYR A C 1
ATOM 2599 O O . TYR A 1 321 ? -1.284 0.648 26.678 1.00 93.19 321 TYR A O 1
ATOM 2607 N N . SER A 1 322 ? -2.843 2.236 26.914 1.00 92.06 322 SER A N 1
ATOM 2608 C CA . SER A 1 322 ? -3.995 1.322 26.820 1.00 92.06 322 SER A CA 1
ATOM 2609 C C . SER A 1 322 ? -4.100 0.604 25.472 1.00 92.06 322 SER A C 1
ATOM 2611 O O . SER A 1 322 ? -4.616 -0.513 25.399 1.00 92.06 322 SER A O 1
ATOM 2613 N N . THR A 1 323 ? -3.584 1.223 24.407 1.00 94.56 323 THR A N 1
ATOM 2614 C CA . THR A 1 323 ? -3.536 0.627 23.064 1.00 94.56 323 THR A CA 1
ATOM 2615 C C . THR A 1 323 ? -2.479 -0.464 23.006 1.00 94.56 323 THR A C 1
ATOM 2617 O O . THR A 1 323 ? -2.793 -1.609 22.688 1.00 94.56 323 THR A O 1
ATOM 2620 N N . LEU A 1 324 ? -1.254 -0.152 23.437 1.00 96.31 324 LEU A N 1
ATOM 2621 C CA . LEU A 1 324 ? -0.168 -1.126 23.532 1.00 96.31 324 LEU A CA 1
ATOM 2622 C C . LEU A 1 324 ? -0.526 -2.279 24.480 1.00 96.31 324 LEU A C 1
ATOM 2624 O O . LEU A 1 324 ? -0.301 -3.439 24.148 1.00 96.31 324 LEU A O 1
ATOM 2628 N N . GLN A 1 325 ? -1.170 -1.990 25.615 1.00 95.19 325 GLN A N 1
ATOM 2629 C CA . GLN A 1 325 ? -1.674 -3.012 26.534 1.00 95.19 325 GLN A CA 1
ATOM 2630 C C . GLN A 1 325 ? -2.697 -3.946 25.869 1.00 95.19 325 GLN A C 1
ATOM 2632 O O . GLN A 1 325 ? -2.685 -5.152 26.124 1.00 95.19 325 GLN A O 1
ATOM 2637 N N . SER A 1 326 ? -3.575 -3.411 25.018 1.00 95.19 326 SER A N 1
ATOM 2638 C CA . SER A 1 326 ? -4.542 -4.218 24.264 1.00 95.19 326 SER A CA 1
ATOM 2639 C C . SER A 1 326 ? -3.835 -5.091 23.224 1.00 95.19 326 SER A C 1
ATOM 2641 O O . SER A 1 326 ? -4.112 -6.280 23.138 1.00 95.19 326 SER A O 1
ATOM 2643 N N . PHE A 1 327 ? -2.848 -4.551 22.511 1.00 96.88 327 PHE A N 1
ATOM 2644 C CA . PHE A 1 327 ? -2.057 -5.293 21.524 1.00 96.88 327 PHE A CA 1
ATOM 2645 C C . PHE A 1 327 ? -1.218 -6.417 22.129 1.00 96.88 327 PHE A C 1
ATOM 2647 O O . PHE A 1 327 ? -1.194 -7.518 21.583 1.00 96.88 327 PHE A O 1
ATOM 2654 N N . ILE A 1 328 ? -0.594 -6.180 23.285 1.00 96.88 328 ILE A N 1
ATOM 2655 C CA . ILE A 1 328 ? 0.117 -7.218 24.045 1.00 96.88 328 ILE A CA 1
ATOM 2656 C C . ILE A 1 328 ? -0.846 -8.347 24.421 1.00 96.88 328 ILE A C 1
ATOM 2658 O O . ILE A 1 328 ? -0.522 -9.522 24.255 1.00 96.88 328 ILE A O 1
ATOM 2662 N N . HIS A 1 329 ? -2.046 -8.003 24.894 1.00 95.12 329 HIS A N 1
ATOM 2663 C CA . HIS A 1 329 ? -3.064 -8.997 25.218 1.00 95.12 329 HIS A CA 1
ATOM 2664 C C . HIS A 1 329 ? -3.483 -9.807 23.984 1.00 95.12 329 HIS A C 1
ATOM 2666 O O . HIS A 1 329 ? -3.542 -11.032 24.049 1.00 95.12 329 HIS A O 1
ATOM 2672 N N . TRP A 1 330 ? -3.709 -9.140 22.852 1.00 95.31 330 TRP A N 1
ATOM 2673 C CA . TRP A 1 330 ? -4.125 -9.778 21.605 1.00 95.31 330 TRP A CA 1
ATOM 2674 C C . TRP A 1 330 ? -3.087 -10.750 21.069 1.00 95.31 330 TRP A C 1
ATOM 2676 O O . TRP A 1 330 ? -3.425 -11.897 20.808 1.00 95.31 330 TRP A O 1
ATOM 2686 N N . ILE A 1 331 ? -1.825 -10.332 20.961 1.00 95.12 331 ILE A N 1
ATOM 2687 C CA . ILE A 1 331 ? -0.763 -11.185 20.412 1.00 95.12 331 ILE A CA 1
ATOM 2688 C C . ILE A 1 331 ? -0.419 -12.354 21.350 1.00 95.12 331 ILE A C 1
ATOM 2690 O O . ILE A 1 331 ? 0.086 -13.378 20.903 1.00 95.12 331 ILE A O 1
ATOM 2694 N N . THR A 1 332 ? -0.723 -12.226 22.649 1.00 94.56 332 THR A N 1
ATOM 2695 C CA . THR A 1 332 ? -0.600 -13.329 23.617 1.00 94.56 332 THR A CA 1
ATOM 2696 C C . THR A 1 332 ? -1.666 -14.403 23.382 1.00 94.56 332 THR A C 1
ATOM 2698 O O . THR A 1 332 ? -1.385 -15.585 23.561 1.00 94.56 332 THR A O 1
ATOM 2701 N N . GLN A 1 333 ? -2.882 -14.010 22.987 1.00 94.31 333 GLN A N 1
ATOM 2702 C CA . GLN A 1 333 ? -3.956 -14.955 22.663 1.00 94.31 333 GLN A CA 1
ATOM 2703 C C . GLN A 1 333 ? -3.841 -15.506 21.236 1.00 94.31 333 GLN A C 1
ATOM 2705 O O . GLN A 1 333 ? -4.037 -16.698 21.012 1.00 94.31 333 GLN A O 1
ATOM 2710 N N . GLU A 1 334 ? -3.499 -14.646 20.278 1.00 93.50 334 GLU A N 1
ATOM 2711 C CA . GLU A 1 334 ? -3.389 -14.956 18.852 1.00 93.50 334 GLU A CA 1
ATOM 2712 C C . GLU A 1 334 ? -2.059 -14.432 18.286 1.00 93.50 334 GLU A C 1
ATOM 2714 O O . GLU A 1 334 ? -2.016 -13.347 17.702 1.00 93.50 334 GLU A O 1
ATOM 2719 N N . PRO A 1 335 ? -0.959 -15.200 18.413 1.00 90.81 335 PRO A N 1
ATOM 2720 C CA . PRO A 1 335 ? 0.362 -14.789 17.921 1.00 90.81 335 PRO A CA 1
ATOM 2721 C C . PRO A 1 335 ? 0.419 -14.505 16.412 1.00 90.81 335 PRO A C 1
ATOM 2723 O O . PRO A 1 335 ? 1.207 -13.676 15.953 1.00 90.81 335 PRO A O 1
ATOM 2726 N N . GLU A 1 336 ? -0.449 -15.167 15.644 1.00 87.00 336 GLU A N 1
ATOM 2727 C CA . GLU A 1 336 ? -0.556 -15.032 14.186 1.00 87.00 336 GLU A CA 1
ATOM 2728 C C . GLU A 1 336 ? -1.398 -13.826 13.743 1.00 87.00 336 GLU A C 1
ATOM 2730 O O . GLU A 1 336 ? -1.588 -13.609 12.544 1.00 87.00 336 GLU A O 1
ATOM 2735 N N . LEU A 1 337 ? -1.916 -13.024 14.683 1.00 86.50 337 LEU A N 1
ATOM 2736 C CA . LEU A 1 337 ? -2.651 -11.816 14.335 1.00 86.50 337 LEU A CA 1
ATOM 2737 C C . LEU A 1 337 ? -1.748 -10.913 13.470 1.00 86.50 337 LEU A C 1
ATOM 2739 O O . LEU A 1 337 ? -0.579 -10.702 13.818 1.00 86.50 337 LEU A O 1
ATOM 2743 N N . PRO A 1 338 ? -2.257 -10.347 12.358 1.00 89.81 338 PRO A N 1
ATOM 2744 C CA . PRO A 1 338 ? -1.474 -9.514 11.450 1.00 89.81 338 PRO A CA 1
ATOM 2745 C C . PRO A 1 338 ? -1.312 -8.092 12.013 1.00 89.81 338 PRO A C 1
ATOM 2747 O O . PRO A 1 338 ? -1.694 -7.095 11.400 1.00 89.81 338 PRO A O 1
ATOM 2750 N N . LEU A 1 339 ? -0.770 -8.029 13.227 1.00 95.25 339 LEU A N 1
ATOM 2751 C CA . LEU A 1 339 ? -0.481 -6.850 14.019 1.00 95.25 339 LEU A CA 1
ATOM 2752 C C . LEU A 1 339 ? 1.026 -6.777 14.247 1.00 95.25 339 LEU A C 1
ATOM 2754 O O . LEU A 1 339 ? 1.624 -7.699 14.809 1.00 95.25 339 LEU A O 1
ATOM 2758 N N . ARG A 1 340 ? 1.637 -5.678 13.810 1.00 97.25 340 ARG A N 1
ATOM 2759 C CA . ARG A 1 340 ? 3.074 -5.413 13.956 1.00 97.25 340 ARG A CA 1
ATOM 2760 C C . ARG A 1 340 ? 3.285 -3.977 14.424 1.00 97.25 340 ARG A C 1
ATOM 2762 O O . ARG A 1 340 ? 2.505 -3.106 14.053 1.00 97.25 340 ARG A O 1
ATOM 2769 N N . ILE A 1 341 ? 4.313 -3.732 15.235 1.00 97.81 341 ILE A N 1
ATOM 2770 C CA . ILE A 1 341 ? 4.664 -2.393 15.734 1.00 97.81 341 ILE A CA 1
ATOM 2771 C C . ILE A 1 341 ? 6.038 -2.024 15.202 1.00 97.81 341 ILE A C 1
ATOM 2773 O O . ILE A 1 341 ? 6.959 -2.825 15.299 1.00 97.81 341 ILE A O 1
ATOM 2777 N N . TYR A 1 342 ? 6.177 -0.820 14.662 1.00 95.75 342 TYR A N 1
ATOM 2778 C CA . TYR A 1 342 ? 7.395 -0.342 14.025 1.00 95.75 342 TYR A CA 1
ATOM 2779 C C . TYR A 1 342 ? 7.896 0.954 14.652 1.00 95.75 342 TYR A C 1
ATOM 2781 O O . TYR A 1 342 ? 7.113 1.727 15.198 1.00 95.75 342 TYR A O 1
ATOM 2789 N N . SER A 1 343 ? 9.198 1.191 14.524 1.00 94.00 343 SER A N 1
ATOM 2790 C CA . SER A 1 343 ? 9.907 2.398 14.953 1.00 94.00 343 SER A CA 1
ATOM 2791 C C . SER A 1 343 ? 11.054 2.719 14.000 1.00 94.00 343 SER A C 1
ATOM 2793 O O . SER A 1 343 ? 11.436 1.881 13.181 1.00 94.00 343 SER A O 1
ATOM 2795 N N . LEU A 1 344 ? 11.620 3.917 14.116 1.00 88.25 344 LEU A N 1
ATOM 2796 C CA . LEU A 1 344 ? 12.804 4.309 13.362 1.00 88.25 344 LEU A CA 1
ATOM 2797 C C . LEU A 1 344 ? 14.070 3.925 14.132 1.00 88.25 344 LEU A C 1
ATOM 2799 O O . LEU A 1 344 ? 14.143 4.151 15.338 1.00 88.25 344 LEU A O 1
ATOM 2803 N N . ASN A 1 345 ? 15.052 3.347 13.440 1.00 80.81 345 ASN A N 1
ATOM 2804 C CA . ASN A 1 345 ? 16.420 3.110 13.915 1.00 80.81 345 ASN A CA 1
ATOM 2805 C C . ASN A 1 345 ? 16.557 2.339 15.253 1.00 80.81 345 ASN A C 1
ATOM 2807 O O . ASN A 1 345 ? 17.632 2.350 15.842 1.00 80.81 345 ASN A O 1
ATOM 2811 N N . ASP A 1 346 ? 15.509 1.636 15.714 1.00 82.88 346 ASP A N 1
ATOM 2812 C CA . ASP A 1 346 ? 15.427 1.021 17.058 1.00 82.88 346 ASP A CA 1
ATOM 2813 C C . ASP A 1 346 ? 15.638 2.064 18.178 1.00 82.88 346 ASP A C 1
ATOM 2815 O O . ASP A 1 346 ? 16.266 1.779 19.191 1.00 82.88 346 ASP A O 1
ATOM 2819 N N . GLU A 1 347 ? 15.134 3.292 17.983 1.00 89.44 347 GLU A N 1
ATOM 2820 C CA . GLU A 1 347 ? 15.231 4.405 18.948 1.00 89.44 347 GLU A CA 1
ATOM 2821 C C . GLU A 1 347 ? 14.002 4.540 19.864 1.00 89.44 347 GLU A C 1
ATOM 2823 O O . GLU A 1 347 ? 13.952 5.405 20.743 1.00 89.44 347 GLU A O 1
ATOM 2828 N N . TRP A 1 348 ? 12.999 3.677 19.696 1.00 94.19 348 TRP A N 1
ATOM 2829 C CA . TRP A 1 348 ? 11.740 3.733 20.447 1.00 94.19 348 TRP A CA 1
ATOM 2830 C C . TRP A 1 348 ? 11.927 3.655 21.965 1.00 94.19 348 TRP A C 1
ATOM 2832 O O . TRP A 1 348 ? 11.097 4.180 22.697 1.00 94.19 348 TRP A O 1
ATOM 2842 N N . GLN A 1 349 ? 13.013 3.048 22.451 1.00 94.50 349 GLN A N 1
ATOM 2843 C CA . GLN A 1 349 ? 13.343 2.942 23.875 1.00 94.50 349 GLN A CA 1
ATOM 2844 C C . GLN A 1 349 ? 13.536 4.317 24.526 1.00 94.50 349 GLN A C 1
ATOM 2846 O O . GLN A 1 349 ? 13.328 4.453 25.729 1.00 94.50 349 GLN A O 1
ATOM 2851 N N . THR A 1 350 ? 13.970 5.321 23.760 1.00 89.88 350 THR A N 1
ATOM 2852 C CA . THR A 1 350 ? 14.229 6.674 24.269 1.00 89.88 350 THR A CA 1
ATOM 2853 C C . THR A 1 350 ? 13.117 7.637 23.889 1.00 89.88 350 THR A C 1
ATOM 2855 O O . THR A 1 350 ? 12.734 8.485 24.692 1.00 89.88 350 THR A O 1
ATOM 2858 N N . ASN A 1 351 ? 12.590 7.507 22.672 1.00 92.44 351 ASN A N 1
ATOM 2859 C CA . ASN A 1 351 ? 11.678 8.485 22.098 1.00 92.44 351 ASN A CA 1
ATOM 2860 C C . ASN A 1 351 ? 10.204 8.047 22.117 1.00 92.44 351 ASN A C 1
ATOM 2862 O O . ASN A 1 351 ? 9.323 8.856 21.824 1.00 92.44 351 ASN A O 1
ATOM 2866 N N . GLY A 1 352 ? 9.919 6.783 22.444 1.00 94.44 352 GLY A N 1
ATOM 2867 C CA . GLY A 1 352 ? 8.579 6.196 22.438 1.00 94.44 352 GLY A CA 1
ATOM 2868 C C . GLY A 1 352 ? 7.894 6.166 21.068 1.00 94.44 352 GLY A C 1
ATOM 2869 O O . GLY A 1 352 ? 6.760 5.718 20.981 1.00 94.44 352 GLY A O 1
ATOM 2870 N N . THR A 1 353 ? 8.526 6.641 19.995 1.00 96.00 353 THR A N 1
ATOM 2871 C CA . THR A 1 353 ? 7.911 6.781 18.674 1.00 96.00 353 THR A CA 1
ATOM 2872 C C . THR A 1 353 ? 7.591 5.416 18.084 1.00 96.00 353 THR A C 1
ATOM 2874 O O . THR A 1 353 ? 8.483 4.590 17.880 1.00 96.00 353 THR A O 1
ATOM 2877 N N . TYR A 1 354 ? 6.318 5.196 17.752 1.00 96.56 354 TYR A N 1
ATOM 2878 C CA . TYR A 1 354 ? 5.884 3.969 17.102 1.00 96.56 354 TYR A CA 1
ATOM 2879 C C . TYR A 1 354 ? 4.705 4.170 16.145 1.00 96.56 354 TYR A C 1
ATOM 2881 O O . TYR A 1 354 ? 3.878 5.071 16.315 1.00 96.56 354 TYR A O 1
ATOM 2889 N N . VAL A 1 355 ? 4.589 3.249 15.186 1.00 97.56 355 VAL A N 1
ATOM 2890 C CA . VAL A 1 355 ? 3.359 2.988 14.426 1.00 97.56 355 VAL A CA 1
ATOM 2891 C C . VAL A 1 355 ? 3.042 1.497 14.496 1.00 97.56 355 VAL A C 1
ATOM 2893 O O . VAL A 1 355 ? 3.846 0.657 14.103 1.00 97.56 355 VAL A O 1
ATOM 2896 N N . ALA A 1 356 ? 1.868 1.157 15.012 1.00 97.69 356 ALA A N 1
ATOM 2897 C CA . ALA A 1 356 ? 1.305 -0.181 14.999 1.00 97.69 356 ALA A CA 1
ATOM 2898 C C . ALA A 1 356 ? 0.371 -0.340 13.797 1.00 97.69 356 ALA A C 1
ATOM 2900 O O . ALA A 1 356 ? -0.536 0.467 13.608 1.00 97.69 356 ALA A O 1
ATOM 2901 N N . HIS A 1 357 ? 0.573 -1.389 13.009 1.00 96.94 357 HIS A N 1
ATOM 2902 C CA . HIS A 1 357 ? -0.193 -1.688 11.806 1.00 96.94 357 HIS A CA 1
ATOM 2903 C C . HIS A 1 357 ? -0.967 -2.988 11.989 1.00 96.94 357 HIS A C 1
ATOM 2905 O O . HIS A 1 357 ? -0.378 -4.061 12.132 1.00 96.94 357 HIS A O 1
ATOM 2911 N N . LEU A 1 358 ? -2.293 -2.872 11.973 1.00 92.69 358 LEU A N 1
ATOM 2912 C CA . LEU A 1 358 ? -3.230 -3.985 11.967 1.00 92.69 358 LEU A CA 1
ATOM 2913 C C . LEU A 1 358 ? -3.731 -4.191 10.531 1.00 92.69 358 LEU A C 1
ATOM 2915 O O . LEU A 1 358 ? -4.757 -3.639 10.119 1.00 92.69 358 LEU A O 1
ATOM 2919 N N . SER A 1 359 ? -2.975 -4.956 9.747 1.00 84.62 359 SER A N 1
ATOM 2920 C CA . SER A 1 359 ? -3.073 -4.914 8.282 1.00 84.62 359 SER A CA 1
ATOM 2921 C C . SER A 1 359 ? -4.354 -5.532 7.722 1.00 84.62 359 SER A C 1
ATOM 2923 O O . SER A 1 359 ? -4.892 -5.027 6.738 1.00 84.62 359 SER A O 1
ATOM 2925 N N . ALA A 1 360 ? -4.914 -6.554 8.380 1.00 79.62 360 ALA A N 1
ATOM 2926 C CA . ALA A 1 360 ? -6.183 -7.167 7.968 1.00 79.62 360 ALA A CA 1
ATOM 2927 C C . ALA A 1 360 ? -7.373 -6.192 7.986 1.00 79.62 360 ALA A C 1
ATOM 2929 O O . ALA A 1 360 ? -8.357 -6.422 7.287 1.00 79.62 360 ALA A O 1
ATOM 2930 N N . TYR A 1 361 ? -7.274 -5.106 8.758 1.00 84.25 361 TYR A N 1
ATOM 2931 C CA . TYR A 1 361 ? -8.335 -4.111 8.922 1.00 84.25 361 TYR A CA 1
ATOM 2932 C C . TYR A 1 361 ? -7.924 -2.711 8.466 1.00 84.25 361 TYR A C 1
ATOM 2934 O O . TYR A 1 361 ? -8.667 -1.763 8.706 1.00 84.25 361 TYR A O 1
ATOM 2942 N N . LYS A 1 362 ? -6.759 -2.583 7.813 1.00 88.62 362 LYS A N 1
ATOM 2943 C CA . LYS A 1 362 ? -6.199 -1.312 7.334 1.00 88.62 362 LYS A CA 1
ATOM 2944 C C . LYS A 1 362 ? -6.206 -0.214 8.410 1.00 88.62 362 LYS A C 1
ATOM 2946 O O . LYS A 1 362 ? -6.703 0.888 8.179 1.00 88.62 362 LYS A O 1
ATOM 2951 N N . GLN A 1 363 ? -5.723 -0.528 9.614 1.00 93.38 363 GLN A N 1
ATOM 2952 C CA . GLN A 1 363 ? -5.644 0.439 10.714 1.00 93.38 363 GLN A CA 1
ATOM 2953 C C . GLN A 1 363 ? -4.201 0.664 11.155 1.00 93.38 363 GLN A C 1
ATOM 2955 O O . GLN A 1 363 ? -3.464 -0.290 11.423 1.00 93.38 363 GLN A O 1
ATOM 2960 N N . LEU A 1 364 ? -3.839 1.939 11.283 1.00 97.19 364 LEU A N 1
ATOM 2961 C CA . LEU A 1 364 ? -2.590 2.402 11.874 1.00 97.19 364 LEU A CA 1
ATOM 2962 C C . LEU A 1 364 ? -2.884 3.084 13.206 1.00 97.19 364 LEU A C 1
ATOM 2964 O O . LEU A 1 364 ? -3.765 3.933 13.290 1.00 97.19 364 LEU A O 1
ATOM 2968 N N . PHE A 1 365 ? -2.115 2.758 14.234 1.00 97.12 365 PHE A N 1
ATOM 2969 C CA . PHE A 1 365 ? -2.147 3.429 15.531 1.00 97.12 365 PHE A CA 1
ATOM 2970 C C . PHE A 1 365 ? -0.760 3.967 15.809 1.00 97.12 365 PHE A C 1
ATOM 2972 O O . PHE A 1 365 ? 0.216 3.252 15.605 1.00 97.12 365 PHE A O 1
ATOM 2979 N N . CYS A 1 366 ? -0.642 5.204 16.264 1.00 96.75 366 CYS A N 1
ATOM 2980 C CA . CYS A 1 366 ? 0.666 5.823 16.385 1.00 96.75 366 CYS A CA 1
ATOM 2981 C C . CYS A 1 366 ? 0.775 6.738 17.591 1.00 96.75 366 CYS A C 1
ATOM 2983 O O . CYS A 1 366 ? -0.205 7.361 18.005 1.00 96.75 366 CYS A O 1
ATOM 2985 N N . ASN A 1 367 ? 1.990 6.851 18.119 1.00 95.69 367 ASN A N 1
ATOM 2986 C CA . ASN A 1 367 ? 2.312 7.830 19.144 1.00 95.69 367 ASN A CA 1
ATOM 2987 C C . ASN A 1 367 ? 3.821 8.129 19.164 1.00 95.69 367 ASN A C 1
ATOM 2989 O O . ASN A 1 367 ? 4.608 7.463 18.496 1.00 95.69 367 ASN A O 1
ATOM 2993 N N . THR A 1 368 ? 4.216 9.153 19.921 1.00 95.00 368 THR A N 1
ATOM 2994 C CA . THR A 1 368 ? 5.621 9.517 20.171 1.00 95.00 368 THR A CA 1
ATOM 2995 C C . THR A 1 368 ? 5.751 10.288 21.482 1.00 95.00 368 THR A C 1
ATOM 2997 O O . THR A 1 368 ? 4.830 11.005 21.854 1.00 95.00 368 THR A O 1
ATOM 3000 N N . LEU A 1 369 ? 6.857 10.161 22.209 1.00 93.50 369 LEU A N 1
ATOM 3001 C CA . LEU A 1 369 ? 7.157 11.029 23.355 1.00 93.50 369 LEU A CA 1
ATOM 3002 C C . LEU A 1 369 ? 7.955 12.275 22.947 1.00 93.50 369 LEU A C 1
ATOM 3004 O O . LEU A 1 369 ? 8.150 13.158 23.779 1.00 93.50 369 LEU A O 1
ATOM 3008 N N . LYS A 1 370 ? 8.383 12.380 21.680 1.00 92.38 370 LYS A N 1
ATOM 3009 C CA . LYS A 1 370 ? 9.054 13.575 21.156 1.00 92.38 370 LYS A CA 1
ATOM 3010 C C . LYS A 1 370 ? 8.070 14.727 20.967 1.00 92.38 370 LYS A C 1
ATOM 3012 O O . LYS A 1 370 ? 6.906 14.534 20.605 1.00 92.38 370 LYS A O 1
ATOM 3017 N N . ASP A 1 371 ? 8.598 15.934 21.157 1.00 89.06 371 ASP A N 1
ATOM 3018 C CA . ASP A 1 371 ? 7.900 17.179 20.835 1.00 89.06 371 ASP A CA 1
ATOM 3019 C C . ASP A 1 371 ? 7.850 17.420 19.319 1.00 89.06 371 ASP A C 1
ATOM 3021 O O . ASP A 1 371 ? 6.830 17.863 18.794 1.00 89.06 371 ASP A O 1
ATOM 3025 N N . ASN A 1 372 ? 8.941 17.111 18.605 1.00 91.25 372 ASN A N 1
ATOM 3026 C CA . ASN A 1 372 ? 8.944 17.114 17.141 1.00 91.25 372 ASN A CA 1
ATOM 3027 C C . ASN A 1 372 ? 8.335 15.819 16.589 1.00 91.25 372 ASN A C 1
ATOM 3029 O O . ASN A 1 372 ? 8.361 14.776 17.241 1.00 91.25 372 ASN A O 1
ATOM 3033 N N . LEU A 1 373 ? 7.786 15.905 15.379 1.00 94.75 373 LEU A N 1
ATOM 3034 C CA . LEU A 1 373 ? 7.022 14.822 14.762 1.00 94.75 373 LEU A CA 1
ATOM 3035 C C . LEU A 1 373 ? 7.733 14.185 13.563 1.00 94.75 373 LEU A C 1
ATOM 3037 O O . LEU A 1 373 ? 7.121 13.375 12.870 1.00 94.75 373 LEU A O 1
ATOM 3041 N N . ASP A 1 374 ? 8.990 14.545 13.307 1.00 87.81 374 ASP A N 1
ATOM 3042 C CA . ASP A 1 374 ? 9.703 14.184 12.078 1.00 87.81 374 ASP A CA 1
ATOM 3043 C C . ASP A 1 374 ? 9.826 12.663 11.931 1.00 87.81 374 ASP A C 1
ATOM 3045 O O . ASP A 1 374 ? 9.381 12.109 10.928 1.00 87.81 374 ASP A O 1
ATOM 3049 N N . ASP A 1 375 ? 10.292 11.967 12.972 1.00 88.81 375 ASP A N 1
ATOM 3050 C CA . ASP A 1 375 ? 10.396 10.502 12.964 1.00 88.81 375 ASP A CA 1
ATOM 3051 C C . ASP A 1 375 ? 9.030 9.848 12.726 1.00 88.81 375 ASP A C 1
ATOM 3053 O O . ASP A 1 375 ? 8.915 8.872 11.988 1.00 88.81 375 ASP A O 1
ATOM 3057 N N . LEU A 1 376 ? 7.972 10.386 13.343 1.00 95.06 376 LEU A N 1
ATOM 3058 C CA . LEU A 1 376 ? 6.626 9.847 13.191 1.00 95.06 376 LEU A CA 1
ATOM 3059 C C . LEU A 1 376 ? 6.114 10.032 11.758 1.00 95.06 376 LEU A C 1
ATOM 3061 O O . LEU A 1 376 ? 5.500 9.117 11.218 1.00 95.06 376 LEU A O 1
ATOM 3065 N N . ILE A 1 377 ? 6.380 11.184 11.136 1.00 90.69 377 ILE A N 1
ATOM 3066 C CA . ILE A 1 377 ? 6.058 11.441 9.727 1.00 90.69 377 ILE A CA 1
ATOM 3067 C C . ILE A 1 377 ? 6.789 10.440 8.833 1.00 90.69 377 ILE A C 1
ATOM 3069 O O . ILE A 1 377 ? 6.157 9.823 7.976 1.00 90.69 377 ILE A O 1
ATOM 3073 N N . VAL A 1 378 ? 8.094 10.248 9.053 1.00 86.44 378 VAL A N 1
ATOM 3074 C CA . VAL A 1 378 ? 8.907 9.292 8.289 1.00 86.44 378 VAL A CA 1
ATOM 3075 C C . VAL A 1 378 ? 8.323 7.885 8.403 1.00 86.44 378 VAL A C 1
ATOM 3077 O O . VAL A 1 378 ? 8.095 7.237 7.383 1.00 86.44 378 VAL A O 1
ATOM 3080 N N . ILE A 1 379 ? 8.005 7.436 9.622 1.00 91.81 379 ILE A N 1
ATOM 3081 C CA . ILE A 1 379 ? 7.409 6.116 9.853 1.00 91.81 379 ILE A CA 1
ATOM 3082 C C . ILE A 1 379 ? 6.036 6.000 9.175 1.00 91.81 379 ILE A C 1
ATOM 3084 O O . ILE A 1 379 ? 5.781 5.012 8.490 1.00 91.81 379 ILE A O 1
ATOM 3088 N N . LEU A 1 380 ? 5.140 6.980 9.351 1.00 93.31 380 LEU A N 1
ATOM 3089 C CA . LEU A 1 380 ? 3.803 6.961 8.743 1.00 93.31 380 LEU A CA 1
ATOM 3090 C C . LEU A 1 380 ? 3.886 6.898 7.213 1.00 93.31 380 LEU A C 1
ATOM 3092 O O . LEU A 1 380 ? 3.162 6.122 6.595 1.00 93.31 380 LEU A O 1
ATOM 3096 N N . ASN A 1 381 ? 4.816 7.637 6.603 1.00 88.19 381 ASN A N 1
ATOM 3097 C CA . ASN A 1 381 ? 5.056 7.640 5.156 1.00 88.19 381 ASN A CA 1
ATOM 3098 C C . ASN A 1 381 ? 5.540 6.296 4.592 1.00 88.19 381 ASN A C 1
ATOM 3100 O O . ASN A 1 381 ? 5.536 6.113 3.376 1.00 88.19 381 ASN A O 1
ATOM 3104 N N . CYS A 1 382 ? 5.894 5.328 5.439 1.00 82.81 382 CYS A N 1
ATOM 3105 C CA . CYS A 1 382 ? 6.144 3.957 5.003 1.00 82.81 382 CYS A CA 1
ATOM 3106 C C . CYS A 1 382 ? 4.859 3.138 4.744 1.00 82.81 382 CYS A C 1
ATOM 3108 O O . CYS A 1 382 ? 4.942 2.053 4.166 1.00 82.81 382 CYS A O 1
ATOM 3110 N N . PHE A 1 383 ? 3.677 3.616 5.148 1.00 86.50 383 PHE A N 1
ATOM 3111 C CA . PHE A 1 383 ? 2.384 2.935 4.970 1.00 86.50 383 PHE A CA 1
ATOM 3112 C C . PHE A 1 383 ? 1.545 3.594 3.849 1.00 86.50 383 PHE A C 1
ATOM 3114 O O . PHE A 1 383 ? 1.846 4.706 3.429 1.00 86.50 383 PHE A O 1
ATOM 3121 N N . ASP A 1 384 ? 0.519 2.921 3.292 1.00 82.88 384 ASP A N 1
ATOM 3122 C CA . ASP A 1 384 ? -0.387 3.601 2.334 1.00 82.88 384 ASP A CA 1
ATOM 3123 C C . ASP A 1 384 ? -1.415 4.501 3.012 1.00 82.88 384 ASP A C 1
ATOM 3125 O O . ASP A 1 384 ? -1.863 4.255 4.127 1.00 82.88 384 ASP A O 1
ATOM 3129 N N . ASN A 1 385 ? -1.908 5.441 2.206 1.00 85.44 385 ASN A N 1
ATOM 3130 C CA . ASN A 1 385 ? -3.096 6.247 2.456 1.00 85.44 385 ASN A CA 1
ATOM 3131 C C . ASN A 1 385 ? -4.439 5.495 2.355 1.00 85.44 385 ASN A C 1
ATOM 3133 O O . ASN A 1 385 ? -5.489 6.132 2.411 1.00 85.44 385 ASN A O 1
ATOM 3137 N N . GLU A 1 386 ? -4.428 4.169 2.186 1.00 87.88 386 GLU A N 1
ATOM 3138 C CA . GLU A 1 386 ? -5.634 3.336 2.284 1.00 87.88 386 GLU A CA 1
ATOM 3139 C C . GLU A 1 386 ? -5.885 2.897 3.734 1.00 87.88 386 GLU A C 1
ATOM 3141 O O . GLU A 1 386 ? -6.966 2.394 4.049 1.00 87.88 386 GLU A O 1
ATOM 3146 N N . ASN A 1 387 ? -4.896 3.074 4.616 1.00 91.94 387 ASN A N 1
ATOM 3147 C CA . ASN A 1 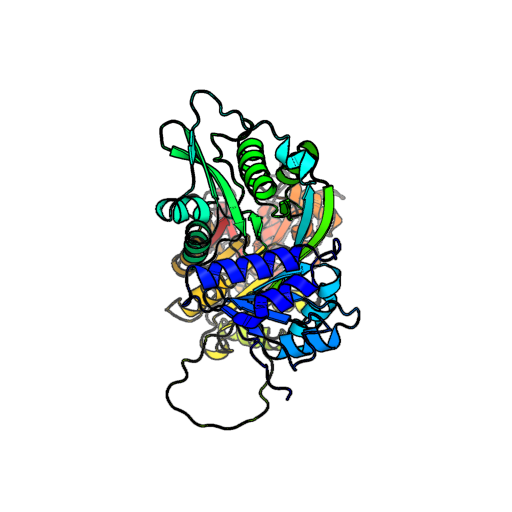387 ? -5.046 2.861 6.042 1.00 91.94 387 ASN A CA 1
ATOM 3148 C C . ASN A 1 387 ? -5.780 4.020 6.723 1.00 91.94 387 ASN A C 1
ATOM 3150 O O . ASN A 1 387 ? -5.530 5.197 6.463 1.00 91.94 387 ASN A O 1
ATOM 3154 N N . ILE A 1 388 ? -6.631 3.671 7.684 1.00 94.06 388 ILE A N 1
ATOM 3155 C CA . ILE A 1 388 ? -7.196 4.613 8.645 1.00 94.06 388 ILE A CA 1
ATOM 3156 C C . ILE A 1 388 ? -6.152 4.839 9.738 1.00 94.06 388 ILE A C 1
ATOM 3158 O O . ILE A 1 388 ? -5.759 3.890 10.421 1.00 94.06 388 ILE A O 1
ATOM 3162 N N . VAL A 1 389 ? -5.748 6.090 9.957 1.00 97.19 389 VAL A N 1
ATOM 3163 C CA . VAL A 1 389 ? -4.962 6.445 11.144 1.00 97.19 389 VAL A CA 1
ATOM 3164 C C . VAL A 1 389 ? -5.931 6.660 12.300 1.00 97.19 389 VAL A C 1
ATOM 3166 O O . VAL A 1 389 ? -6.779 7.556 12.289 1.00 97.19 389 VAL A O 1
ATOM 3169 N N . ALA A 1 390 ? -5.854 5.755 13.266 1.00 94.31 390 ALA A N 1
ATOM 3170 C CA . ALA A 1 390 ? -6.902 5.455 14.216 1.00 94.31 390 ALA A CA 1
ATOM 3171 C C . ALA A 1 390 ? -6.627 6.052 15.599 1.00 94.31 390 ALA A C 1
ATOM 3173 O O . ALA A 1 390 ? -5.712 5.643 16.311 1.00 94.31 390 ALA A O 1
ATOM 3174 N N . GLY A 1 391 ? -7.495 6.975 16.009 1.00 93.12 391 GLY A N 1
ATOM 3175 C CA . GLY A 1 391 ? -7.609 7.440 17.384 1.00 93.12 391 GLY A CA 1
ATOM 3176 C C . GLY A 1 391 ? -6.436 8.260 17.908 1.00 93.12 391 GLY A C 1
ATOM 3177 O O . GLY A 1 391 ? -6.206 8.254 19.105 1.00 93.12 391 GLY A O 1
ATOM 3178 N N . PHE A 1 392 ? -5.682 8.960 17.077 1.00 94.69 392 PHE A N 1
ATOM 3179 C CA . PHE A 1 392 ? -4.510 9.721 17.519 1.00 94.69 392 PHE A CA 1
ATOM 3180 C C . PHE A 1 392 ? -4.885 11.044 18.217 1.00 94.69 392 PHE A C 1
ATOM 3182 O O . PHE A 1 392 ? -5.974 11.582 18.019 1.00 94.69 392 PHE A O 1
ATOM 3189 N N . GLU A 1 393 ? -3.983 11.571 19.047 1.00 92.44 393 GLU A N 1
ATOM 3190 C CA . GLU A 1 393 ? -4.163 12.842 19.769 1.00 92.44 393 GLU A CA 1
ATOM 3191 C C . GLU A 1 393 ? -4.093 14.062 18.841 1.00 92.44 393 GLU A C 1
ATOM 3193 O O . GLU A 1 393 ? -3.423 14.032 17.808 1.00 92.44 393 GLU A O 1
ATOM 3198 N N . GLU A 1 394 ? -4.688 15.183 19.258 1.00 92.81 394 GLU A N 1
ATOM 3199 C CA . GLU A 1 394 ? -4.703 16.436 18.482 1.00 92.81 394 GLU A CA 1
ATOM 3200 C C . GLU A 1 394 ? -3.311 16.889 18.025 1.00 92.81 394 GLU A C 1
ATOM 3202 O O . GLU A 1 394 ? -3.119 17.288 16.876 1.00 92.81 394 GLU A O 1
ATOM 3207 N N . ARG A 1 395 ? -2.307 16.766 18.901 1.00 92.81 395 ARG A N 1
ATOM 3208 C CA . ARG A 1 395 ? -0.927 17.174 18.601 1.00 92.81 395 ARG A CA 1
ATOM 3209 C C . ARG A 1 395 ? -0.302 16.402 17.436 1.00 92.81 395 ARG A C 1
ATOM 3211 O O . ARG A 1 395 ? 0.680 16.870 16.875 1.00 92.81 395 ARG A O 1
ATOM 3218 N N . LEU A 1 396 ? -0.833 15.225 17.095 1.00 95.62 396 LEU A N 1
ATOM 3219 C CA . LEU A 1 396 ? -0.329 14.381 16.012 1.00 95.62 396 LEU A CA 1
ATOM 3220 C C . LEU A 1 396 ? -0.992 14.704 14.665 1.00 95.62 396 LEU A C 1
ATOM 3222 O O . LEU A 1 396 ? -0.518 14.222 13.639 1.00 95.62 396 LEU A O 1
ATOM 3226 N N . ILE A 1 397 ? -2.023 15.564 14.634 1.00 96.00 397 ILE A N 1
ATOM 3227 C CA . ILE A 1 397 ? -2.678 16.007 13.390 1.00 96.00 397 ILE A CA 1
ATOM 3228 C C . ILE A 1 397 ? -1.673 16.491 12.339 1.00 96.00 397 ILE A C 1
ATOM 3230 O O . ILE A 1 397 ? -1.811 16.060 11.198 1.00 96.00 397 ILE A O 1
ATOM 3234 N N . PRO A 1 398 ? -0.655 17.323 12.647 1.00 96.94 398 PRO A N 1
ATOM 3235 C CA . PRO A 1 398 ? 0.284 17.774 11.623 1.00 96.94 398 PRO A CA 1
ATOM 3236 C C . PRO A 1 398 ? 1.044 16.622 10.953 1.00 96.94 398 PRO A C 1
ATOM 3238 O O . PRO A 1 398 ? 1.238 16.654 9.740 1.00 96.94 398 PRO A O 1
ATOM 3241 N N . ALA A 1 399 ? 1.425 15.591 11.716 1.00 96.75 399 ALA A N 1
ATOM 3242 C CA . ALA A 1 399 ? 2.116 14.418 11.184 1.00 96.75 399 ALA A CA 1
ATOM 3243 C C . ALA A 1 399 ? 1.206 13.568 10.298 1.00 96.75 399 ALA A C 1
ATOM 3245 O O . ALA A 1 399 ? 1.590 13.178 9.198 1.00 96.75 399 ALA A O 1
ATOM 3246 N N . VAL A 1 400 ? -0.021 13.322 10.762 1.00 97.75 400 VAL A N 1
ATOM 3247 C CA . VAL A 1 400 ? -1.003 12.522 10.026 1.00 97.75 400 VAL A CA 1
ATOM 3248 C C . VAL A 1 400 ? -1.470 13.252 8.765 1.00 97.75 400 VAL A C 1
ATOM 3250 O O . VAL A 1 400 ? -1.499 12.662 7.691 1.00 97.75 400 VAL A O 1
ATOM 3253 N N . ASP A 1 401 ? -1.754 14.552 8.844 1.00 96.12 401 ASP A N 1
ATOM 3254 C CA . ASP A 1 401 ? -2.068 15.376 7.674 1.00 96.12 401 ASP A CA 1
ATOM 3255 C C . ASP A 1 401 ? -0.925 15.346 6.655 1.00 96.12 401 ASP A C 1
ATOM 3257 O O . ASP A 1 401 ? -1.173 15.177 5.461 1.00 96.12 401 ASP A O 1
ATOM 3261 N N . LYS A 1 402 ? 0.323 15.493 7.120 1.00 89.44 402 LYS A N 1
ATOM 3262 C CA . LYS A 1 402 ? 1.498 15.417 6.253 1.00 89.44 402 LYS A CA 1
ATOM 3263 C C . LYS A 1 402 ? 1.618 14.050 5.589 1.00 89.44 402 LYS A C 1
ATOM 3265 O O . LYS A 1 402 ? 1.890 14.011 4.399 1.00 89.44 402 LYS A O 1
ATOM 3270 N N . HIS A 1 403 ? 1.314 12.968 6.297 1.00 93.44 403 HIS A N 1
ATOM 3271 C CA . HIS A 1 403 ? 1.292 11.631 5.717 1.00 93.44 403 HIS A CA 1
ATOM 3272 C C . HIS A 1 403 ? 0.330 11.503 4.524 1.00 93.44 403 HIS A C 1
ATOM 3274 O O . HIS A 1 403 ? 0.724 11.074 3.437 1.00 93.44 403 HIS A O 1
ATOM 3280 N N . PHE A 1 404 ? -0.923 11.939 4.681 1.00 90.19 404 PHE A N 1
ATOM 3281 C CA . PHE A 1 404 ? -1.888 11.897 3.578 1.00 90.19 404 PHE A CA 1
ATOM 3282 C C . PHE A 1 404 ? -1.486 12.829 2.422 1.00 90.19 404 PHE A C 1
ATOM 3284 O O . PHE A 1 404 ? -1.619 12.448 1.259 1.00 90.19 404 PHE A O 1
ATOM 3291 N N . LEU A 1 405 ? -0.941 14.013 2.709 1.00 85.00 405 LEU A N 1
ATOM 3292 C CA . LEU A 1 405 ? -0.465 14.940 1.676 1.00 85.00 405 LEU A CA 1
ATOM 3293 C C . LEU A 1 405 ? 0.754 14.401 0.912 1.00 85.00 405 LEU A C 1
ATOM 3295 O O . LEU A 1 405 ? 0.754 14.411 -0.318 1.00 85.00 405 LEU A O 1
ATOM 3299 N N . ASP A 1 406 ? 1.761 13.891 1.620 1.00 80.62 406 ASP A N 1
ATOM 3300 C CA . ASP A 1 406 ? 2.987 13.329 1.039 1.00 80.62 406 ASP A CA 1
ATOM 3301 C C . ASP A 1 406 ? 2.679 12.067 0.209 1.00 80.62 406 ASP A C 1
ATOM 3303 O O . ASP A 1 406 ? 3.363 11.777 -0.770 1.00 80.62 406 ASP A O 1
ATOM 3307 N N . SER A 1 407 ? 1.585 11.362 0.522 1.00 76.94 407 SER A N 1
ATOM 3308 C CA . SER A 1 407 ? 1.063 10.256 -0.295 1.00 76.94 407 SER A CA 1
ATOM 3309 C C . SER A 1 407 ? 0.377 10.695 -1.606 1.00 76.94 407 SER A C 1
ATOM 3311 O O . SER A 1 407 ? -0.113 9.858 -2.371 1.00 76.94 407 SER A O 1
ATOM 3313 N N . GLY A 1 408 ? 0.319 12.005 -1.873 1.00 79.44 408 GLY A N 1
ATOM 3314 C CA . GLY A 1 408 ? -0.213 12.594 -3.101 1.00 79.44 408 GLY A CA 1
ATOM 3315 C C . GLY A 1 408 ? -1.717 12.875 -3.096 1.00 79.44 408 GLY A C 1
ATOM 3316 O O . GLY A 1 408 ? -2.285 13.031 -4.180 1.00 79.44 408 GLY A O 1
ATOM 3317 N N . LEU A 1 409 ? -2.368 12.917 -1.927 1.00 78.81 409 LEU A N 1
ATOM 3318 C CA . LEU A 1 409 ? -3.765 13.348 -1.804 1.00 78.81 409 LEU A CA 1
ATOM 3319 C C . LEU A 1 409 ? -3.874 14.867 -1.633 1.00 78.81 409 LEU A C 1
ATOM 3321 O O . LEU A 1 409 ? -3.057 15.489 -0.955 1.00 78.81 409 LEU A O 1
ATOM 3325 N N . SER A 1 410 ? -4.931 15.462 -2.185 1.00 89.38 410 SER A N 1
ATOM 3326 C CA . SER A 1 410 ? -5.341 16.825 -1.844 1.00 89.38 410 SER A CA 1
ATOM 3327 C C . SER A 1 410 ? -6.184 16.848 -0.563 1.00 89.38 410 SER A C 1
ATOM 3329 O O . SER A 1 410 ? -6.685 15.821 -0.100 1.00 89.38 410 SER A O 1
ATOM 3331 N N . ARG A 1 411 ? -6.357 18.037 0.028 1.00 88.94 411 ARG A N 1
ATOM 3332 C CA . ARG A 1 411 ? -7.094 18.225 1.291 1.00 88.94 411 ARG A CA 1
ATOM 3333 C C . ARG A 1 411 ? -8.559 17.797 1.217 1.00 88.94 411 ARG A C 1
ATOM 3335 O O . ARG A 1 411 ? -9.147 17.505 2.248 1.00 88.94 411 ARG A O 1
ATOM 3342 N N . GLU A 1 412 ? -9.137 17.762 0.023 1.00 93.06 412 GLU A N 1
ATOM 3343 C CA . GLU A 1 412 ? -10.519 17.353 -0.224 1.00 93.06 412 GLU A CA 1
ATOM 3344 C C . GLU A 1 412 ? -10.682 15.830 -0.356 1.00 93.06 412 GLU A C 1
ATOM 3346 O O . GLU A 1 412 ? -11.807 15.348 -0.442 1.00 93.06 412 GLU A O 1
ATOM 3351 N N . GLN A 1 413 ? -9.581 15.071 -0.407 1.00 89.19 413 GLN A N 1
ATOM 3352 C CA . GLN A 1 413 ? -9.584 13.619 -0.633 1.00 89.19 413 GLN A CA 1
ATOM 3353 C C . GLN A 1 413 ? -9.399 12.800 0.646 1.00 89.19 413 GLN A C 1
ATOM 3355 O O . GLN A 1 413 ? -9.361 11.573 0.590 1.00 89.19 413 GLN A O 1
ATOM 3360 N N . PHE A 1 414 ? -9.252 13.451 1.795 1.00 94.69 414 PHE A N 1
ATOM 3361 C CA . PHE A 1 414 ? -9.221 12.786 3.088 1.00 94.69 414 PHE A CA 1
ATOM 3362 C C . PHE A 1 414 ? -9.983 13.614 4.110 1.00 94.69 414 PHE A C 1
ATOM 3364 O O . PHE A 1 414 ? -9.961 14.844 4.083 1.00 94.69 414 PHE A O 1
ATOM 3371 N N . GLU A 1 415 ? -10.642 12.933 5.034 1.00 93.44 415 GLU A N 1
ATOM 3372 C CA . GLU A 1 415 ? -11.366 13.574 6.114 1.00 93.44 415 GLU A CA 1
ATOM 3373 C C . GLU A 1 415 ? -10.856 13.100 7.462 1.00 93.44 415 GLU A C 1
ATOM 3375 O O . GLU A 1 415 ? -10.281 12.019 7.613 1.00 93.44 415 GLU A O 1
ATOM 3380 N N . LYS A 1 416 ? -11.063 13.961 8.454 1.00 92.75 416 LYS A N 1
ATOM 3381 C CA . LYS A 1 416 ? -10.836 13.652 9.856 1.00 92.75 416 LYS A CA 1
ATOM 3382 C C . LYS A 1 416 ? -12.113 13.895 10.636 1.00 92.75 416 LYS A C 1
ATOM 3384 O O . LYS A 1 416 ? -12.745 14.937 10.465 1.00 92.75 416 LYS A O 1
ATOM 3389 N N . TYR A 1 417 ? -12.453 12.983 11.538 1.00 91.25 417 TYR A N 1
ATOM 3390 C CA . TYR A 1 417 ? -13.503 13.221 12.525 1.00 91.25 417 TYR A CA 1
ATOM 3391 C C . TYR A 1 417 ? -12.960 13.113 13.945 1.00 91.25 417 TYR A C 1
ATOM 3393 O O . TYR A 1 417 ? -12.041 12.349 14.245 1.00 91.25 417 TYR A O 1
ATOM 3401 N N . CYS A 1 418 ? -13.557 13.917 14.819 1.00 92.56 418 CYS A N 1
ATOM 3402 C CA . CYS A 1 418 ? -13.201 14.030 16.222 1.00 92.56 418 CYS A CA 1
ATOM 3403 C C . CYS A 1 418 ? -14.101 13.132 17.077 1.00 92.56 418 CYS A C 1
ATOM 3405 O O . CYS A 1 418 ? -15.315 13.038 16.872 1.00 92.56 418 CYS A O 1
ATOM 3407 N N . THR A 1 419 ? -13.507 12.503 18.085 1.00 92.44 419 THR A N 1
ATOM 3408 C CA . THR A 1 419 ? -14.232 11.826 19.159 1.00 92.44 419 THR A CA 1
ATOM 3409 C C . THR A 1 419 ? -13.709 12.297 20.510 1.00 92.44 419 THR A C 1
ATOM 3411 O O . THR A 1 419 ? -12.506 12.458 20.705 1.00 92.44 419 THR A O 1
ATOM 3414 N N . ILE A 1 420 ? -14.622 12.530 21.444 1.00 93.44 420 ILE A N 1
ATOM 3415 C CA . ILE A 1 420 ? -14.332 12.949 22.810 1.00 93.44 420 ILE A CA 1
ATOM 3416 C C . ILE A 1 420 ? -13.816 11.741 23.597 1.00 93.44 420 ILE A C 1
ATOM 3418 O O . ILE A 1 420 ? -14.433 10.669 23.571 1.00 93.44 420 ILE A O 1
ATOM 3422 N N . TRP A 1 421 ? -12.698 11.926 24.300 1.00 93.31 421 TRP A N 1
ATOM 3423 C CA . TRP A 1 421 ? -12.084 10.918 25.157 1.00 93.31 421 TRP A CA 1
ATOM 3424 C C . TRP A 1 421 ? -12.478 11.154 26.616 1.00 93.31 421 TRP A C 1
ATOM 3426 O O . TRP A 1 421 ? -12.101 12.152 27.239 1.00 93.31 421 TRP A O 1
ATOM 3436 N N . TYR A 1 422 ? -13.265 10.227 27.150 1.00 94.56 422 TYR A N 1
ATOM 3437 C CA . TYR A 1 422 ? -13.744 10.239 28.526 1.00 94.56 422 TYR A CA 1
ATOM 3438 C C . TYR A 1 422 ? -12.926 9.286 29.397 1.00 94.56 422 TYR A C 1
ATOM 3440 O O . TYR A 1 422 ? -12.541 8.210 28.944 1.00 94.56 422 TYR A O 1
ATOM 3448 N N . HIS A 1 423 ? -12.739 9.638 30.666 1.00 94.56 423 HIS A N 1
ATOM 3449 C CA . HIS A 1 423 ? -12.087 8.812 31.684 1.00 94.56 423 HIS A CA 1
ATOM 3450 C C . HIS A 1 423 ? -12.849 8.866 33.005 1.00 94.56 423 HIS A C 1
ATOM 3452 O O . HIS A 1 423 ? -13.462 9.883 33.334 1.00 94.56 423 HIS A O 1
ATOM 3458 N N . ILE A 1 424 ? -12.811 7.774 33.763 1.00 95.44 424 ILE A N 1
ATOM 3459 C CA . ILE A 1 424 ? -13.229 7.748 35.163 1.00 95.44 424 ILE A CA 1
ATOM 3460 C C . ILE A 1 424 ? -12.119 7.099 36.006 1.00 95.44 424 ILE A C 1
ATOM 3462 O O . ILE A 1 424 ? -11.592 6.055 35.613 1.00 95.44 424 ILE A O 1
ATOM 3466 N N . PRO A 1 425 ? -11.762 7.666 37.175 1.00 94.69 425 PRO A N 1
ATOM 3467 C CA . PRO A 1 425 ? -10.787 7.049 38.063 1.00 94.69 425 PRO A CA 1
ATOM 3468 C C . PRO A 1 425 ? -11.212 5.646 38.500 1.00 94.69 425 PRO A C 1
ATOM 3470 O O . PRO A 1 425 ? -12.384 5.398 38.797 1.00 94.69 425 PRO A O 1
ATOM 3473 N N . ARG A 1 426 ? -10.232 4.745 38.614 1.00 94.62 426 ARG A N 1
ATOM 3474 C CA . ARG A 1 426 ? -10.425 3.352 39.041 1.00 94.62 426 ARG A CA 1
ATOM 3475 C C . ARG A 1 426 ? -11.270 3.240 40.313 1.00 94.62 426 ARG A C 1
ATOM 3477 O O . ARG A 1 426 ? -12.209 2.454 40.373 1.00 94.62 426 ARG A O 1
ATOM 3484 N N . GLU A 1 427 ? -10.953 4.048 41.318 1.00 96.94 427 GLU A N 1
ATOM 3485 C CA . GLU A 1 427 ? -11.629 4.060 42.619 1.00 96.94 427 GLU A CA 1
ATOM 3486 C C . GLU A 1 427 ? -13.117 4.405 42.511 1.00 96.94 427 GLU A C 1
ATOM 3488 O O . GLU A 1 427 ? -13.929 3.848 43.244 1.00 96.94 427 GLU A O 1
ATOM 3493 N N . GLU A 1 428 ? -13.488 5.287 41.582 1.00 97.62 428 GLU A N 1
ATOM 3494 C CA . GLU A 1 428 ? -14.883 5.647 41.326 1.00 97.62 428 GLU A CA 1
ATOM 3495 C C . GLU A 1 428 ? -15.602 4.557 40.525 1.00 97.62 428 GLU A C 1
ATOM 3497 O O . GLU A 1 428 ? -16.733 4.197 40.849 1.00 97.62 428 GLU A O 1
ATOM 3502 N N . ALA A 1 429 ? -14.932 3.953 39.540 1.00 97.44 429 ALA A N 1
ATOM 3503 C CA . ALA A 1 429 ? -15.492 2.834 38.785 1.00 97.44 429 ALA A CA 1
ATOM 3504 C C . ALA A 1 429 ? -15.772 1.604 39.670 1.00 97.44 429 ALA A C 1
ATOM 3506 O O . ALA A 1 429 ? -16.805 0.948 39.516 1.00 97.44 429 ALA A O 1
ATOM 3507 N N . LEU A 1 430 ? -14.908 1.317 40.651 1.00 97.94 430 LEU A N 1
ATOM 3508 C CA . LEU A 1 430 ? -15.117 0.232 41.620 1.00 97.94 430 LEU A CA 1
ATOM 3509 C C . LEU A 1 430 ? -16.356 0.444 42.503 1.00 97.94 430 LEU A C 1
ATOM 3511 O O . LEU A 1 430 ? -16.981 -0.529 42.935 1.00 97.94 430 LEU A O 1
ATOM 3515 N N . LYS A 1 431 ? -16.743 1.704 42.741 1.00 97.88 431 LYS A N 1
ATOM 3516 C CA . LYS A 1 431 ? -17.928 2.067 43.533 1.00 97.88 431 LYS A CA 1
ATOM 3517 C C . LYS A 1 431 ? -19.239 1.879 42.773 1.00 97.88 431 LYS A C 1
ATOM 3519 O O . LYS A 1 431 ? -20.298 2.052 43.375 1.00 97.88 431 LYS A O 1
ATOM 3524 N N . PHE A 1 432 ? -19.216 1.527 41.482 1.00 97.56 432 PHE A N 1
ATOM 3525 C CA . PHE A 1 432 ? -20.455 1.309 40.744 1.00 97.56 432 PHE A CA 1
ATOM 3526 C C . PHE A 1 432 ? -21.311 0.212 41.390 1.00 97.56 432 PHE A C 1
ATOM 3528 O O . PHE A 1 432 ? -20.907 -0.953 41.503 1.00 97.56 432 PHE A O 1
ATOM 3535 N N . ASP A 1 433 ? -22.523 0.612 41.782 1.00 92.88 433 ASP A N 1
ATOM 3536 C CA . ASP A 1 433 ? -23.592 -0.284 42.207 1.00 92.88 433 ASP A CA 1
ATOM 3537 C C . ASP A 1 433 ? -24.245 -0.905 40.966 1.00 92.88 433 ASP A C 1
ATOM 3539 O O . ASP A 1 433 ? -24.702 -0.210 40.044 1.00 92.88 433 ASP A O 1
ATOM 3543 N N . ILE A 1 434 ? -24.244 -2.233 40.924 1.00 95.50 434 ILE A N 1
ATOM 3544 C CA . ILE A 1 434 ? -24.740 -3.017 39.798 1.00 95.50 434 ILE A CA 1
ATOM 3545 C C . ILE A 1 434 ? -25.901 -3.855 40.307 1.00 95.50 434 ILE A C 1
ATOM 3547 O O . ILE A 1 434 ? -25.718 -4.865 40.981 1.00 95.50 434 ILE A O 1
ATOM 3551 N N . LYS A 1 435 ? -27.107 -3.416 39.953 1.00 94.31 435 LYS A N 1
ATOM 3552 C CA . LYS A 1 435 ? -28.355 -4.139 40.181 1.00 94.31 435 LYS A CA 1
ATOM 3553 C C . LYS A 1 435 ? -28.975 -4.444 38.830 1.00 94.31 435 LYS A C 1
ATOM 3555 O O . LYS A 1 435 ? -29.262 -3.521 38.063 1.00 94.31 435 LYS A O 1
ATOM 3560 N N . LEU A 1 436 ? -29.116 -5.730 38.537 1.00 94.88 436 LEU A N 1
ATOM 3561 C CA . LEU A 1 436 ? -29.766 -6.204 37.324 1.00 94.88 436 LEU A CA 1
ATOM 3562 C C . LEU A 1 436 ? -31.286 -6.234 37.543 1.00 94.88 436 LEU A C 1
ATOM 3564 O O . LEU A 1 436 ? -31.720 -6.651 38.616 1.00 94.88 436 LEU A O 1
ATOM 3568 N N . PRO A 1 437 ? -32.093 -5.784 36.569 1.00 94.75 437 PRO A N 1
ATOM 3569 C CA . PRO A 1 437 ? -33.524 -6.075 36.554 1.00 94.75 437 PRO A CA 1
ATOM 3570 C C . PRO A 1 437 ? -33.785 -7.587 36.501 1.00 94.75 437 PRO A C 1
ATOM 3572 O O . PRO A 1 437 ? -33.032 -8.303 35.846 1.00 94.75 437 PRO A O 1
ATOM 3575 N N . ASP A 1 438 ? -34.874 -8.057 37.116 1.00 92.50 438 ASP A N 1
ATOM 3576 C CA . ASP A 1 438 ? -35.180 -9.494 37.260 1.00 92.50 438 ASP A CA 1
ATOM 3577 C C . ASP A 1 438 ? -35.252 -10.263 35.926 1.00 92.50 438 ASP A C 1
ATOM 3579 O O . ASP A 1 438 ? -34.953 -11.452 35.868 1.00 92.50 438 ASP A O 1
ATOM 3583 N N . ASN A 1 439 ? -35.643 -9.592 34.841 1.00 94.81 439 ASN A N 1
ATOM 3584 C CA . ASN A 1 439 ? -35.767 -10.161 33.496 1.00 94.81 439 ASN A CA 1
ATOM 3585 C C . ASN A 1 439 ? -34.495 -10.035 32.639 1.00 94.81 439 ASN A C 1
ATOM 3587 O O . ASN A 1 439 ? -34.521 -10.421 31.470 1.00 94.81 439 ASN A O 1
ATOM 3591 N N . ILE A 1 440 ? -33.413 -9.467 33.177 1.00 97.75 440 ILE A N 1
ATOM 3592 C CA . ILE A 1 440 ? -32.175 -9.213 32.439 1.00 97.75 440 ILE A CA 1
ATOM 3593 C C . ILE A 1 440 ? -31.041 -10.066 32.991 1.00 97.75 440 ILE A C 1
ATOM 3595 O O . ILE A 1 440 ? -30.703 -10.009 34.172 1.00 97.75 440 ILE A O 1
ATOM 3599 N N . THR A 1 441 ? -30.386 -10.796 32.095 1.00 97.44 441 THR A N 1
ATOM 3600 C CA . THR A 1 441 ? -29.135 -11.502 32.377 1.00 97.44 441 THR A CA 1
ATOM 3601 C C . THR A 1 441 ? -27.968 -10.832 31.658 1.00 97.44 441 THR A C 1
ATOM 3603 O O . THR A 1 441 ? -28.157 -10.017 30.751 1.00 97.44 441 THR A O 1
ATOM 3606 N N . THR A 1 442 ? -26.742 -11.138 32.083 1.00 97.25 442 THR A N 1
ATOM 3607 C CA . THR A 1 442 ? -25.526 -10.569 31.490 1.00 97.25 442 THR A CA 1
ATOM 3608 C C . THR A 1 442 ? -24.538 -11.663 31.142 1.00 97.25 442 THR A C 1
ATOM 3610 O O . THR A 1 442 ? -24.227 -12.490 31.999 1.00 97.25 442 THR A O 1
ATOM 3613 N N . LYS A 1 443 ? -23.995 -11.631 29.926 1.00 96.12 443 LYS A N 1
ATOM 3614 C CA . LYS A 1 443 ? -22.910 -12.521 29.490 1.00 96.12 443 LYS A CA 1
ATOM 3615 C C . LYS A 1 443 ? -21.960 -11.790 28.546 1.00 96.12 443 LYS A C 1
ATOM 3617 O O . LYS A 1 443 ? -22.285 -10.710 28.045 1.00 96.12 443 LYS A O 1
ATOM 3622 N N . ASP A 1 444 ? -20.782 -12.369 28.339 1.00 97.25 444 ASP A N 1
ATOM 3623 C CA . ASP A 1 444 ? -19.953 -12.011 27.191 1.00 97.25 444 ASP A CA 1
ATOM 3624 C C . ASP A 1 444 ? -20.706 -12.322 25.893 1.00 97.25 444 ASP A C 1
ATOM 3626 O O . ASP A 1 444 ? -21.479 -13.280 25.811 1.00 97.25 444 ASP A O 1
ATOM 3630 N N . LEU A 1 445 ? -20.486 -11.477 24.895 1.00 98.06 445 LEU A N 1
ATOM 3631 C CA . LEU A 1 445 ? -20.834 -11.756 23.514 1.00 98.06 445 LEU A CA 1
ATOM 3632 C C . LEU A 1 445 ? -19.938 -12.885 22.989 1.00 98.06 445 LEU A C 1
ATOM 3634 O O . LEU A 1 445 ? -18.789 -13.034 23.398 1.00 98.06 445 LEU A O 1
ATOM 3638 N N . ASP A 1 446 ? -20.467 -13.631 22.031 1.00 96.94 446 ASP A N 1
ATOM 3639 C CA . ASP A 1 446 ? -19.709 -14.536 21.168 1.00 96.94 446 ASP A CA 1
ATOM 3640 C C . ASP A 1 446 ? -19.821 -14.071 19.704 1.00 96.94 446 ASP A C 1
ATOM 3642 O O . ASP A 1 446 ? -20.595 -13.159 19.386 1.00 96.94 446 ASP A O 1
ATOM 3646 N N . GLU A 1 447 ? -19.053 -14.682 18.800 1.00 96.50 447 GLU A N 1
ATOM 3647 C CA . GLU A 1 447 ? -18.996 -14.262 17.393 1.00 96.50 447 GLU A CA 1
ATOM 3648 C C . GLU A 1 447 ? -20.352 -14.314 16.665 1.00 96.50 447 GLU A C 1
ATOM 3650 O O . GLU A 1 447 ? -20.521 -13.601 15.674 1.00 96.50 447 GLU A O 1
ATOM 3655 N N . SER A 1 448 ? -21.335 -15.087 17.151 1.00 96.94 448 SER A N 1
ATOM 3656 C CA . SER A 1 448 ? -22.677 -15.132 16.548 1.00 96.94 448 SER A CA 1
ATOM 3657 C C . SER A 1 448 ? -23.444 -13.815 16.710 1.00 96.94 448 SER A C 1
ATOM 3659 O O . SER A 1 448 ? -24.323 -13.505 15.912 1.00 96.94 448 SER A O 1
ATOM 3661 N N . HIS A 1 449 ? -23.062 -12.988 17.685 1.00 97.94 449 HIS A N 1
ATOM 3662 C CA . HIS A 1 449 ? -23.664 -11.676 17.915 1.00 97.94 449 HIS A CA 1
ATOM 3663 C C . HIS A 1 449 ? -23.040 -10.568 17.048 1.00 97.94 449 HIS A C 1
ATOM 3665 O O . HIS A 1 449 ? -23.550 -9.445 17.018 1.00 97.94 449 HIS A O 1
ATOM 3671 N N . ALA A 1 450 ? -21.930 -10.845 16.352 1.00 97.06 450 ALA A N 1
ATOM 3672 C CA . ALA A 1 450 ? -21.178 -9.827 15.622 1.00 97.06 450 ALA A CA 1
ATOM 3673 C C . ALA A 1 450 ? -21.996 -9.168 14.505 1.00 97.06 450 ALA A C 1
ATOM 3675 O O . ALA A 1 450 ? -21.891 -7.959 14.308 1.00 97.06 450 ALA A O 1
ATOM 3676 N N . GLU A 1 451 ? -22.842 -9.936 13.815 1.00 96.06 451 GLU A N 1
ATOM 3677 C CA . GLU A 1 451 ? -23.716 -9.420 12.759 1.00 96.06 451 GLU A CA 1
ATOM 3678 C C . GLU A 1 451 ? -24.700 -8.374 13.310 1.00 96.06 451 GLU A C 1
ATOM 3680 O O . GLU A 1 451 ? -24.812 -7.278 12.759 1.00 96.06 451 GLU A O 1
ATOM 3685 N N . GLN A 1 452 ? -25.361 -8.663 14.439 1.00 97.06 452 GLN A N 1
ATOM 3686 C CA . GLN A 1 452 ? -26.292 -7.730 15.084 1.00 97.06 452 GLN A CA 1
ATOM 3687 C C . GLN A 1 452 ? -25.588 -6.426 15.479 1.00 97.06 452 GLN A C 1
ATOM 3689 O O . GLN A 1 452 ? -26.077 -5.338 15.169 1.00 97.06 452 GLN A O 1
ATOM 3694 N N . VAL A 1 453 ? -24.412 -6.532 16.106 1.00 96.50 453 VAL A N 1
ATOM 3695 C CA . VAL A 1 453 ? -23.597 -5.372 16.497 1.00 96.50 453 VAL A CA 1
ATOM 3696 C C . VAL A 1 453 ? -23.178 -4.558 15.268 1.00 96.50 453 VAL A C 1
ATOM 3698 O O . VAL A 1 453 ? -23.286 -3.330 15.273 1.00 96.50 453 VAL A O 1
ATOM 3701 N N . ASN A 1 454 ? -22.731 -5.226 14.202 1.00 93.94 454 ASN A N 1
ATOM 3702 C CA . ASN A 1 454 ? -22.263 -4.573 12.984 1.00 93.94 454 ASN A CA 1
ATOM 3703 C C . ASN A 1 454 ? -23.394 -3.875 12.216 1.00 93.94 454 ASN A C 1
ATOM 3705 O O . ASN A 1 454 ? -23.211 -2.781 11.683 1.00 93.94 454 ASN A O 1
ATOM 3709 N N . ASN A 1 455 ? -24.587 -4.473 12.184 1.00 92.44 455 ASN A N 1
ATOM 3710 C CA . ASN A 1 455 ? -25.717 -3.978 11.400 1.00 92.44 455 ASN A CA 1
ATOM 3711 C C . ASN A 1 455 ? -26.176 -2.574 11.794 1.00 92.44 455 ASN A C 1
ATOM 3713 O O . ASN A 1 455 ? -26.620 -1.813 10.923 1.00 92.44 455 ASN A O 1
ATOM 3717 N N . VAL A 1 456 ? -26.033 -2.233 13.075 1.00 90.06 456 VAL A N 1
ATOM 3718 C CA . VAL A 1 456 ? -26.410 -0.936 13.650 1.00 90.06 456 VAL A CA 1
ATOM 3719 C C . VAL A 1 456 ? -25.222 0.010 13.840 1.00 90.06 456 VAL A C 1
ATOM 3721 O O . VAL A 1 456 ? -25.409 1.128 14.319 1.00 90.06 456 VAL A O 1
ATOM 3724 N N . TRP A 1 457 ? -24.005 -0.402 13.467 1.00 86.62 457 TRP A N 1
ATOM 3725 C CA . TRP A 1 457 ? -22.828 0.455 13.560 1.00 86.62 457 TRP A CA 1
ATOM 3726 C C . TRP A 1 457 ? -22.853 1.514 12.442 1.00 86.62 457 TRP A C 1
ATOM 3728 O O . TRP A 1 457 ? -22.840 1.149 11.264 1.00 86.62 457 TRP A O 1
ATOM 3738 N N . PRO A 1 458 ? -22.857 2.829 12.757 1.00 82.44 458 PRO A N 1
ATOM 3739 C CA . PRO A 1 458 ? -22.954 3.874 11.730 1.00 82.44 458 PRO A CA 1
ATOM 3740 C C . PRO A 1 458 ? -21.790 3.892 10.735 1.00 82.44 458 PRO A C 1
ATOM 3742 O O . PRO A 1 458 ? -21.945 4.391 9.627 1.00 82.44 458 PRO A O 1
ATOM 3745 N N . HIS A 1 459 ? -20.641 3.339 11.127 1.00 79.06 459 HIS A N 1
ATOM 3746 C CA . HIS A 1 459 ? -19.426 3.279 10.312 1.00 79.06 459 HIS A CA 1
ATOM 3747 C C . HIS A 1 459 ? -19.186 1.885 9.717 1.00 79.06 459 HIS A C 1
ATOM 3749 O O . HIS A 1 459 ? -18.049 1.541 9.400 1.00 79.06 459 HIS A O 1
ATOM 3755 N N . LYS A 1 460 ? -20.232 1.055 9.602 1.00 82.19 460 LYS A N 1
ATOM 3756 C CA . LYS A 1 460 ? -20.107 -0.261 8.972 1.00 82.19 460 LYS A CA 1
ATOM 3757 C C . LYS A 1 460 ? -19.637 -0.127 7.523 1.00 82.19 460 LYS A C 1
ATOM 3759 O O . LYS A 1 460 ? -20.095 0.734 6.773 1.00 82.19 460 LYS A O 1
ATOM 3764 N N . CYS A 1 461 ? -18.742 -1.018 7.136 1.00 78.19 461 CYS A N 1
ATOM 3765 C CA . CYS A 1 461 ? -18.156 -1.105 5.804 1.00 78.19 461 CYS A CA 1
ATOM 3766 C C . CYS A 1 461 ? -17.826 -2.564 5.466 1.0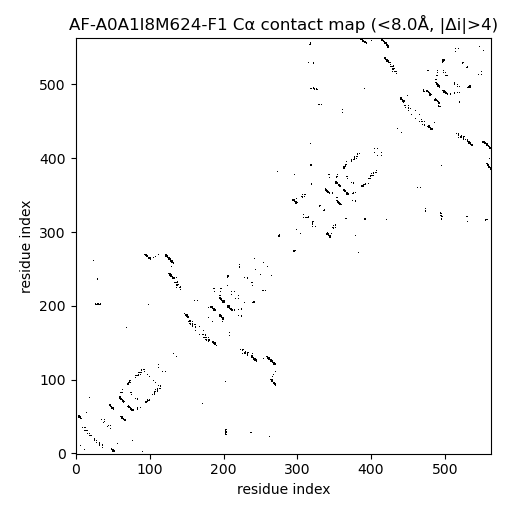0 78.19 461 CYS A C 1
ATOM 3768 O O . CYS A 1 461 ? -17.984 -3.459 6.303 1.00 78.19 461 CYS A O 1
ATOM 3770 N N . ASP A 1 462 ? -17.355 -2.833 4.255 1.00 74.25 462 ASP A N 1
ATOM 3771 C CA . ASP A 1 462 ? -16.935 -4.183 3.882 1.00 74.25 462 ASP A CA 1
ATOM 3772 C C . ASP A 1 462 ? -15.822 -4.683 4.822 1.00 74.25 462 ASP A C 1
ATOM 3774 O O . ASP A 1 462 ? -14.813 -4.016 5.038 1.00 74.25 462 ASP A O 1
ATOM 3778 N N . GLY A 1 463 ? -16.028 -5.856 5.430 1.00 78.88 463 GLY A N 1
ATOM 3779 C CA . GLY A 1 463 ? -15.104 -6.447 6.409 1.00 78.88 463 GLY A CA 1
ATOM 3780 C C . GLY A 1 463 ? -15.290 -5.992 7.866 1.00 78.88 463 GLY A C 1
ATOM 3781 O O . GLY A 1 463 ? -14.707 -6.605 8.762 1.00 78.88 463 GLY A O 1
ATOM 3782 N N . SER A 1 464 ? -16.141 -4.995 8.136 1.00 84.06 464 SER A N 1
ATOM 3783 C CA . SER A 1 464 ? -16.416 -4.503 9.501 1.00 84.06 464 SER A CA 1
ATOM 3784 C C . SER A 1 464 ? -16.969 -5.573 10.454 1.00 84.06 464 SER A C 1
ATOM 3786 O O . SER A 1 464 ? -16.602 -5.589 11.625 1.00 84.06 464 SER A O 1
ATOM 3788 N N . GLU A 1 465 ? -17.766 -6.530 9.970 1.00 91.44 465 GLU A N 1
ATOM 3789 C CA . GLU A 1 465 ? -18.262 -7.636 10.802 1.00 91.44 465 GLU A CA 1
ATOM 3790 C C . GLU A 1 465 ? -17.120 -8.519 11.323 1.00 91.44 465 GLU A C 1
ATOM 3792 O O . GLU A 1 465 ? -17.106 -8.882 12.497 1.00 91.44 465 GLU A O 1
ATOM 3797 N N . ASN A 1 466 ? -16.120 -8.820 10.487 1.00 91.25 466 ASN A N 1
ATOM 3798 C CA . ASN A 1 466 ? -14.951 -9.594 10.913 1.00 91.25 466 ASN A CA 1
ATOM 3799 C C . ASN A 1 466 ? -14.135 -8.833 11.963 1.00 91.25 466 ASN A C 1
ATOM 3801 O O . ASN A 1 466 ? -13.637 -9.435 12.913 1.00 91.25 466 ASN A O 1
ATOM 3805 N N . PHE A 1 467 ? -14.065 -7.504 11.842 1.00 90.50 467 PHE A N 1
ATOM 3806 C CA . PHE A 1 467 ? -13.452 -6.663 12.865 1.00 90.50 467 PHE A CA 1
ATOM 3807 C C . PHE A 1 467 ? -14.217 -6.759 14.189 1.00 90.50 467 PHE A C 1
ATOM 3809 O O . PHE A 1 467 ? -13.607 -6.939 15.239 1.00 90.50 467 PHE A O 1
ATOM 3816 N N . VAL A 1 468 ? -15.552 -6.721 14.150 1.00 95.25 468 VAL A N 1
ATOM 3817 C CA . VAL A 1 468 ? -16.392 -6.917 15.340 1.00 95.25 468 VAL A CA 1
ATOM 3818 C C . VAL A 1 468 ? -16.197 -8.314 15.942 1.00 95.25 468 VAL A C 1
ATOM 3820 O O . VAL A 1 468 ? -16.032 -8.410 17.157 1.00 95.25 468 VAL A O 1
ATOM 3823 N N . LYS A 1 469 ? -16.135 -9.380 15.128 1.00 96.25 469 LYS A N 1
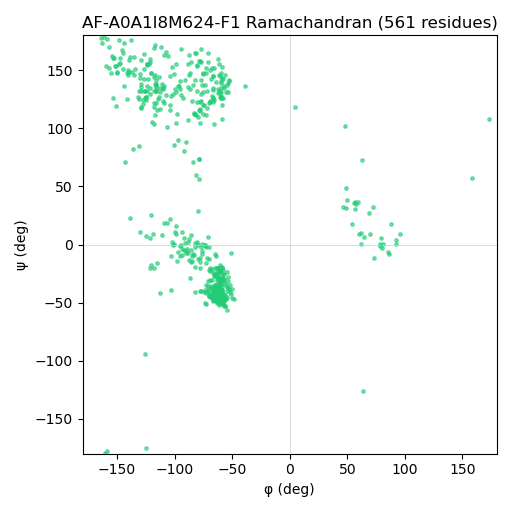ATOM 3824 C CA . LYS A 1 469 ? -15.820 -10.745 15.598 1.00 96.25 469 LYS A CA 1
ATOM 3825 C C . LYS A 1 469 ? -14.487 -10.786 16.335 1.00 96.25 469 LYS A C 1
ATOM 3827 O O . LYS A 1 469 ? -14.426 -11.296 17.449 1.00 96.25 469 LYS A O 1
ATOM 3832 N N . MET A 1 470 ? -13.448 -10.177 15.761 1.00 94.88 470 MET A N 1
ATOM 3833 C CA . MET A 1 470 ? -12.139 -10.071 16.405 1.00 94.88 470 MET A CA 1
ATOM 3834 C C . MET A 1 470 ? -12.227 -9.331 17.748 1.00 94.88 470 MET A C 1
ATOM 3836 O O . MET A 1 470 ? -11.657 -9.799 18.729 1.00 94.88 470 MET A O 1
ATOM 3840 N N . LEU A 1 471 ? -12.954 -8.209 17.828 1.00 95.56 471 LEU A N 1
ATOM 3841 C CA . LEU A 1 471 ? -13.126 -7.483 19.093 1.00 95.56 471 LEU A CA 1
ATOM 3842 C C . LEU A 1 471 ? -13.859 -8.318 20.149 1.00 95.56 471 LEU A C 1
ATOM 3844 O O . LEU A 1 471 ? -13.480 -8.270 21.313 1.00 95.56 471 LEU A O 1
ATOM 3848 N N . ILE A 1 472 ? -14.890 -9.070 19.761 1.00 97.19 472 ILE A N 1
ATOM 3849 C CA . ILE A 1 472 ? -15.630 -9.951 20.674 1.00 97.19 472 ILE A CA 1
ATOM 3850 C C . ILE A 1 472 ? -14.740 -11.095 21.170 1.00 97.19 472 ILE A C 1
ATOM 3852 O O . ILE A 1 472 ? -14.770 -11.427 22.350 1.00 97.19 472 ILE A O 1
ATOM 3856 N N . ARG A 1 473 ? -13.929 -11.678 20.285 1.00 95.31 473 ARG A N 1
ATOM 3857 C CA . ARG A 1 473 ? -13.058 -12.809 20.612 1.00 95.31 473 ARG A CA 1
ATOM 3858 C C . ARG A 1 473 ? -11.862 -12.415 21.480 1.00 95.31 473 ARG A C 1
ATOM 3860 O O . ARG A 1 473 ? -11.524 -13.140 22.408 1.00 95.31 473 ARG A O 1
ATOM 3867 N N . LEU A 1 474 ? -11.227 -11.278 21.188 1.00 94.12 474 LEU A N 1
ATOM 3868 C CA . LEU A 1 474 ? -9.965 -10.860 21.815 1.00 94.12 474 LEU A CA 1
ATOM 3869 C C . LEU A 1 474 ? -10.132 -9.920 23.016 1.00 94.12 474 LEU A C 1
ATOM 3871 O O . LEU A 1 474 ? -9.139 -9.507 23.620 1.00 94.12 474 LEU A O 1
ATOM 3875 N N . HIS A 1 475 ? -11.360 -9.541 23.365 1.00 92.75 475 HIS A N 1
ATOM 3876 C CA . HIS A 1 475 ? -11.623 -8.680 24.509 1.00 92.75 475 HIS A CA 1
ATOM 3877 C C . HIS A 1 475 ? -12.848 -9.105 25.305 1.00 92.75 475 HIS A C 1
ATOM 3879 O O . HIS A 1 475 ? -13.786 -9.712 24.800 1.00 92.75 475 HIS A O 1
ATOM 3885 N N . LYS A 1 476 ? -12.878 -8.650 26.563 1.00 93.69 476 LYS A N 1
ATOM 3886 C CA . LYS A 1 476 ? -14.108 -8.616 27.347 1.00 93.69 476 LYS A CA 1
ATOM 3887 C C . LYS A 1 476 ? -15.186 -7.843 26.590 1.00 93.69 476 LYS A C 1
ATOM 3889 O O . LYS A 1 476 ? -14.950 -6.737 26.092 1.00 93.69 476 LYS A O 1
ATOM 3894 N N . SER A 1 477 ? -16.394 -8.385 26.614 1.00 97.06 477 SER A N 1
ATOM 3895 C CA . SER A 1 477 ? -17.600 -7.698 26.186 1.00 97.06 477 SER A CA 1
ATOM 3896 C C . SER A 1 477 ? -18.659 -7.737 27.294 1.00 97.06 477 SER A C 1
ATOM 3898 O O . SER A 1 477 ? -18.552 -8.444 28.298 1.00 97.06 477 SER A O 1
ATOM 3900 N N . VAL A 1 478 ? -19.672 -6.889 27.181 1.00 98.19 478 VAL A N 1
ATOM 3901 C CA . VAL A 1 478 ? -20.854 -6.960 28.040 1.00 98.19 478 VAL A CA 1
ATOM 3902 C C . VAL A 1 478 ? -22.061 -6.951 27.128 1.00 98.19 478 VAL A C 1
ATOM 3904 O O . VAL A 1 478 ? -22.276 -5.961 26.436 1.00 98.19 478 VAL A O 1
ATOM 3907 N N . GLY A 1 479 ? -22.843 -8.026 27.145 1.00 98.31 479 GLY A N 1
ATOM 3908 C CA . GLY A 1 479 ? -24.180 -8.083 26.565 1.00 98.31 479 GLY A CA 1
ATOM 3909 C C . GLY A 1 479 ? -25.239 -8.193 27.661 1.00 98.31 479 GLY A C 1
ATOM 3910 O O . GLY A 1 479 ? -25.062 -8.928 28.635 1.00 98.31 479 GLY A O 1
ATOM 3911 N N . LEU A 1 480 ? -26.334 -7.450 27.507 1.00 98.50 480 LEU A N 1
ATOM 3912 C CA . LEU A 1 480 ? -27.543 -7.562 28.320 1.00 98.50 480 LEU A CA 1
ATOM 3913 C C . LEU A 1 480 ? -28.590 -8.345 27.534 1.00 98.50 480 LEU A C 1
ATOM 3915 O O . LEU A 1 480 ? -28.875 -7.996 26.386 1.00 98.50 480 LEU A O 1
ATOM 3919 N N . PHE A 1 481 ? -29.172 -9.363 28.163 1.00 98.25 481 PHE A N 1
ATOM 3920 C CA . PHE A 1 481 ? -30.080 -10.302 27.516 1.00 98.25 481 PHE A CA 1
ATOM 3921 C C . PHE A 1 481 ? -31.430 -10.364 28.222 1.00 98.25 481 PHE A C 1
ATOM 3923 O O . PHE A 1 481 ? -31.486 -10.513 29.442 1.00 98.25 481 PHE A O 1
ATOM 3930 N N . GLU A 1 482 ? -32.509 -10.284 27.446 1.00 96.94 482 GLU A N 1
ATOM 3931 C CA . GLU A 1 482 ? -33.877 -10.564 27.893 1.00 96.94 482 GLU A CA 1
ATOM 3932 C C . GLU A 1 482 ? -34.310 -11.913 27.301 1.00 96.94 482 GLU A C 1
ATOM 3934 O O . GLU A 1 482 ? -34.611 -12.021 26.107 1.00 96.94 482 GLU A O 1
ATOM 3939 N N . GLY A 1 483 ? -34.266 -12.967 28.122 1.00 94.75 483 GLY A N 1
ATOM 3940 C CA . GLY A 1 483 ? -34.234 -14.341 27.611 1.00 94.75 483 GLY A CA 1
ATOM 3941 C C . GLY A 1 483 ? -32.946 -14.581 26.815 1.00 94.75 483 GLY A C 1
ATOM 3942 O O . GLY A 1 483 ? -31.862 -14.287 27.312 1.00 94.75 483 GLY A O 1
ATOM 3943 N N . ASP A 1 484 ? -33.071 -15.053 25.573 1.00 93.94 484 ASP A N 1
ATOM 3944 C CA . ASP A 1 484 ? -31.936 -15.263 24.659 1.00 93.94 484 ASP A CA 1
ATOM 3945 C C . ASP A 1 484 ? -31.632 -14.048 23.764 1.00 93.94 484 ASP A C 1
ATOM 3947 O O . ASP A 1 484 ? -30.647 -14.046 23.028 1.00 93.94 484 ASP A O 1
ATOM 3951 N N . ASN A 1 485 ? -32.451 -12.993 23.826 1.00 96.06 485 ASN A N 1
ATOM 3952 C CA . ASN A 1 485 ? -32.312 -11.835 22.945 1.00 96.06 485 ASN A CA 1
ATOM 3953 C C . ASN A 1 485 ? -31.295 -10.838 23.501 1.00 96.06 485 ASN A C 1
ATOM 3955 O O . ASN A 1 485 ? -31.478 -10.322 24.605 1.00 96.06 485 ASN A O 1
ATOM 3959 N N . LEU A 1 486 ? -30.270 -10.507 22.714 1.00 98.12 486 LEU A N 1
ATOM 3960 C CA . LEU A 1 486 ? -29.345 -9.420 23.023 1.00 98.12 486 LEU A CA 1
ATOM 3961 C C . LEU A 1 486 ? -30.048 -8.067 22.835 1.00 98.12 486 LEU A C 1
ATOM 3963 O O . LEU A 1 486 ? -30.442 -7.722 21.723 1.00 98.12 486 LEU A O 1
ATOM 3967 N N . VAL A 1 487 ? -30.180 -7.287 23.913 1.00 97.75 487 VAL A N 1
ATOM 3968 C CA . VAL A 1 487 ? -30.934 -6.014 23.917 1.00 97.75 487 VAL A CA 1
ATOM 3969 C C . VAL A 1 487 ? -30.072 -4.775 24.164 1.00 97.75 487 VAL A C 1
ATOM 3971 O O . VAL A 1 487 ? -30.510 -3.650 23.919 1.00 97.75 487 VAL A O 1
ATOM 3974 N N . ALA A 1 488 ? -28.851 -4.944 24.666 1.00 98.25 488 ALA A N 1
ATOM 3975 C CA . ALA A 1 488 ? -27.859 -3.878 24.775 1.00 98.25 488 ALA A CA 1
ATOM 3976 C C . ALA A 1 488 ? -26.460 -4.468 24.912 1.00 98.25 488 ALA A C 1
ATOM 3978 O O . ALA A 1 488 ? -26.306 -5.568 25.440 1.00 98.25 488 ALA A O 1
ATOM 3979 N N . TRP A 1 489 ? -25.439 -3.726 24.501 1.00 98.50 489 TRP A N 1
ATOM 3980 C CA . TRP A 1 489 ? -24.061 -4.192 24.603 1.00 98.50 489 TRP A CA 1
ATOM 3981 C C . TRP A 1 489 ? -23.048 -3.063 24.732 1.00 98.50 489 TRP A C 1
ATOM 3983 O O . TRP A 1 489 ? -23.317 -1.918 24.380 1.00 98.50 489 TRP A O 1
ATOM 3993 N N . CYS A 1 490 ? -21.860 -3.410 25.220 1.00 98.19 490 CYS A N 1
ATOM 3994 C CA . CYS A 1 490 ? -20.675 -2.564 25.261 1.00 98.19 490 CYS A CA 1
ATOM 3995 C C . CYS A 1 490 ? -19.443 -3.422 24.942 1.00 98.19 490 CYS A C 1
ATOM 3997 O O . CYS A 1 490 ? -19.221 -4.448 25.590 1.00 98.19 490 CYS A O 1
ATOM 3999 N N . LEU A 1 491 ? -18.653 -3.016 23.945 1.00 97.50 491 LEU A N 1
ATOM 4000 C CA . LEU A 1 491 ? -17.417 -3.695 23.551 1.00 97.50 491 LEU A CA 1
ATOM 4001 C C . LEU A 1 491 ? -16.199 -2.864 23.973 1.00 97.50 491 LEU A C 1
ATOM 4003 O O . LEU A 1 491 ? -16.298 -1.673 24.283 1.00 97.50 491 LEU A O 1
ATOM 4007 N N . ARG A 1 492 ? -15.024 -3.495 23.935 1.00 94.44 492 ARG A N 1
ATOM 4008 C CA . ARG A 1 492 ? -13.736 -2.825 24.115 1.00 94.44 492 ARG A CA 1
ATOM 4009 C C . ARG A 1 492 ? -13.025 -2.646 22.775 1.00 94.44 492 ARG A C 1
ATOM 4011 O O . ARG A 1 492 ? -12.862 -3.590 22.004 1.00 94.44 492 ARG A O 1
ATOM 4018 N N . ARG A 1 493 ? -12.608 -1.413 22.496 1.00 92.44 493 ARG A N 1
ATOM 4019 C CA . ARG A 1 493 ? -11.924 -0.997 21.263 1.00 92.44 493 ARG A CA 1
ATOM 4020 C C . ARG A 1 493 ? -10.425 -1.327 21.318 1.00 92.44 493 ARG A C 1
ATOM 4022 O O . ARG A 1 493 ? -9.899 -1.525 22.413 1.00 92.44 493 ARG A O 1
ATOM 4029 N N . PRO A 1 494 ? -9.710 -1.300 20.173 1.00 93.44 494 PRO A N 1
ATOM 4030 C CA . PRO A 1 494 ? -8.250 -1.470 20.145 1.00 93.44 494 PRO A CA 1
ATOM 4031 C C . PRO A 1 494 ? -7.514 -0.489 21.071 1.00 93.44 494 PRO A C 1
ATOM 4033 O O . PRO A 1 494 ? -6.502 -0.826 21.670 1.00 93.44 494 PRO A O 1
ATOM 4036 N N . LEU A 1 495 ? -8.079 0.708 21.254 1.00 92.56 495 LEU A N 1
ATOM 4037 C CA . LEU A 1 495 ? -7.531 1.749 22.124 1.00 92.56 495 LEU A CA 1
ATOM 4038 C C . LEU A 1 495 ? -7.623 1.428 23.628 1.00 92.56 495 LEU A C 1
ATOM 4040 O O . LEU A 1 495 ? -7.202 2.229 24.460 1.00 92.56 495 LEU A O 1
ATOM 4044 N N . GLY A 1 496 ? -8.220 0.291 23.990 1.00 92.00 496 GLY A N 1
ATOM 4045 C CA . GLY A 1 496 ? -8.531 -0.103 25.361 1.00 92.00 496 GLY A CA 1
ATOM 4046 C C . GLY A 1 496 ? -9.794 0.547 25.933 1.00 92.00 496 GLY A C 1
ATOM 4047 O O . GLY A 1 496 ? -10.191 0.199 27.045 1.00 92.00 496 GLY A O 1
ATOM 4048 N N . SER A 1 497 ? -10.439 1.439 25.176 1.00 93.56 497 SER A N 1
ATOM 4049 C CA . SER A 1 497 ? -11.630 2.183 25.583 1.00 93.56 497 SER A CA 1
ATOM 4050 C C . SER A 1 497 ? -12.938 1.434 25.336 1.00 93.56 497 SER A C 1
ATOM 4052 O O . SER A 1 497 ? -13.040 0.561 24.471 1.00 93.56 497 SER A O 1
ATOM 4054 N N . LEU A 1 498 ? -13.970 1.821 26.083 1.00 96.12 498 LEU A N 1
ATOM 4055 C CA . LEU A 1 498 ? -15.357 1.454 25.835 1.00 96.12 498 LEU A CA 1
ATOM 4056 C C . LEU A 1 498 ? -15.806 2.007 24.477 1.00 96.12 498 LEU A C 1
ATOM 4058 O O . LEU A 1 498 ? -15.592 3.185 24.159 1.00 96.12 498 LEU A O 1
ATOM 4062 N N . GLY A 1 499 ? -16.464 1.167 23.684 1.00 93.06 499 GLY A N 1
ATOM 4063 C CA . GLY A 1 499 ? -16.994 1.549 22.384 1.00 93.06 499 GLY A CA 1
ATOM 4064 C C . GLY A 1 499 ? -18.021 0.564 21.847 1.00 93.06 499 GLY A C 1
ATOM 4065 O O . GLY A 1 499 ? -18.348 -0.435 22.484 1.00 93.06 499 GLY A O 1
ATOM 4066 N N . LEU A 1 500 ? -18.570 0.900 20.676 1.00 93.62 500 LEU A N 1
ATOM 4067 C CA . LEU A 1 500 ? -19.705 0.193 20.068 1.00 93.62 500 LEU A CA 1
ATOM 4068 C C . LEU A 1 500 ? -20.856 -0.019 21.073 1.00 93.62 500 LEU A C 1
ATOM 4070 O O . LEU A 1 500 ? -21.569 -1.012 21.006 1.00 93.62 500 LEU A O 1
ATOM 4074 N N . LEU A 1 501 ? -21.016 0.912 22.022 1.00 96.50 501 LEU A N 1
ATOM 4075 C CA . LEU A 1 501 ? -22.105 0.901 22.989 1.00 96.50 501 LEU A CA 1
ATOM 4076 C C . LEU A 1 501 ? -23.416 1.145 22.252 1.00 96.50 501 LEU A C 1
ATOM 4078 O O . LEU A 1 501 ? -23.554 2.165 21.576 1.00 96.50 501 LEU A O 1
ATOM 4082 N N . GLN A 1 502 ? -24.381 0.255 22.443 1.00 96.38 502 GLN A N 1
ATOM 4083 C CA . GLN A 1 502 ? -25.696 0.393 21.836 1.00 96.38 502 GLN A CA 1
ATOM 4084 C C . GLN A 1 502 ? -26.768 -0.257 22.709 1.00 96.38 502 GLN A C 1
ATOM 4086 O O . GLN A 1 502 ? -26.511 -1.178 23.485 1.00 96.38 502 GLN A O 1
ATOM 4091 N N . VAL A 1 503 ? -27.987 0.257 22.579 1.00 96.50 503 VAL A N 1
ATOM 4092 C CA . VAL A 1 503 ? -29.203 -0.327 23.142 1.00 96.50 503 VAL A CA 1
ATOM 4093 C C . VAL A 1 503 ? -30.198 -0.474 22.002 1.00 96.50 503 VAL A C 1
ATOM 4095 O O . VAL A 1 503 ? -30.414 0.490 21.262 1.00 96.50 503 VAL A O 1
ATOM 4098 N N . GLU A 1 504 ? -30.810 -1.649 21.887 1.00 94.00 504 GLU A N 1
ATOM 4099 C CA . GLU A 1 504 ? -31.863 -1.900 20.908 1.00 94.00 504 GLU A CA 1
ATOM 4100 C C . GLU A 1 504 ? -32.971 -0.854 21.019 1.00 94.00 504 GLU A C 1
ATOM 4102 O O . GLU A 1 504 ? -33.346 -0.433 22.118 1.00 94.00 504 GLU A O 1
ATOM 4107 N N . ASN A 1 505 ? -33.515 -0.428 19.876 1.00 92.31 505 ASN A N 1
ATOM 4108 C CA . ASN A 1 505 ? -34.488 0.670 19.820 1.00 92.31 505 ASN A CA 1
ATOM 4109 C C . ASN A 1 505 ? -35.704 0.415 20.729 1.00 92.31 505 ASN A C 1
ATOM 4111 O O . ASN A 1 505 ? -36.204 1.334 21.377 1.00 92.31 505 ASN A O 1
ATOM 4115 N N . THR A 1 506 ? -36.130 -0.844 20.848 1.00 92.88 506 THR A N 1
ATOM 4116 C CA . THR A 1 506 ? -37.238 -1.305 21.702 1.00 92.88 506 THR A CA 1
ATOM 4117 C C . THR A 1 506 ? -36.932 -1.280 23.207 1.00 92.88 506 THR A C 1
ATOM 4119 O O . THR A 1 506 ? -37.838 -1.418 24.036 1.00 92.88 506 THR A O 1
ATOM 4122 N N . HIS A 1 507 ? -35.669 -1.084 23.593 1.00 94.56 507 HIS A N 1
ATOM 4123 C CA . HIS A 1 507 ? -35.189 -1.156 24.979 1.00 94.56 507 HIS A CA 1
ATOM 4124 C C . HIS A 1 507 ? -34.462 0.115 25.435 1.00 94.56 507 HIS A C 1
ATOM 4126 O O . HIS A 1 507 ? -33.942 0.178 26.554 1.00 94.56 507 HIS A O 1
ATOM 4132 N N . GLN A 1 508 ? -34.477 1.166 24.613 1.00 91.25 508 GLN A N 1
ATOM 4133 C CA . GLN A 1 508 ? -33.949 2.474 24.985 1.00 91.25 508 GLN A CA 1
ATOM 4134 C C . GLN A 1 508 ? -34.706 3.088 26.170 1.00 91.25 508 GLN A C 1
ATOM 4136 O O . GLN A 1 508 ? -35.833 2.724 26.496 1.00 91.25 508 GLN A O 1
ATOM 4141 N N . ARG A 1 509 ? -34.060 4.050 26.841 1.00 91.44 509 ARG A N 1
ATOM 4142 C CA . ARG A 1 509 ? -34.598 4.785 28.008 1.00 91.44 509 ARG A CA 1
ATOM 4143 C C . ARG A 1 509 ? -34.920 3.922 29.242 1.00 91.44 509 ARG A C 1
ATOM 4145 O O . ARG A 1 509 ? -35.421 4.457 30.222 1.00 91.44 509 ARG A O 1
ATOM 4152 N N . LYS A 1 510 ? -34.522 2.644 29.260 1.00 93.75 510 LYS A N 1
ATOM 4153 C CA . LYS A 1 510 ? -34.598 1.741 30.429 1.00 93.75 510 LYS A CA 1
ATOM 4154 C C . LYS A 1 510 ? -33.330 1.735 31.304 1.00 93.75 510 LYS A C 1
ATOM 4156 O O . LYS A 1 510 ? -33.201 0.932 32.217 1.00 93.75 510 LYS A O 1
ATOM 4161 N N . GLY A 1 511 ? -32.356 2.602 31.009 1.00 94.62 511 GLY A N 1
ATOM 4162 C CA . GLY A 1 511 ? -31.072 2.668 31.729 1.00 94.62 511 GLY A CA 1
ATOM 4163 C C . GLY A 1 511 ? -30.037 1.609 31.321 1.00 94.62 511 GLY A C 1
ATOM 4164 O O . GLY A 1 511 ? -28.959 1.559 31.911 1.00 94.62 511 GLY A O 1
ATOM 4165 N N . PHE A 1 512 ? -30.324 0.798 30.298 1.00 97.12 512 PHE A N 1
ATOM 4166 C CA . PHE A 1 512 ? -29.484 -0.327 29.866 1.00 97.12 512 PHE A CA 1
ATOM 4167 C C . PHE A 1 512 ? -28.109 0.081 29.335 1.00 97.12 512 PHE A C 1
ATOM 4169 O O . PHE A 1 512 ? -27.123 -0.565 29.672 1.00 97.12 512 PHE A O 1
ATOM 4176 N N . GLY A 1 513 ? -28.004 1.200 28.611 1.00 96.50 513 GLY A N 1
ATOM 4177 C CA . GLY A 1 513 ? -26.700 1.718 28.178 1.00 96.50 513 GLY A CA 1
ATOM 4178 C C . GLY A 1 513 ? -25.797 2.043 29.371 1.00 96.50 513 GLY A C 1
ATOM 4179 O O . GLY A 1 513 ? -24.651 1.607 29.438 1.00 96.50 513 GLY A O 1
ATOM 4180 N N . SER A 1 514 ? -26.347 2.716 30.386 1.00 97.31 514 SER A N 1
ATOM 4181 C CA . SER A 1 514 ? -25.615 3.005 31.619 1.00 97.31 514 SER A CA 1
ATOM 4182 C C . SER A 1 514 ? -25.265 1.743 32.406 1.00 97.31 514 SER A C 1
ATOM 4184 O O . SER A 1 514 ? -24.207 1.692 33.023 1.00 97.31 514 SER A O 1
ATOM 4186 N N . LEU A 1 515 ? -26.141 0.735 32.407 1.00 98.06 515 LEU A N 1
ATOM 4187 C CA . LEU A 1 515 ? -25.879 -0.544 33.064 1.00 98.06 515 LEU A CA 1
ATOM 4188 C C . LEU A 1 515 ? -24.714 -1.288 32.393 1.00 98.06 515 LEU A C 1
ATOM 4190 O O . LEU A 1 515 ? -23.791 -1.694 33.093 1.00 98.06 515 LEU A O 1
ATOM 4194 N N . ALA A 1 516 ? -24.711 -1.387 31.059 1.00 98.00 516 ALA A N 1
ATOM 4195 C CA . ALA A 1 516 ? -23.626 -2.008 30.298 1.00 98.00 516 ALA A CA 1
ATOM 4196 C C . ALA A 1 516 ? -22.282 -1.289 30.518 1.00 98.00 516 ALA A C 1
ATOM 4198 O O . ALA A 1 516 ? -21.261 -1.940 30.738 1.00 98.00 516 ALA A O 1
ATOM 4199 N N . VAL A 1 517 ? -22.286 0.051 30.542 1.00 98.19 517 VAL A N 1
ATOM 4200 C CA . VAL A 1 517 ? -21.090 0.848 30.864 1.00 98.19 517 VAL A CA 1
ATOM 4201 C C . VAL A 1 517 ? -20.600 0.582 32.283 1.00 98.19 517 VAL A C 1
ATOM 4203 O O . VAL A 1 517 ? -19.412 0.341 32.450 1.00 98.19 517 VAL A O 1
ATOM 4206 N N . ARG A 1 518 ? -21.472 0.585 33.303 1.00 98.25 518 ARG A N 1
ATOM 4207 C CA . ARG A 1 518 ? -21.056 0.315 34.694 1.00 98.25 518 ARG A CA 1
ATOM 4208 C C . ARG A 1 518 ? -20.477 -1.088 34.866 1.00 98.25 518 ARG A C 1
ATOM 4210 O O . ARG A 1 518 ? -19.460 -1.227 35.536 1.00 98.25 518 ARG A O 1
ATOM 4217 N N . LEU A 1 519 ? -21.094 -2.098 34.248 1.00 98.06 519 LEU A N 1
ATOM 4218 C CA . LEU A 1 519 ? -20.596 -3.480 34.235 1.00 98.06 519 LEU A CA 1
ATOM 4219 C C . LEU A 1 519 ? -19.186 -3.559 33.652 1.00 98.06 519 LEU A C 1
ATOM 4221 O O . LEU A 1 519 ? -18.281 -4.076 34.303 1.00 98.06 519 LEU A O 1
ATOM 4225 N N . MET A 1 520 ? -18.985 -3.000 32.456 1.00 97.81 520 MET A N 1
ATOM 4226 C CA . MET A 1 520 ? -17.677 -3.033 31.808 1.00 97.81 520 MET A CA 1
ATOM 4227 C C . MET A 1 520 ? -16.644 -2.196 32.569 1.00 97.81 520 MET A C 1
ATOM 4229 O O . MET A 1 520 ? -15.531 -2.650 32.802 1.00 97.81 520 MET A O 1
ATOM 4233 N N . ALA A 1 521 ? -17.009 -0.989 33.003 1.00 97.88 521 ALA A N 1
ATOM 4234 C CA . ALA A 1 521 ? -16.128 -0.098 33.750 1.00 97.88 521 ALA A CA 1
ATOM 4235 C C . ALA A 1 521 ? -15.646 -0.722 35.063 1.00 97.88 521 ALA A C 1
ATOM 4237 O O . ALA A 1 521 ? -14.460 -0.643 35.378 1.00 97.88 521 ALA A O 1
ATOM 4238 N N . LYS A 1 522 ? -16.549 -1.373 35.805 1.00 97.81 522 LYS A N 1
ATOM 4239 C CA . LYS A 1 522 ? -16.197 -2.071 37.040 1.00 97.81 522 LYS A CA 1
ATOM 4240 C C . LYS A 1 522 ? -15.262 -3.247 36.770 1.00 97.81 522 LYS A C 1
ATOM 4242 O O . LYS A 1 522 ? -14.242 -3.349 37.441 1.00 97.81 522 LYS A O 1
ATOM 4247 N N . PHE A 1 523 ? -15.541 -4.052 35.740 1.00 96.75 523 PHE A N 1
ATOM 4248 C CA . PHE A 1 523 ? -14.646 -5.133 35.316 1.00 96.75 523 PHE A CA 1
ATOM 4249 C C . PHE A 1 523 ? -13.242 -4.614 34.971 1.00 96.75 523 PHE A C 1
ATOM 4251 O O . PHE A 1 523 ? -12.251 -5.163 35.447 1.00 96.75 523 PHE A O 1
ATOM 4258 N N . LEU A 1 524 ? -13.138 -3.547 34.169 1.00 95.81 524 LEU A N 1
ATOM 4259 C CA . LEU A 1 524 ? -11.845 -2.955 33.808 1.00 95.81 524 LEU A CA 1
ATOM 4260 C C . LEU A 1 524 ? -11.088 -2.478 35.056 1.00 95.81 524 LEU A C 1
ATOM 4262 O O . LEU A 1 524 ? -9.912 -2.794 35.213 1.00 95.81 524 LEU A O 1
ATOM 4266 N N . ALA A 1 525 ? -11.776 -1.806 35.981 1.00 96.31 525 ALA A N 1
ATOM 4267 C CA . ALA A 1 525 ? -11.183 -1.338 37.228 1.00 96.31 525 ALA A CA 1
ATOM 4268 C C . ALA A 1 525 ? -10.715 -2.490 38.142 1.00 96.31 525 ALA A C 1
ATOM 4270 O O . ALA A 1 525 ? -9.625 -2.428 38.715 1.00 96.31 525 ALA A O 1
ATOM 4271 N N . GLU A 1 526 ? -11.499 -3.564 38.263 1.00 97.19 526 GLU A N 1
ATOM 4272 C CA . GLU A 1 526 ? -11.138 -4.769 39.027 1.00 97.19 526 GLU A CA 1
ATOM 4273 C C . GLU A 1 526 ? -9.886 -5.459 38.465 1.00 97.19 526 GLU A C 1
ATOM 4275 O O . GLU A 1 526 ? -9.110 -6.021 39.234 1.00 97.19 526 GLU A O 1
ATOM 4280 N N . ASN A 1 527 ? -9.645 -5.336 37.157 1.00 94.69 527 ASN A N 1
ATOM 4281 C CA . ASN A 1 527 ? -8.502 -5.921 36.450 1.00 94.69 527 ASN A CA 1
ATOM 4282 C C . ASN A 1 527 ? -7.344 -4.932 36.206 1.00 94.69 527 ASN A C 1
ATOM 4284 O O . ASN A 1 527 ? -6.477 -5.204 35.381 1.00 94.69 527 ASN A O 1
ATOM 4288 N N . ASP A 1 528 ? -7.330 -3.796 36.912 1.00 91.56 528 ASP A N 1
ATOM 4289 C CA . ASP A 1 528 ? -6.274 -2.771 36.830 1.00 91.56 528 ASP A CA 1
ATOM 4290 C C . ASP A 1 528 ? -6.056 -2.199 35.413 1.00 91.56 528 ASP A C 1
ATOM 4292 O O . ASP A 1 528 ? -4.948 -1.868 34.994 1.00 91.56 528 ASP A O 1
ATOM 4296 N N . LEU A 1 529 ? -7.147 -2.081 34.651 1.00 91.94 529 LEU A N 1
ATOM 4297 C CA . LEU A 1 529 ? -7.169 -1.461 33.331 1.00 91.94 529 LEU A CA 1
ATOM 4298 C C . LEU A 1 529 ? -7.783 -0.060 33.402 1.00 91.94 529 LEU A C 1
ATOM 4300 O O . LEU A 1 529 ? -8.750 0.180 34.128 1.00 91.94 529 LEU A O 1
ATOM 4304 N N . GLU A 1 530 ? -7.260 0.856 32.584 1.00 92.38 530 GLU A N 1
ATOM 4305 C CA . GLU A 1 530 ? -7.805 2.210 32.463 1.00 92.38 530 GLU A CA 1
ATOM 4306 C C . GLU A 1 530 ? -9.254 2.194 31.968 1.00 92.38 530 GLU A C 1
ATOM 4308 O O . GLU A 1 530 ? -9.591 1.563 30.960 1.00 92.38 530 GLU A O 1
ATOM 4313 N N . VAL A 1 531 ? -10.110 2.952 32.652 1.00 94.56 531 VAL A N 1
ATOM 4314 C CA . VAL A 1 531 ? -11.534 3.042 32.329 1.00 94.56 531 VAL A CA 1
ATOM 4315 C C . VAL A 1 531 ? -11.779 4.282 31.479 1.00 94.56 531 VAL A C 1
ATOM 4317 O O . VAL A 1 531 ? -12.038 5.377 31.979 1.00 94.56 531 VAL A O 1
ATOM 4320 N N . THR A 1 532 ? -11.692 4.098 30.164 1.00 94.50 532 THR A N 1
ATOM 4321 C CA . THR A 1 532 ? -11.847 5.170 29.172 1.00 94.50 532 THR A CA 1
ATOM 4322 C C . THR A 1 532 ? -12.984 4.886 28.202 1.00 94.50 532 THR A C 1
ATOM 4324 O O . THR A 1 532 ? -13.358 3.734 28.006 1.00 94.50 532 THR A O 1
ATOM 4327 N N . ALA A 1 533 ? -13.543 5.913 27.567 1.00 94.81 533 ALA A N 1
ATOM 4328 C CA . ALA A 1 533 ? -14.585 5.764 26.555 1.00 94.81 533 ALA A CA 1
ATOM 4329 C C . ALA A 1 533 ? -14.407 6.760 25.408 1.00 94.81 533 ALA A C 1
ATOM 4331 O O . ALA A 1 533 ? -13.968 7.889 25.618 1.00 94.81 533 ALA A O 1
ATOM 4332 N N . THR A 1 534 ? -14.796 6.344 24.200 1.00 92.69 534 THR A N 1
ATOM 4333 C CA . THR A 1 534 ? -14.832 7.227 23.021 1.00 92.69 534 THR A CA 1
ATOM 4334 C C . THR A 1 534 ? -16.262 7.556 22.641 1.00 92.69 534 THR A C 1
ATOM 4336 O O . THR A 1 534 ? -17.073 6.648 22.455 1.00 92.69 534 THR A O 1
ATOM 4339 N N . VAL A 1 535 ? -16.564 8.844 22.483 1.00 92.38 535 VAL A N 1
ATOM 4340 C CA . VAL A 1 535 ? -17.883 9.326 22.057 1.00 92.38 535 VAL A CA 1
ATOM 4341 C C . VAL A 1 535 ? -17.710 10.232 20.846 1.00 92.38 535 VAL A C 1
ATOM 4343 O O . VAL A 1 535 ? -16.926 11.172 20.892 1.00 92.38 535 VAL A O 1
ATOM 4346 N N . VAL A 1 536 ? -18.416 9.951 19.749 1.00 90.38 536 VAL A N 1
ATOM 4347 C CA . VAL A 1 536 ? -18.391 10.815 18.556 1.00 90.38 536 VAL A CA 1
ATOM 4348 C C . VAL A 1 536 ? -18.873 12.215 18.923 1.00 90.38 536 VAL A C 1
ATOM 4350 O O . VAL A 1 536 ? -19.873 12.349 19.634 1.00 90.38 536 VAL A O 1
ATOM 4353 N N . ASP A 1 537 ? -18.156 13.238 18.455 1.00 84.88 537 ASP A N 1
ATOM 4354 C CA . ASP A 1 537 ? -18.543 14.625 18.700 1.00 84.88 537 ASP A CA 1
ATOM 4355 C C . ASP A 1 537 ? -19.968 14.890 18.177 1.00 84.88 537 ASP A C 1
ATOM 4357 O O . ASP A 1 537 ? -20.365 14.402 17.119 1.00 84.88 537 ASP A O 1
ATOM 4361 N N . GLY A 1 538 ? -20.780 15.592 18.965 1.00 85.81 538 GLY A N 1
ATOM 4362 C CA . GLY A 1 538 ? -22.211 15.782 18.701 1.00 85.81 538 GLY A CA 1
ATOM 4363 C C . GLY A 1 538 ? -23.149 14.668 19.198 1.00 85.81 538 GLY A C 1
ATOM 4364 O O . GLY A 1 538 ? -24.367 14.860 19.178 1.00 85.81 538 GLY A O 1
ATOM 4365 N N . ASN A 1 539 ? -22.653 13.538 19.722 1.00 88.31 539 ASN A N 1
ATOM 4366 C CA . ASN A 1 539 ? -23.507 12.530 20.370 1.00 88.31 539 ASN A CA 1
ATOM 4367 C C . ASN A 1 539 ? -23.894 12.941 21.806 1.00 88.31 539 ASN A C 1
ATOM 4369 O O . ASN A 1 539 ? -23.436 12.370 22.800 1.00 88.31 539 ASN A O 1
ATOM 4373 N N . VAL A 1 540 ? -24.797 13.922 21.898 1.00 91.81 540 VAL A N 1
ATOM 4374 C CA . VAL A 1 540 ? -25.277 14.525 23.156 1.00 91.81 540 VAL A CA 1
ATOM 4375 C C . VAL A 1 540 ? -25.805 13.480 24.145 1.00 91.81 540 VAL A C 1
ATOM 4377 O O . VAL A 1 540 ? -25.595 13.603 25.351 1.00 91.81 540 VAL A O 1
ATOM 4380 N N . ALA A 1 541 ? -26.478 12.433 23.656 1.00 90.12 541 ALA A N 1
ATOM 4381 C CA . ALA A 1 541 ? -27.062 11.405 24.513 1.00 90.12 541 ALA A CA 1
ATOM 4382 C C . ALA A 1 541 ? -25.990 10.579 25.241 1.00 90.12 541 ALA A C 1
ATOM 4384 O O . ALA A 1 541 ? -26.100 10.371 26.452 1.00 90.12 541 ALA A O 1
ATOM 4385 N N . SER A 1 542 ? -24.957 10.133 24.521 1.00 92.94 542 SER A N 1
ATOM 4386 C CA . SER A 1 542 ? -23.842 9.393 25.117 1.00 92.94 542 SER A CA 1
ATOM 4387 C C . SER A 1 542 ? -23.004 10.284 26.028 1.00 92.94 542 SER A C 1
ATOM 4389 O O . SER A 1 542 ? -22.709 9.865 27.145 1.00 92.94 542 SER A O 1
ATOM 4391 N N . SER A 1 543 ? -22.686 11.516 25.616 1.00 94.06 543 SER A N 1
ATOM 4392 C CA . SER A 1 543 ? -21.945 12.476 26.449 1.00 94.06 543 SER A CA 1
ATOM 4393 C C . SER A 1 543 ? -22.633 12.720 27.793 1.00 94.06 543 SER A C 1
ATOM 4395 O O . SER A 1 543 ? -22.040 12.476 28.844 1.00 94.06 543 SER A O 1
ATOM 4397 N N . ALA A 1 544 ? -23.926 13.066 27.778 1.00 95.38 544 ALA A N 1
ATOM 4398 C CA . ALA A 1 544 ? -24.696 13.292 29.001 1.00 95.38 544 ALA A CA 1
ATOM 4399 C C . ALA A 1 544 ? -24.770 12.038 29.891 1.00 95.38 544 ALA A C 1
ATOM 4401 O O . ALA A 1 544 ? -24.763 12.127 31.120 1.00 95.38 544 ALA A O 1
ATOM 4402 N N . MET A 1 545 ? -24.841 10.849 29.283 1.00 96.81 545 MET A N 1
ATOM 4403 C CA . MET A 1 545 ? -24.831 9.588 30.020 1.00 96.81 545 MET A CA 1
ATOM 4404 C C . MET A 1 545 ? -23.481 9.342 30.709 1.00 96.81 545 MET A C 1
ATOM 4406 O O . MET A 1 545 ? -23.475 9.011 31.894 1.00 96.81 545 MET A O 1
ATOM 4410 N N . PHE A 1 546 ? -22.359 9.491 30.000 1.00 97.56 546 PHE A N 1
ATOM 4411 C CA . PHE A 1 546 ? -21.020 9.306 30.569 1.00 97.56 546 PHE A CA 1
ATOM 4412 C C . PHE A 1 546 ? -20.747 10.311 31.696 1.00 97.56 546 PHE A C 1
ATOM 4414 O O . PHE A 1 546 ? -20.323 9.910 32.780 1.00 97.56 546 PHE A O 1
ATOM 4421 N N . GLU A 1 547 ? -21.092 11.584 31.500 1.00 97.19 547 GLU A N 1
ATOM 4422 C CA . GLU A 1 547 ? -20.946 12.630 32.520 1.00 97.19 547 GLU A CA 1
ATOM 4423 C C . GLU A 1 547 ? -21.768 12.336 33.779 1.00 97.19 547 GLU A C 1
ATOM 4425 O O . GLU A 1 547 ? -21.265 12.459 34.898 1.00 97.19 547 GLU A O 1
ATOM 4430 N N . LYS A 1 548 ? -23.013 11.866 33.617 1.00 97.00 548 LYS A N 1
ATOM 4431 C CA . LYS A 1 548 ? -23.865 11.440 34.739 1.00 97.00 548 LYS A CA 1
ATOM 4432 C C . LYS A 1 548 ? -23.287 10.243 35.498 1.00 97.00 548 LYS A C 1
ATOM 4434 O O . LYS A 1 548 ? -23.530 10.109 36.695 1.00 97.00 548 LYS A O 1
ATOM 4439 N N . LEU A 1 549 ? -22.548 9.369 34.817 1.00 97.56 549 LEU A N 1
ATOM 4440 C CA . LEU A 1 549 ? -21.845 8.241 35.432 1.00 97.56 549 LEU A CA 1
ATOM 4441 C C . LEU A 1 549 ? -20.525 8.645 36.103 1.00 97.56 549 LEU A C 1
ATOM 4443 O O . LEU A 1 549 ? -19.864 7.785 36.673 1.00 97.56 549 LEU A O 1
ATOM 4447 N N . GLY A 1 550 ? -20.151 9.927 36.062 1.00 97.25 550 GLY A N 1
ATOM 4448 C CA . GLY A 1 550 ? -18.939 10.442 36.696 1.00 97.25 550 GLY A CA 1
ATOM 4449 C C . GLY A 1 550 ? -17.711 10.460 35.788 1.00 97.25 550 GLY A C 1
ATOM 4450 O O . GLY A 1 550 ? -16.658 10.917 36.229 1.00 97.25 550 GLY A O 1
ATOM 4451 N N . PHE A 1 551 ? -17.835 10.035 34.526 1.00 97.19 551 PHE A N 1
ATOM 4452 C CA . PHE A 1 551 ? -16.751 10.189 33.562 1.00 97.19 551 PHE A CA 1
ATOM 4453 C C . PHE A 1 551 ? -16.510 11.672 33.267 1.00 97.19 551 PHE A C 1
ATOM 4455 O O . PHE A 1 551 ? -17.439 12.482 33.214 1.00 97.19 551 PHE A O 1
ATOM 4462 N N . LYS A 1 552 ? -15.247 12.023 33.044 1.00 95.31 552 LYS A N 1
ATOM 4463 C CA . LYS A 1 552 ? -14.799 13.363 32.676 1.00 95.31 552 LYS A CA 1
ATOM 4464 C C . LYS A 1 552 ? -14.165 13.321 31.300 1.00 95.31 552 LYS A C 1
ATOM 4466 O O . LYS A 1 552 ? -13.419 12.395 30.995 1.00 95.31 552 LYS A O 1
ATOM 4471 N N . GLN A 1 553 ? -14.468 14.318 30.479 1.00 93.56 553 GLN A N 1
ATOM 4472 C CA . GLN A 1 553 ? -13.706 14.557 29.263 1.00 93.56 553 GLN A CA 1
ATOM 4473 C C . GLN A 1 553 ? -12.290 14.966 29.666 1.00 93.56 553 GLN A C 1
ATOM 4475 O O . GLN A 1 553 ? -12.124 15.919 30.427 1.00 93.56 553 GLN A O 1
ATOM 4480 N N . ILE A 1 554 ? -11.294 14.245 29.161 1.00 90.94 554 ILE A N 1
ATOM 4481 C CA . ILE A 1 554 ? -9.882 14.548 29.423 1.00 90.94 554 ILE A CA 1
ATOM 4482 C C . ILE A 1 554 ? -9.112 14.886 28.147 1.00 90.94 554 ILE A C 1
ATOM 4484 O O . ILE A 1 554 ? -8.078 15.536 28.243 1.00 90.94 554 ILE A O 1
ATOM 4488 N N . ASP A 1 555 ? -9.618 14.486 26.973 1.00 90.12 555 ASP A N 1
ATOM 4489 C CA . ASP A 1 555 ? -8.971 14.773 25.691 1.00 90.12 555 ASP A CA 1
ATOM 4490 C C . ASP A 1 555 ? -9.944 14.657 24.497 1.00 90.12 555 ASP A C 1
ATOM 4492 O O . ASP A 1 555 ? -11.135 14.345 24.649 1.00 90.12 555 ASP A O 1
ATOM 4496 N N . LYS A 1 556 ? -9.423 14.894 23.294 1.00 91.56 556 LYS A N 1
ATOM 4497 C CA . LYS A 1 556 ? -10.022 14.576 22.000 1.00 91.56 556 LYS A CA 1
ATOM 4498 C C . LYS A 1 556 ? -9.074 13.691 21.204 1.00 91.56 556 LYS A C 1
ATOM 4500 O O . LYS A 1 556 ? -7.866 13.900 21.186 1.00 91.56 556 LYS A O 1
ATOM 4505 N N . ILE A 1 557 ? -9.652 12.742 20.482 1.00 93.62 557 ILE A N 1
ATOM 4506 C CA . ILE A 1 557 ? -8.908 11.909 19.542 1.00 93.62 557 ILE A CA 1
ATOM 4507 C C . ILE A 1 557 ? -9.509 11.995 18.157 1.00 93.62 557 ILE A C 1
ATOM 4509 O O . ILE A 1 557 ? -10.714 12.213 17.990 1.00 93.62 557 ILE A O 1
ATOM 4513 N N . TYR A 1 558 ? -8.665 11.743 17.174 1.00 95.25 558 TYR A N 1
ATOM 4514 C CA . TYR A 1 558 ? -8.976 11.927 15.776 1.00 95.25 558 TYR A CA 1
ATOM 4515 C C . TYR A 1 558 ? -8.832 10.614 15.023 1.00 95.25 558 TYR A C 1
ATOM 4517 O O . TYR A 1 558 ? -8.020 9.750 15.350 1.00 95.25 558 TYR A O 1
ATOM 4525 N N . TRP A 1 559 ? -9.671 10.467 14.012 1.00 94.12 559 TRP A N 1
ATOM 4526 C CA . TRP A 1 559 ? -9.647 9.363 13.068 1.00 94.12 559 TRP A CA 1
ATOM 4527 C C . TRP A 1 559 ? -9.547 9.979 11.689 1.00 94.12 559 TRP A C 1
ATOM 4529 O O . TRP A 1 559 ? -10.354 10.855 11.376 1.00 94.12 559 TRP A O 1
ATOM 4539 N N . GLN A 1 560 ? -8.566 9.558 10.897 1.00 96.44 560 GLN A N 1
ATOM 4540 C CA . GLN A 1 560 ? -8.303 10.154 9.591 1.00 96.44 560 GLN A CA 1
ATOM 4541 C C . GLN A 1 560 ? -8.165 9.084 8.518 1.00 96.44 560 GLN A C 1
ATOM 4543 O O . GLN A 1 560 ? -7.478 8.081 8.720 1.00 96.44 560 GLN A O 1
ATOM 4548 N N . TYR A 1 561 ? -8.853 9.295 7.400 1.00 93.69 561 TYR A N 1
ATOM 4549 C CA . TYR A 1 561 ? -8.930 8.349 6.291 1.00 93.69 561 TYR A CA 1
ATOM 4550 C C . TYR A 1 561 ? -9.203 9.063 4.972 1.00 93.69 561 TYR A C 1
ATOM 4552 O O . TYR A 1 561 ? -9.684 10.195 4.928 1.00 93.69 561 TYR A O 1
ATOM 4560 N N . LYS A 1 562 ? -8.887 8.364 3.888 1.00 92.50 562 LYS A N 1
ATOM 4561 C CA . LYS A 1 562 ? -9.173 8.775 2.518 1.00 92.50 562 LYS A CA 1
ATOM 4562 C C . LYS A 1 562 ? -10.654 8.565 2.178 1.00 92.50 562 LYS A C 1
ATOM 4564 O O . LYS A 1 562 ? -11.209 7.526 2.531 1.00 92.50 562 LYS A O 1
ATOM 4569 N N . ILE A 1 563 ? -11.254 9.547 1.503 1.00 86.69 563 ILE A N 1
ATOM 4570 C CA . ILE A 1 563 ? -12.671 9.579 1.087 1.00 86.69 563 ILE A CA 1
ATOM 4571 C C . ILE A 1 563 ? -12.894 8.774 -0.195 1.00 86.69 563 ILE A C 1
ATOM 4573 O O . ILE A 1 563 ? -12.037 8.865 -1.110 1.00 86.69 563 ILE A O 1
#

Organism: Musca domestica (NCBI:txid7370)

pLDDT: mean 90.04, std 13.75, range [24.38, 98.75]

Sequence (563 aa):
MNKLIEIPTENWPQLRDLYAGHEDKASCYNTIQTFIDWIRQEPSLPLKIYSLNSEWQMTGTYVAHLMAFNQVFCNTLKDDLSELTEILNCFDNGHLIAGFQERVLPAVDKYFLDSGLSKDQFGNTCTIWYHISRDEALNFDTKLPENITAKDLNESYAEQINNVWPHRSEGSVNFVKMLIRLNKSVGLFEDGKLVAWCLLLPLGALGLLQVENTHKRKGFGSLVVKLLSKFLAENNIEVTAPVVVKNVASRSMFEKLGFKEVDKVYWQFYCFRFCKVRSSGDFGGDPTTRETMDKLLEIPPEKWPQLRDLYVDHKNRASCYSTLQSFIHWITQEPELPLRIYSLNDEWQTNGTYVAHLSAYKQLFCNTLKDNLDDLIVILNCFDNENIVAGFEERLIPAVDKHFLDSGLSREQFEKYCTIWYHIPREEALKFDIKLPDNITTKDLDESHAEQVNNVWPHKCDGSENFVKMLIRLHKSVGLFEGDNLVAWCLRRPLGSLGLLQVENTHQRKGFGSLAVRLMAKFLAENDLEVTATVVDGNVASSAMFEKLGFKQIDKIYWQYKI

Solvent-accessible surface area (backbone atoms only — not comparable to full-atom values): 30974 Å² total; per-residue (Å²): 131,87,58,80,37,74,56,54,76,88,47,46,63,61,52,26,56,68,35,58,91,37,76,95,48,46,58,51,27,36,22,46,48,41,50,54,54,36,41,72,75,38,75,80,57,62,62,51,39,32,29,71,57,92,54,32,88,78,38,44,35,39,43,33,39,38,59,90,73,45,34,31,37,59,52,53,75,51,90,73,46,64,66,55,25,56,56,50,60,75,51,75,66,84,39,33,41,44,69,29,46,65,88,50,45,66,32,54,54,46,28,48,40,75,71,71,44,56,83,88,30,40,50,69,49,61,19,40,27,28,37,40,57,53,70,62,30,57,67,48,86,64,82,68,58,95,70,46,47,78,44,68,57,56,58,88,49,18,59,68,54,37,76,72,39,93,82,59,54,91,72,39,43,59,53,44,27,49,36,37,72,69,35,72,40,32,28,35,24,49,92,84,39,82,40,26,32,30,35,37,40,74,48,47,20,48,29,84,66,44,49,40,83,96,48,57,94,70,53,48,60,59,48,32,50,36,46,50,33,24,53,30,28,76,70,75,37,76,40,35,31,69,41,51,69,85,44,55,72,58,50,58,47,43,48,75,72,63,33,38,82,77,51,43,30,33,39,35,33,54,37,81,71,50,56,71,79,85,78,92,76,91,82,92,83,88,85,83,84,77,83,79,77,87,37,54,31,69,56,55,76,90,48,45,64,60,56,27,55,76,26,59,96,37,60,87,46,67,41,41,23,46,22,43,52,39,50,55,52,37,44,70,78,39,72,83,51,63,61,51,37,30,22,55,70,79,45,32,91,81,37,49,33,36,43,33,39,35,60,91,72,36,35,32,38,48,46,57,70,52,91,69,52,62,70,56,28,58,57,52,57,51,54,67,64,82,32,30,42,49,44,30,42,69,88,47,46,68,34,55,52,46,32,42,42,76,70,71,44,57,82,88,43,42,51,72,49,58,25,40,30,30,38,39,58,50,76,61,33,59,66,56,83,86,81,73,58,95,69,47,48,75,46,66,54,54,63,86,51,18,56,66,58,35,74,73,39,93,82,58,53,95,67,40,42,60,52,42,28,49,36,37,72,66,36,74,40,30,29,35,19,54,76,91,44,79,42,27,34,29,36,40,41,71,52,43,20,42,30,84,66,44,50,39,85,94,50,56,96,70,56,49,58,60,50,32,49,44,55,48,33,24,52,31,28,76,68,78,38,74,39,33,34,61,42,57,68,87,45,60,70,59,52,55,50,42,46,74,73,61,32,39,81,76,52,54,26,32,35,36,37,59,110

Nearest PDB structures (foldseek):
  1sqh-assembly1_A  TM=8.873E-01  e=4.155E-18  Drosophila melanogaster
  7pk1-assembly1_A  TM=8.012E-01  e=4.021E-13  Bos taurus
  7pk2-assembly2_B  TM=8.140E-01  e=1.122E-12  Bos taurus
  7pk1-assembly2_B  TM=8.048E-01  e=2.980E-12  Bos taurus
  3ec4-assembly2_B  TM=6.393E-01  e=2.124E-05  Novosphingobium aromaticivorans DSM 12444

Secondary structure (DSSP, 8-state):
-PPPEE--GGGHHHHHHHTTT-GGGHHHHHHHHHHHHHHHH-TTS-EEEEESSTTHHHH--EEEEEGGGTEEEEE-SSS--HHHHHHHTTS-TTSEEEEEEGGGHHHHHHHHHHTT--TTSEEEEEEEEEEE-HHHHHT---PPPTTEEEE---GGGHHHHHHT-TT--TTHHHHHHHHHHHS-EEEEEETTEEEEEEEE-TTSSEEEEEE-GGGTTSSHHHHHHHHHHHHHHHTT--EEEEEETT-HHHHHHHHHTT-EEEEEEEEEEE-TT--------------S-------EEEEPGGGHHHHHHTTGGGTTSTTSHHHHHHHHHHHHH-TTSSEEEEEETT-HHHH--EEEEEGGGTEEEEE-S-SS-HHHHHHHTTS-TTSEEEEEEGGGHHHHHHHHHHTT--TTSEEEEEEEEEEE-HHHHHT------TTEEEE---GGGHHHHHHT-TT--TTHHHHHHHHHHHS--EEEEETTEEEEEEEE-TTSSEEEEEE-GGGTTSSHHHHHHHHHHHHHHHTT--EEEEEETT-HHHHHHHHHTT-EEEEEEEEEEE-